Protein AF-0000000087148974 (afdb_homodimer)

Organism: NCBI:txid1816183

pLDDT: mean 86.66, std 15.22, range [25.23, 98.56]

Radius of gyration: 27.0 Å; Cα contacts (8 Å, |Δi|>4): 1177; chains: 2; bounding box: 72×86×79 Å

Structure (mmCIF, N/CA/C/O backbone):
data_AF-0000000087148974-model_v1
#
loop_
_entity.id
_entity.type
_entity.pdbx_description
1 polymer 'Phosphate uptake regulator PhoU'
#
loop_
_atom_site.group_PDB
_atom_site.id
_atom_site.type_symbol
_atom_site.label_atom_id
_atom_site.label_alt_id
_atom_site.label_comp_id
_atom_site.label_asym_id
_atom_site.label_entity_id
_atom_site.label_seq_id
_atom_site.pdbx_PDB_ins_code
_atom_site.Cartn_x
_atom_site.Cartn_y
_atom_site.Cartn_z
_atom_site.occupancy
_atom_site.B_iso_or_equiv
_atom_site.auth_seq_id
_atom_site.auth_comp_id
_atom_site.auth_asym_id
_atom_site.auth_atom_id
_atom_site.pdbx_PDB_model_num
ATOM 1 N N . MET A 1 1 ? -3.301 -41.906 28.484 1 25.23 1 MET A N 1
ATOM 2 C CA . MET A 1 1 ? -2.143 -41.812 27.594 1 25.23 1 MET A CA 1
ATOM 3 C C . MET A 1 1 ? -2.547 -41.25 26.234 1 25.23 1 MET A C 1
ATOM 5 O O . MET A 1 1 ? -2.945 -42.031 25.359 1 25.23 1 MET A O 1
ATOM 9 N N . THR A 1 2 ? -3.328 -40.188 26.141 1 26.97 2 THR A N 1
ATOM 10 C CA . THR A 1 2 ? -4.051 -39.562 25.031 1 26.97 2 THR A CA 1
ATOM 11 C C . THR A 1 2 ? -3.076 -39.062 23.984 1 26.97 2 THR A C 1
ATOM 13 O O . THR A 1 2 ? -2.232 -38.188 24.281 1 26.97 2 THR A O 1
ATOM 16 N N . ARG A 1 3 ? -2.729 -39.969 22.984 1 29.89 3 ARG A N 1
ATOM 17 C CA . ARG A 1 3 ? -1.837 -39.781 21.844 1 29.89 3 ARG A CA 1
ATOM 18 C C . ARG A 1 3 ? -2.207 -38.531 21.062 1 29.89 3 ARG A C 1
ATOM 20 O O . ARG A 1 3 ? -3.326 -38.406 20.562 1 29.89 3 ARG A O 1
ATOM 27 N N . ASN A 1 4 ? -1.747 -37.344 21.484 1 29.22 4 ASN A N 1
ATOM 28 C CA . ASN A 1 4 ? -1.775 -36.062 20.812 1 29.22 4 ASN A CA 1
ATOM 29 C C . ASN A 1 4 ? -1.312 -36.156 19.359 1 29.22 4 ASN A C 1
ATOM 31 O O . ASN A 1 4 ? -0.13 -36.375 19.109 1 29.22 4 ASN A O 1
ATOM 35 N N . SER A 1 5 ? -2.139 -36.844 18.5 1 28.11 5 SER A N 1
ATOM 36 C CA . SER A 1 5 ? -1.863 -36.938 17.078 1 28.11 5 SER A CA 1
ATOM 37 C C . SER A 1 5 ? -1.563 -35.594 16.469 1 28.11 5 SER A C 1
ATOM 39 O O . SER A 1 5 ? -2.467 -34.75 16.297 1 28.11 5 SER A O 1
ATOM 41 N N . SER A 1 6 ? -0.457 -34.969 16.844 1 30.48 6 SER A N 1
ATOM 42 C CA . SER A 1 6 ? 0.109 -33.844 16.125 1 30.48 6 SER A CA 1
ATOM 43 C C . SER A 1 6 ? 0.099 -34.094 14.617 1 30.48 6 SER A C 1
ATOM 45 O O . SER A 1 6 ? 0.867 -34.938 14.11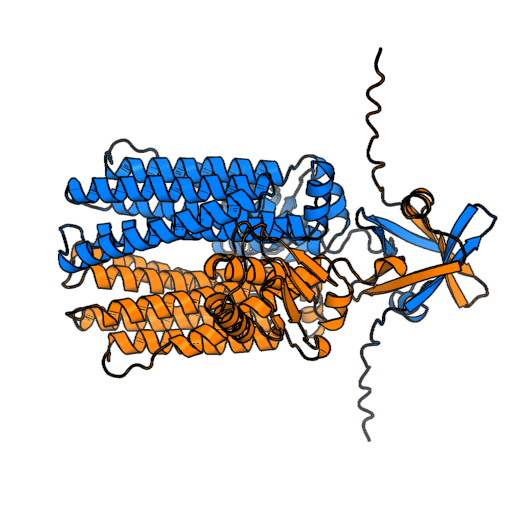7 1 30.48 6 SER A O 1
ATOM 47 N N . GLU A 1 7 ? -1.041 -34.188 14 1 30.53 7 GLU A N 1
ATOM 48 C CA . GLU A 1 7 ? -1.036 -34.219 12.539 1 30.53 7 GLU A CA 1
ATOM 49 C C . GLU A 1 7 ? -0.038 -33.219 11.969 1 30.53 7 GLU A C 1
ATOM 51 O O . GLU A 1 7 ? -0.185 -32 12.172 1 30.53 7 GLU A O 1
ATOM 56 N N . THR A 1 8 ? 1.184 -33.562 11.969 1 32.03 8 THR A N 1
ATOM 57 C CA . THR A 1 8 ? 2.236 -32.844 11.258 1 32.03 8 THR A CA 1
ATOM 58 C C . THR A 1 8 ? 1.729 -32.312 9.914 1 32.03 8 THR A C 1
ATOM 60 O O . THR A 1 8 ? 1.254 -33.094 9.086 1 32.03 8 THR A O 1
ATOM 63 N N . ALA A 1 9 ? 1.19 -31.234 9.812 1 40.91 9 ALA A N 1
ATOM 64 C CA . ALA A 1 9 ? 0.948 -30.625 8.516 1 40.91 9 ALA A CA 1
ATOM 65 C C . ALA A 1 9 ? 1.975 -31.078 7.484 1 40.91 9 ALA A C 1
ATOM 67 O O . ALA A 1 9 ? 3.174 -30.844 7.645 1 40.91 9 ALA A O 1
ATOM 68 N N . ALA A 1 10 ? 1.814 -32.125 6.789 1 38.31 10 ALA A N 1
ATOM 69 C CA . ALA A 1 10 ? 2.643 -32.656 5.707 1 38.31 10 ALA A CA 1
ATOM 70 C C . ALA A 1 10 ? 3.291 -31.516 4.914 1 38.31 10 ALA A C 1
ATOM 72 O O . ALA A 1 10 ? 2.598 -30.641 4.375 1 38.31 10 ALA A O 1
ATOM 73 N N . GLU A 1 11 ? 4.504 -31.016 5.086 1 45.5 11 GLU A N 1
ATOM 74 C CA . GLU A 1 11 ? 5.434 -30.062 4.488 1 45.5 11 GLU A CA 1
ATOM 75 C C . GLU A 1 11 ? 5.465 -30.203 2.969 1 45.5 11 GLU A C 1
ATOM 77 O O . GLU A 1 11 ? 5.832 -31.266 2.447 1 45.5 11 GLU A O 1
ATOM 82 N N . ALA A 1 12 ? 4.57 -29.703 2.289 1 53.59 12 ALA A N 1
ATOM 83 C CA . ALA A 1 12 ? 4.582 -29.672 0.828 1 53.59 12 ALA A CA 1
ATOM 84 C C . ALA A 1 12 ? 5.957 -29.281 0.297 1 53.59 12 ALA A C 1
ATOM 86 O O . ALA A 1 12 ? 6.289 -28.094 0.229 1 53.59 12 ALA A O 1
ATOM 87 N N . THR A 1 13 ? 6.91 -30.109 0.523 1 62.97 13 THR A N 1
ATOM 88 C CA . THR A 1 13 ? 8.305 -29.922 0.134 1 62.97 13 THR A CA 1
ATOM 89 C C . THR A 1 13 ? 8.477 -30.109 -1.371 1 62.97 13 THR A C 1
ATOM 91 O O . THR A 1 13 ? 7.75 -30.891 -1.989 1 62.97 13 THR A O 1
ATOM 94 N N . MET A 1 14 ? 9.203 -29.203 -1.98 1 72.12 14 MET A N 1
ATOM 95 C CA . MET A 1 14 ? 9.578 -29.281 -3.387 1 72.12 14 MET A CA 1
ATOM 96 C C . MET A 1 14 ? 10.125 -30.672 -3.715 1 72.12 14 MET A C 1
ATOM 98 O O . MET A 1 14 ? 10.867 -31.25 -2.922 1 72.12 14 MET A O 1
ATOM 102 N N . GLU A 1 15 ? 9.578 -31.312 -4.766 1 80.88 15 GLU A N 1
ATOM 103 C CA . GLU A 1 15 ? 10.094 -32.594 -5.238 1 80.88 15 GLU A CA 1
ATOM 104 C C . GLU A 1 15 ? 10.719 -32.438 -6.625 1 80.88 15 GLU A C 1
ATOM 106 O O . GLU A 1 15 ? 10.297 -31.609 -7.418 1 80.88 15 GLU A O 1
ATOM 111 N N . THR A 1 16 ? 11.797 -33.062 -6.797 1 80.62 16 THR A N 1
ATOM 112 C CA . THR A 1 16 ? 12.43 -33.094 -8.117 1 80.62 16 THR A CA 1
ATOM 113 C C . THR A 1 16 ? 12.086 -34.375 -8.836 1 80.62 16 THR A C 1
ATOM 115 O O . THR A 1 16 ? 12.094 -35.469 -8.234 1 80.62 16 THR A O 1
ATOM 118 N N . ARG A 1 17 ? 11.617 -34.25 -10.039 1 83.69 17 ARG A N 1
ATOM 119 C CA . ARG A 1 17 ? 11.352 -35.375 -10.898 1 83.69 17 ARG A CA 1
ATOM 120 C C . ARG A 1 17 ? 12.086 -35.25 -12.227 1 83.69 17 ARG A C 1
ATOM 122 O O . ARG A 1 17 ? 12.539 -34.156 -12.586 1 83.69 17 ARG A O 1
ATOM 129 N N . LYS A 1 18 ? 12.297 -36.375 -12.859 1 83.88 18 LYS A N 1
ATOM 130 C CA . LYS A 1 18 ? 12.844 -36.375 -14.211 1 83.88 18 LYS A CA 1
ATOM 131 C C . LYS A 1 18 ? 11.734 -36.344 -15.258 1 83.88 18 LYS A C 1
ATOM 133 O O . LYS A 1 18 ? 10.75 -37.062 -15.156 1 83.88 18 LYS A O 1
ATOM 138 N N . LEU A 1 19 ? 11.945 -35.406 -16.156 1 87.5 19 LEU A N 1
ATOM 139 C CA . LEU A 1 19 ? 11.008 -35.312 -17.266 1 87.5 19 LEU A CA 1
ATOM 140 C C . LEU A 1 19 ? 11.047 -36.594 -18.109 1 87.5 19 LEU A C 1
ATOM 142 O O . LEU A 1 19 ? 12.125 -37.094 -18.438 1 87.5 19 LEU A O 1
ATOM 146 N N . GLN A 1 20 ? 9.891 -37.125 -18.344 1 85.38 20 GLN A N 1
ATOM 147 C CA . GLN A 1 20 ? 9.805 -38.312 -19.156 1 85.38 20 GLN A CA 1
ATOM 148 C C . GLN A 1 20 ? 9.188 -38.031 -20.516 1 85.38 20 GLN A C 1
ATOM 150 O O . GLN A 1 20 ? 8.352 -37.125 -20.656 1 85.38 20 GLN A O 1
ATOM 155 N N . LYS A 1 21 ? 9.703 -38.531 -21.453 1 86.25 21 LYS A N 1
ATOM 156 C CA . LYS A 1 21 ? 9.133 -38.469 -22.797 1 86.25 21 LYS A CA 1
ATOM 157 C C . LYS A 1 21 ? 8.438 -39.781 -23.156 1 86.25 21 LYS A C 1
ATOM 159 O O . LYS A 1 21 ? 9.062 -40.844 -23.156 1 86.25 21 LYS A O 1
ATOM 164 N N . ILE A 1 22 ? 7.141 -39.688 -23.312 1 79.69 22 ILE A N 1
ATOM 165 C CA . ILE A 1 22 ? 6.344 -40.875 -23.656 1 79.69 22 ILE A CA 1
ATOM 166 C C . ILE A 1 22 ? 5.969 -40.812 -25.141 1 79.69 22 ILE A C 1
ATOM 168 O O . ILE A 1 22 ? 5.453 -39.812 -25.625 1 79.69 22 ILE A O 1
ATOM 172 N N . GLY A 1 23 ? 6.004 -42 -25.906 1 75.31 23 GLY A N 1
ATOM 173 C CA . GLY A 1 23 ? 5.617 -42.125 -27.297 1 75.31 23 GLY A CA 1
ATOM 174 C C . GLY A 1 23 ? 6.359 -41.188 -28.219 1 75.31 23 GLY A C 1
ATOM 175 O O . GLY A 1 23 ? 5.852 -40.844 -29.297 1 75.31 23 GLY A O 1
ATOM 176 N N . GLY A 1 24 ? 7.391 -40.688 -27.844 1 73.31 24 GLY A N 1
ATOM 177 C CA . GLY A 1 24 ? 8.32 -39.906 -28.656 1 73.31 24 GLY A CA 1
ATOM 178 C C . GLY A 1 24 ? 7.992 -38.438 -28.719 1 73.31 24 GLY A C 1
ATOM 179 O O . GLY A 1 24 ? 8.82 -37.625 -29.156 1 73.31 24 GLY A O 1
ATOM 180 N N . SER A 1 25 ? 6.77 -38.031 -28.375 1 79.69 25 SER A N 1
ATOM 181 C CA . SER A 1 25 ? 6.496 -36.625 -28.578 1 79.69 25 SER A CA 1
ATOM 182 C C . SER A 1 25 ? 5.855 -36 -27.344 1 79.69 25 SER A C 1
ATOM 184 O O . SER A 1 25 ? 5.742 -34.75 -27.25 1 79.69 25 SER A O 1
ATOM 186 N N . THR A 1 26 ? 5.465 -36.812 -26.438 1 82.25 26 THR A N 1
ATOM 187 C CA . THR A 1 26 ? 4.719 -36.281 -25.297 1 82.25 26 THR A CA 1
ATOM 188 C C . THR A 1 26 ? 5.57 -36.281 -24.031 1 82.25 26 THR A C 1
ATOM 190 O O . THR A 1 26 ? 6.078 -37.344 -23.625 1 82.25 26 THR A O 1
ATOM 193 N N . TYR A 1 27 ? 5.777 -35.062 -23.5 1 88.12 27 TYR A N 1
ATOM 194 C CA . TYR A 1 27 ? 6.469 -34.938 -22.234 1 88.12 27 TYR A CA 1
ATOM 195 C C . TYR A 1 27 ? 5.508 -35.156 -21.062 1 88.12 27 TYR A C 1
ATOM 197 O O . TYR A 1 27 ? 4.367 -34.688 -21.109 1 88.12 27 TYR A O 1
ATOM 205 N N . SER A 1 28 ? 5.898 -35.969 -20.125 1 87.5 28 SER A N 1
ATOM 206 C CA . SER A 1 28 ? 5.066 -36.188 -18.953 1 87.5 28 SER A CA 1
ATOM 207 C C . SER A 1 28 ? 5.891 -36.125 -17.672 1 87.5 28 SER A C 1
ATOM 209 O O . SER A 1 28 ? 7.109 -36.281 -17.703 1 87.5 28 SER A O 1
ATOM 211 N N . VAL A 1 29 ? 5.191 -35.688 -16.656 1 86.62 29 VAL A N 1
ATOM 212 C CA . VAL A 1 29 ? 5.84 -35.656 -15.352 1 86.62 29 VAL A CA 1
ATOM 213 C C . VAL A 1 29 ? 4.973 -36.375 -14.32 1 86.62 29 VAL A C 1
ATOM 215 O O . VAL A 1 29 ? 3.744 -36.281 -14.359 1 86.62 29 VAL A O 1
ATOM 218 N N . SER A 1 30 ? 5.621 -37.156 -13.531 1 87.31 30 SER A N 1
ATOM 219 C CA . SER A 1 30 ? 4.926 -37.844 -12.438 1 87.31 30 SER A CA 1
ATOM 220 C C . SER A 1 30 ? 4.613 -36.875 -11.297 1 87.31 30 SER A C 1
ATOM 222 O O . SER A 1 30 ? 5.453 -36.031 -10.93 1 87.31 30 SER A O 1
ATOM 224 N N . LEU A 1 31 ? 3.428 -36.938 -10.82 1 87.56 31 LEU A N 1
ATOM 225 C CA . LEU A 1 31 ? 2.986 -36.062 -9.766 1 87.56 31 LEU A CA 1
ATOM 226 C C . LEU A 1 31 ? 3.373 -36.594 -8.391 1 87.56 31 LEU A C 1
ATOM 228 O O . LEU A 1 31 ? 3.494 -37.812 -8.203 1 87.56 31 LEU A O 1
ATOM 232 N N . PRO A 1 32 ? 3.641 -35.688 -7.453 1 85.88 32 PRO A N 1
ATOM 233 C CA . PRO A 1 32 ? 3.879 -36.156 -6.09 1 85.88 32 PRO A CA 1
ATOM 234 C C . PRO A 1 32 ? 2.701 -36.938 -5.52 1 85.88 32 PRO A C 1
ATOM 236 O O . PRO A 1 32 ? 1.561 -36.469 -5.57 1 85.88 32 PRO A O 1
ATOM 239 N N . LYS A 1 33 ? 3.02 -38.125 -4.992 1 83.19 33 LYS A N 1
ATOM 240 C CA . LYS A 1 33 ? 1.979 -39 -4.484 1 83.19 33 LYS A CA 1
ATOM 241 C C . LYS A 1 33 ? 1.166 -38.312 -3.385 1 83.19 33 LYS A C 1
ATOM 243 O O . LYS A 1 33 ? -0.065 -38.406 -3.385 1 83.19 33 LYS A O 1
ATOM 248 N N . GLU A 1 34 ? 1.864 -37.719 -2.465 1 82.69 34 GLU A N 1
ATOM 249 C CA . GLU A 1 34 ? 1.197 -37.062 -1.338 1 82.69 34 GLU A CA 1
ATOM 250 C C . GLU A 1 34 ? 0.248 -35.969 -1.812 1 82.69 34 GLU A C 1
ATOM 252 O O . GLU A 1 34 ? -0.871 -35.844 -1.309 1 82.69 34 GLU A O 1
ATOM 257 N N . TRP A 1 35 ? 0.683 -35.219 -2.793 1 83 35 TRP A N 1
ATOM 258 C CA . TRP A 1 35 ? -0.152 -34.156 -3.338 1 83 35 TRP A CA 1
ATOM 259 C C . TRP A 1 35 ? -1.386 -34.719 -4.027 1 83 35 TRP A C 1
ATOM 261 O O . TRP A 1 35 ? -2.496 -34.219 -3.848 1 83 35 TRP A O 1
ATOM 271 N N . ALA A 1 36 ? -1.222 -35.812 -4.773 1 81.94 36 ALA A N 1
ATOM 272 C CA . ALA A 1 36 ? -2.326 -36.438 -5.484 1 81.94 36 ALA A CA 1
ATOM 273 C C . ALA A 1 36 ? -3.35 -37 -4.504 1 81.94 36 ALA A C 1
ATOM 275 O O . ALA A 1 36 ? -4.559 -36.906 -4.723 1 81.94 36 ALA A O 1
ATOM 276 N N . THR A 1 37 ? -2.828 -37.562 -3.469 1 81.75 37 THR A N 1
ATOM 277 C CA . THR A 1 37 ? -3.697 -38.125 -2.457 1 81.75 37 THR A CA 1
ATOM 278 C C . THR A 1 37 ? -4.461 -37.062 -1.7 1 81.75 37 THR A C 1
ATOM 280 O O . THR A 1 37 ? -5.672 -37.156 -1.495 1 81.75 37 THR A O 1
ATOM 283 N N . GLU A 1 38 ? -3.713 -36.062 -1.264 1 78.19 38 GLU A N 1
ATOM 284 C CA . GLU A 1 38 ? -4.301 -34.938 -0.504 1 78.19 38 GLU A CA 1
ATOM 285 C C . GLU A 1 38 ? -5.418 -34.281 -1.29 1 78.19 38 GLU A C 1
ATOM 287 O O . GLU A 1 38 ? -6.406 -33.812 -0.708 1 78.19 38 GLU A O 1
ATOM 292 N N . HIS A 1 39 ? -5.293 -34.344 -2.596 1 75.5 39 HIS A N 1
ATOM 293 C CA . HIS A 1 39 ? -6.266 -33.625 -3.414 1 75.5 39 HIS A CA 1
ATOM 294 C C . HIS A 1 39 ? -7.23 -34.594 -4.09 1 75.5 39 HIS A C 1
ATOM 296 O O . HIS A 1 39 ? -7.945 -34.219 -5.02 1 75.5 39 HIS A O 1
ATOM 302 N N . HIS A 1 40 ? -7.172 -35.844 -3.602 1 78.31 40 HIS A N 1
ATOM 303 C CA . HIS A 1 40 ? -8.102 -36.875 -4.004 1 78.31 40 HIS A CA 1
ATOM 304 C C . HIS A 1 40 ? -8.133 -37.031 -5.52 1 78.31 40 HIS A C 1
ATOM 306 O O . HIS A 1 40 ? -9.211 -37.062 -6.117 1 78.31 40 HIS A O 1
ATOM 312 N N . LEU A 1 41 ? -6.941 -36.969 -6.102 1 80.69 41 LEU A N 1
ATOM 313 C CA . LEU A 1 41 ? -6.84 -37.125 -7.547 1 80.69 41 LEU A CA 1
ATOM 314 C C . LEU A 1 41 ? -6.996 -38.594 -7.949 1 80.69 41 LEU A C 1
ATOM 316 O O . LEU A 1 41 ? -6.512 -39.469 -7.25 1 80.69 41 LEU A O 1
ATOM 320 N N . GLU A 1 42 ? -7.84 -38.781 -8.914 1 83.62 42 GLU A N 1
ATOM 321 C CA . GLU A 1 42 ? -8.039 -40.094 -9.469 1 83.62 42 GLU A CA 1
ATOM 322 C C . GLU A 1 42 ? -7.762 -40.125 -10.969 1 83.62 42 GLU A C 1
ATOM 324 O O . GLU A 1 42 ? -7.91 -39.094 -11.648 1 83.62 42 GLU A O 1
ATOM 329 N N . ALA A 1 43 ? -7.312 -41.344 -11.391 1 85.62 43 ALA A N 1
ATOM 330 C CA . ALA A 1 43 ? -7.059 -41.5 -12.82 1 85.62 43 ALA A CA 1
ATOM 331 C C . ALA A 1 43 ? -8.289 -41.125 -13.641 1 85.62 43 ALA A C 1
ATOM 333 O O . ALA A 1 43 ? -9.414 -41.469 -13.273 1 85.62 43 ALA A O 1
ATOM 334 N N . GLY A 1 44 ? -8.055 -40.344 -14.664 1 85.75 44 GLY A N 1
ATOM 335 C CA . GLY A 1 44 ? -9.141 -39.938 -15.539 1 85.75 44 GLY A CA 1
ATOM 336 C C . GLY A 1 44 ? -9.688 -38.562 -15.219 1 85.75 44 GLY A C 1
ATOM 337 O O . GLY A 1 44 ? -10.398 -37.969 -16.031 1 85.75 44 GLY A O 1
ATOM 338 N N . MET A 1 45 ? -9.367 -38.062 -13.977 1 82.94 45 MET A N 1
ATOM 339 C CA . MET A 1 45 ? -9.836 -36.719 -13.602 1 82.94 45 MET A CA 1
ATOM 340 C C . MET A 1 45 ? -9.203 -35.656 -14.477 1 82.94 45 MET A C 1
ATOM 342 O O . MET A 1 45 ? -8.023 -35.75 -14.82 1 82.94 45 MET A O 1
ATOM 346 N N . PRO A 1 46 ? -10.008 -34.781 -14.906 1 83.94 46 PRO A N 1
ATOM 347 C CA . PRO A 1 46 ? -9.43 -33.656 -15.68 1 83.94 46 PRO A CA 1
ATOM 348 C C . PRO A 1 46 ? -8.531 -32.75 -14.836 1 83.94 46 PRO A C 1
ATOM 350 O O . PRO A 1 46 ? -8.875 -32.438 -13.695 1 83.94 46 PRO A O 1
ATOM 353 N N . ILE A 1 47 ? -7.305 -32.531 -15.375 1 80.75 47 ILE A N 1
ATOM 354 C CA . ILE A 1 47 ? -6.34 -31.641 -14.75 1 80.75 47 ILE A CA 1
ATOM 355 C C . ILE A 1 47 ? -6.074 -30.453 -15.664 1 80.75 47 ILE A C 1
ATOM 357 O O . ILE A 1 47 ? -5.969 -30.609 -16.891 1 80.75 47 ILE A O 1
ATOM 361 N N . HIS A 1 48 ? -6.141 -29.359 -15.047 1 78.19 48 HIS A N 1
ATOM 362 C CA . HIS A 1 48 ? -5.844 -28.125 -15.797 1 78.19 48 HIS A CA 1
ATOM 363 C C . HIS A 1 48 ? -4.371 -27.75 -15.664 1 78.19 48 HIS A C 1
ATOM 365 O O . HIS A 1 48 ? -3.807 -27.812 -14.57 1 78.19 48 HIS A O 1
ATOM 371 N N . LEU A 1 49 ? -3.752 -27.531 -16.828 1 81.12 49 LEU A N 1
ATOM 372 C CA . LEU A 1 49 ? -2.371 -27.062 -16.891 1 81.12 49 LEU A CA 1
ATOM 373 C C . LEU A 1 49 ? -2.311 -25.625 -17.391 1 81.12 49 LEU A C 1
ATOM 375 O O . LEU A 1 49 ? -2.834 -25.312 -18.469 1 81.12 49 LEU A O 1
ATOM 379 N N . TYR A 1 50 ? -1.785 -24.766 -16.547 1 74.81 50 TYR A N 1
ATOM 380 C CA . TYR A 1 50 ? -1.657 -23.344 -16.875 1 74.81 50 TYR A CA 1
ATOM 381 C C . TYR A 1 50 ? -0.201 -22.969 -17.125 1 74.81 50 TYR A C 1
ATOM 383 O O . TYR A 1 50 ? 0.567 -22.781 -16.188 1 74.81 50 TYR A O 1
ATOM 391 N N . PRO A 1 51 ? 0.146 -22.938 -18.453 1 75.12 51 PRO A N 1
ATOM 392 C CA . PRO A 1 51 ? 1.486 -22.406 -18.719 1 75.12 51 PRO A CA 1
ATOM 393 C C . PRO A 1 51 ? 1.578 -20.906 -18.453 1 75.12 51 PRO A C 1
ATOM 395 O O . PRO A 1 51 ? 0.661 -20.156 -18.812 1 75.12 51 PRO A O 1
ATOM 398 N N . HIS A 1 52 ? 2.48 -20.547 -17.734 1 65.62 52 HIS A N 1
ATOM 399 C CA . HIS A 1 52 ? 2.674 -19.125 -17.453 1 65.62 52 HIS A CA 1
ATOM 400 C C . HIS A 1 52 ? 3.916 -18.594 -18.172 1 65.62 52 HIS A C 1
ATOM 402 O O . HIS A 1 52 ? 4.844 -19.344 -18.453 1 65.62 52 HIS A O 1
ATOM 408 N N . THR A 1 53 ? 3.873 -17.375 -18.422 1 60.88 53 THR A N 1
ATOM 409 C CA . THR A 1 53 ? 4.93 -16.719 -19.188 1 60.88 53 THR A CA 1
ATOM 410 C C . THR A 1 53 ? 6.25 -16.734 -18.422 1 60.88 53 THR A C 1
ATOM 412 O O . THR A 1 53 ? 7.32 -16.609 -19.016 1 60.88 53 THR A O 1
ATOM 415 N N . ASP A 1 54 ? 6.188 -16.969 -17.156 1 59.06 54 ASP A N 1
ATOM 416 C CA . ASP A 1 54 ? 7.426 -16.969 -16.375 1 59.06 54 ASP A CA 1
ATOM 417 C C . ASP A 1 54 ? 8.109 -18.344 -16.438 1 59.06 54 ASP A C 1
ATOM 419 O O . ASP A 1 54 ? 9.133 -18.547 -15.789 1 59.06 54 ASP A O 1
ATOM 423 N N . GLY A 1 55 ? 7.496 -19.219 -17.172 1 66.81 55 GLY A N 1
ATOM 424 C CA . GLY A 1 55 ? 8.07 -20.531 -17.359 1 66.81 55 GLY A CA 1
ATOM 425 C C . GLY A 1 55 ? 7.484 -21.578 -16.438 1 66.81 55 GLY A C 1
ATOM 426 O O . GLY A 1 55 ? 7.809 -22.766 -16.547 1 66.81 55 GLY A O 1
ATOM 427 N N . SER A 1 56 ? 6.641 -21.125 -15.57 1 73.5 56 SER A N 1
ATOM 428 C CA . SER A 1 56 ? 6.023 -22.078 -14.664 1 73.5 56 SER A CA 1
ATOM 429 C C . SER A 1 56 ? 4.766 -22.688 -15.273 1 73.5 56 SER A C 1
ATOM 431 O O . SER A 1 56 ? 4.16 -22.109 -16.172 1 73.5 56 SER A O 1
ATOM 433 N N . LEU A 1 57 ? 4.578 -23.984 -14.984 1 78.56 57 LEU A N 1
ATOM 434 C CA . LEU A 1 57 ? 3.332 -24.672 -15.305 1 78.56 57 LEU A CA 1
ATOM 435 C C . LEU A 1 57 ? 2.549 -25 -14.039 1 78.56 57 LEU A C 1
ATOM 437 O O . LEU A 1 57 ? 3.053 -25.688 -13.148 1 78.56 57 LEU A O 1
ATOM 441 N N . VAL A 1 58 ? 1.466 -24.375 -13.938 1 77.56 58 VAL A N 1
ATOM 442 C CA . VAL A 1 58 ? 0.629 -24.656 -12.773 1 77.56 58 VAL A CA 1
ATOM 443 C C . VAL A 1 58 ? -0.373 -25.75 -13.109 1 77.56 58 VAL A C 1
ATOM 445 O O . VAL A 1 58 ? -1.035 -25.703 -14.148 1 77.56 58 VAL A O 1
ATOM 448 N N . VAL A 1 59 ? -0.398 -26.781 -12.344 1 79.75 59 VAL A N 1
ATOM 449 C CA . VAL A 1 59 ? -1.299 -27.922 -12.492 1 79.75 59 VAL A CA 1
ATOM 450 C C . VAL A 1 59 ? -2.367 -27.875 -11.406 1 79.75 59 VAL A C 1
ATOM 452 O O . VAL A 1 59 ? -2.053 -27.703 -10.227 1 79.75 59 VAL A O 1
ATOM 455 N N . ARG A 1 60 ? -3.596 -27.844 -11.758 1 76 60 ARG A N 1
ATOM 456 C CA . ARG A 1 60 ? -4.699 -27.875 -10.805 1 76 60 ARG A CA 1
ATOM 457 C C . ARG A 1 60 ? -5.785 -28.844 -11.25 1 76 60 ARG A C 1
ATOM 459 O O . ARG A 1 60 ? -5.938 -29.109 -12.453 1 76 60 ARG A O 1
ATOM 466 N N . SER A 1 61 ? -6.477 -29.438 -10.203 1 72.81 61 SER A N 1
ATOM 467 C CA . SER A 1 61 ? -7.648 -30.25 -10.547 1 72.81 61 SER A CA 1
ATOM 468 C C . SER A 1 61 ? -8.734 -29.391 -11.18 1 72.81 61 SER A C 1
ATOM 470 O O . SER A 1 61 ? -8.938 -28.234 -10.789 1 72.81 61 SER A O 1
ATOM 472 N N . ALA A 1 62 ? -9.336 -29.828 -12.281 1 63.81 62 ALA A N 1
ATOM 473 C CA . ALA A 1 62 ? -10.398 -29.094 -12.969 1 63.81 62 ALA A CA 1
ATOM 474 C C . ALA A 1 62 ? -11.562 -28.797 -12.031 1 63.81 62 ALA A C 1
ATOM 476 O O . ALA A 1 62 ? -12.281 -27.812 -12.211 1 63.81 62 ALA A O 1
ATOM 477 N N . ALA A 1 63 ? -11.844 -29.719 -11.141 1 58.16 63 ALA A N 1
ATOM 478 C CA . ALA A 1 63 ? -12.961 -29.562 -10.211 1 58.16 63 ALA A CA 1
ATOM 479 C C . ALA A 1 63 ? -12.82 -28.266 -9.414 1 58.16 63 ALA A C 1
ATOM 481 O O . ALA A 1 63 ? -13.812 -27.719 -8.922 1 58.16 63 ALA A O 1
ATOM 482 N N . ARG A 1 64 ? -11.781 -27.828 -9.352 1 55.53 64 ARG A N 1
ATOM 483 C CA . ARG A 1 64 ? -11.547 -26.609 -8.578 1 55.53 64 ARG A CA 1
ATOM 484 C C . ARG A 1 64 ? -11.477 -25.391 -9.492 1 55.53 64 ARG A C 1
ATOM 486 O O . ARG A 1 64 ? -10.875 -24.375 -9.133 1 55.53 64 ARG A O 1
ATOM 493 N N . ASP A 1 65 ? -12.086 -25.594 -10.734 1 51.91 65 ASP A N 1
ATOM 494 C CA . ASP A 1 65 ? -11.984 -24.531 -11.727 1 51.91 65 ASP A CA 1
ATOM 495 C C . ASP A 1 65 ? -12.844 -23.328 -11.328 1 51.91 65 ASP A C 1
ATOM 497 O O . ASP A 1 65 ? -12.516 -22.188 -11.672 1 51.91 65 ASP A O 1
ATOM 501 N N . GLY A 1 66 ? -14.242 -23.562 -10.883 1 53.25 66 GLY A N 1
ATOM 502 C CA . GLY A 1 66 ? -14.898 -22.297 -10.602 1 53.25 66 GLY A CA 1
ATOM 503 C C . GLY A 1 66 ? -14.055 -21.375 -9.758 1 53.25 66 GLY A C 1
ATOM 504 O O . GLY A 1 66 ? -14.375 -20.188 -9.617 1 53.25 66 GLY A O 1
ATOM 505 N N . GLY A 1 67 ? -12.938 -21.5 -9.562 1 63.09 67 GLY A N 1
ATOM 506 C CA . GLY A 1 67 ? -11.836 -20.906 -8.82 1 63.09 67 GLY A CA 1
ATOM 507 C C . GLY A 1 67 ? -12.266 -20.297 -7.5 1 63.09 67 GLY A C 1
ATOM 508 O O . GLY A 1 67 ? -13.461 -20.188 -7.219 1 63.09 67 GLY A O 1
ATOM 509 N N . PRO A 1 68 ? -11.719 -20.125 -6.531 1 73.69 68 PRO A N 1
ATOM 510 C CA . PRO A 1 68 ? -11.977 -19.641 -5.176 1 73.69 68 PRO A CA 1
ATOM 511 C C . PRO A 1 68 ? -12.648 -18.266 -5.164 1 73.69 68 PRO A C 1
ATOM 513 O O . PRO A 1 68 ? -13.211 -17.859 -4.141 1 73.69 68 PRO A O 1
ATOM 516 N N . LEU A 1 69 ? -12.859 -17.656 -6.418 1 88.56 69 LEU A N 1
ATOM 517 C CA . LEU A 1 69 ? -13.359 -16.297 -6.441 1 88.56 69 LEU A CA 1
ATOM 518 C C . LEU A 1 69 ? -14.641 -16.203 -7.262 1 88.56 69 LEU A C 1
ATOM 520 O O . LEU A 1 69 ? -15.07 -15.102 -7.637 1 88.56 69 LEU A O 1
ATOM 524 N N . ALA A 1 70 ? -15.32 -17.344 -7.477 1 87.75 70 ALA A N 1
ATOM 525 C CA . ALA A 1 70 ? -16.531 -17.344 -8.289 1 87.75 70 ALA A CA 1
ATOM 526 C C . ALA A 1 70 ? -17.688 -16.641 -7.578 1 87.75 70 ALA A C 1
ATOM 528 O O . ALA A 1 70 ? -18.391 -15.828 -8.172 1 87.75 70 ALA A O 1
ATOM 529 N N . ALA A 1 71 ? -17.891 -17.047 -6.352 1 92.88 71 ALA A N 1
ATOM 530 C CA . ALA A 1 71 ? -19 -16.453 -5.609 1 92.88 71 ALA A CA 1
ATOM 531 C C . ALA A 1 71 ? -18.75 -16.5 -4.105 1 92.88 71 ALA A C 1
ATOM 533 O O . ALA A 1 71 ? -17.938 -17.297 -3.633 1 92.88 71 ALA A O 1
ATOM 534 N N . VAL A 1 72 ? -19.484 -15.602 -3.367 1 94.75 72 VAL A N 1
ATOM 535 C CA . VAL A 1 72 ? -19.422 -15.609 -1.909 1 94.75 72 VAL A CA 1
ATOM 536 C C . VAL A 1 72 ? -20.781 -15.195 -1.34 1 94.75 72 VAL A C 1
ATOM 538 O O . VAL A 1 72 ? -21.484 -14.383 -1.939 1 94.75 72 VAL A O 1
ATOM 541 N N . GLU A 1 73 ? -21.156 -15.805 -0.283 1 96.12 73 GLU A N 1
ATOM 542 C CA . GLU A 1 73 ? -22.328 -15.414 0.486 1 96.12 73 GLU A CA 1
ATOM 543 C C . GLU A 1 73 ? -21.938 -14.812 1.833 1 96.12 73 GLU A C 1
ATOM 545 O O . GLU A 1 73 ? -21.156 -15.406 2.576 1 96.12 73 GLU A O 1
ATOM 550 N N . LEU A 1 74 ? -22.516 -13.633 2.104 1 96.31 74 LEU A N 1
ATOM 551 C CA . LEU A 1 74 ? -22.156 -12.906 3.314 1 96.31 74 LEU A CA 1
ATOM 552 C C . LEU A 1 74 ? -23.391 -12.492 4.098 1 96.31 74 LEU A C 1
ATOM 554 O O . LEU A 1 74 ? -24.438 -12.188 3.508 1 96.31 74 LEU A O 1
ATOM 558 N N . THR A 1 75 ? -23.297 -12.453 5.387 1 95.69 75 THR A N 1
ATOM 559 C CA . THR A 1 75 ? -24.312 -11.914 6.285 1 95.69 75 THR A CA 1
ATOM 560 C C . THR A 1 75 ? -23.688 -10.898 7.238 1 95.69 75 THR A C 1
ATOM 562 O O . THR A 1 75 ? -23.125 -11.266 8.266 1 95.69 75 THR A O 1
ATOM 565 N N . PRO A 1 76 ? -23.812 -9.609 6.891 1 94.81 76 PRO A N 1
ATOM 566 C CA . PRO A 1 76 ? -23.266 -8.578 7.781 1 94.81 76 PRO A CA 1
ATOM 567 C C . PRO A 1 76 ? -24 -8.508 9.117 1 94.81 76 PRO A C 1
ATOM 569 O O . PRO A 1 76 ? -25.062 -9.125 9.281 1 94.81 76 PRO A O 1
ATOM 572 N N . PRO A 1 77 ? -23.422 -7.84 10.109 1 93.38 77 PRO A N 1
ATOM 573 C CA . PRO A 1 77 ? -24.016 -7.805 11.445 1 93.38 77 PRO A CA 1
ATOM 574 C C . PRO A 1 77 ? -25.312 -6.996 11.5 1 93.38 77 PRO A C 1
ATOM 576 O O . PRO A 1 77 ? -26.109 -7.16 12.422 1 93.38 77 PRO A O 1
ATOM 579 N N . ASP A 1 78 ? -25.453 -6.098 10.531 1 94.31 78 ASP A N 1
ATOM 580 C CA . ASP A 1 78 ? -26.672 -5.316 10.422 1 94.31 78 ASP A CA 1
ATOM 581 C C . ASP A 1 78 ? -26.969 -4.961 8.969 1 94.31 78 ASP A C 1
ATOM 583 O O . ASP A 1 78 ? -26.188 -5.27 8.078 1 94.31 78 ASP A O 1
ATOM 587 N N . ALA A 1 79 ? -28.141 -4.355 8.75 1 94.06 79 ALA A N 1
ATOM 588 C CA . ALA A 1 79 ? -28.562 -4.121 7.375 1 94.06 79 ALA A CA 1
ATOM 589 C C . ALA A 1 79 ? -28.391 -2.656 6.988 1 94.06 79 ALA A C 1
ATOM 591 O O . ALA A 1 79 ? -28.938 -2.203 5.98 1 94.06 79 ALA A O 1
ATOM 592 N N . ASP A 1 80 ? -27.641 -1.926 7.758 1 93.62 80 ASP A N 1
ATOM 593 C CA . ASP A 1 80 ? -27.531 -0.497 7.477 1 93.62 80 ASP A CA 1
ATOM 594 C C . ASP A 1 80 ? -26.719 -0.241 6.215 1 93.62 80 ASP A C 1
ATOM 596 O O . ASP A 1 80 ? -25.938 -1.1 5.793 1 93.62 80 ASP A O 1
ATOM 600 N N . ALA A 1 81 ? -26.922 0.911 5.672 1 93.94 81 ALA A N 1
ATOM 601 C CA . ALA A 1 81 ? -26.297 1.287 4.406 1 93.94 81 ALA A CA 1
ATOM 602 C C . ALA A 1 81 ? -24.766 1.339 4.543 1 93.94 81 ALA A C 1
ATOM 604 O O . ALA A 1 81 ? -24.047 0.946 3.627 1 93.94 81 ALA A O 1
ATOM 605 N N . ALA A 1 82 ? -24.312 1.832 5.645 1 93.56 82 ALA A N 1
ATOM 606 C CA . ALA A 1 82 ? -22.875 1.947 5.855 1 93.56 82 ALA A CA 1
ATOM 607 C C . ALA A 1 82 ? -22.203 0.572 5.895 1 93.56 82 ALA A C 1
ATOM 609 O O . ALA A 1 82 ? -21.156 0.362 5.285 1 93.56 82 ALA A O 1
ATOM 610 N N . THR A 1 83 ? -22.828 -0.321 6.59 1 95.19 83 THR A N 1
ATOM 611 C CA . THR A 1 83 ? -22.312 -1.685 6.68 1 95.19 83 THR A CA 1
ATOM 612 C C . THR A 1 83 ? -22.359 -2.365 5.316 1 95.19 83 THR A C 1
ATOM 614 O O . THR A 1 83 ? -21.406 -3.072 4.945 1 95.19 83 THR A O 1
ATOM 617 N N . LEU A 1 84 ? -23.453 -2.152 4.613 1 95.12 84 LEU A N 1
ATOM 618 C CA . LEU A 1 84 ? -23.578 -2.703 3.27 1 95.12 84 LEU A CA 1
ATOM 619 C C . LEU A 1 84 ? -22.453 -2.209 2.365 1 95.12 84 LEU A C 1
ATOM 621 O O . LEU A 1 84 ? -21.844 -2.998 1.643 1 95.12 84 LEU A O 1
ATOM 625 N N . ARG A 1 85 ? -22.156 -0.979 2.418 1 95.56 85 ARG A N 1
ATOM 626 C CA . ARG A 1 85 ? -21.094 -0.388 1.61 1 95.56 85 ARG A CA 1
ATOM 627 C C . ARG A 1 85 ? -19.734 -1.016 1.938 1 95.56 85 ARG A C 1
ATOM 629 O O . ARG A 1 85 ? -18.969 -1.355 1.036 1 95.56 85 ARG A O 1
ATOM 636 N N . ARG A 1 86 ? -19.469 -1.182 3.225 1 96.56 86 ARG A N 1
ATOM 637 C CA . ARG A 1 86 ? -18.203 -1.756 3.678 1 96.56 86 ARG A CA 1
ATOM 638 C C . ARG A 1 86 ? -18.078 -3.213 3.244 1 96.56 86 ARG A C 1
ATOM 640 O O . ARG A 1 86 ? -17.016 -3.641 2.785 1 96.56 86 ARG A O 1
ATOM 647 N N . THR A 1 87 ? -19.141 -3.908 3.338 1 96.5 87 THR A N 1
ATOM 648 C CA . THR A 1 87 ? -19.172 -5.32 2.977 1 96.5 87 THR A CA 1
ATOM 649 C C . THR A 1 87 ? -18.922 -5.504 1.483 1 96.5 87 THR A C 1
ATOM 651 O O . THR A 1 87 ? -18.094 -6.32 1.084 1 96.5 87 THR A O 1
ATOM 654 N N . LEU A 1 88 ? -19.625 -4.75 0.713 1 96.5 88 LEU A N 1
ATOM 655 C CA . LEU A 1 88 ? -19.516 -4.875 -0.736 1 96.5 88 LEU A CA 1
ATOM 656 C C . LEU A 1 88 ? -18.141 -4.41 -1.215 1 96.5 88 LEU A C 1
ATOM 658 O O . LEU A 1 88 ? -17.547 -5.016 -2.117 1 96.5 88 LEU A O 1
ATOM 662 N N . ALA A 1 89 ? -17.656 -3.359 -0.617 1 96.56 89 ALA A N 1
ATOM 663 C CA . ALA A 1 89 ? -16.312 -2.875 -0.975 1 96.56 89 ALA A CA 1
ATOM 664 C C . ALA A 1 89 ? -15.258 -3.939 -0.707 1 96.56 89 ALA A C 1
ATOM 666 O O . ALA A 1 89 ? -14.352 -4.145 -1.521 1 96.56 89 ALA A O 1
ATOM 667 N N . ALA A 1 90 ? -15.359 -4.613 0.433 1 96.94 90 ALA A N 1
ATOM 668 C CA . ALA A 1 90 ? -14.398 -5.656 0.792 1 96.94 90 ALA A CA 1
ATOM 669 C C . ALA A 1 90 ? -14.461 -6.82 -0.193 1 96.94 90 ALA A C 1
ATOM 671 O O . ALA A 1 90 ? -13.43 -7.277 -0.693 1 96.94 90 ALA A O 1
ATOM 672 N N . ALA A 1 91 ? -15.688 -7.266 -0.479 1 97.12 91 ALA A N 1
ATOM 673 C CA . ALA A 1 91 ? -15.859 -8.398 -1.389 1 97.12 91 ALA A CA 1
ATOM 674 C C . ALA A 1 91 ? -15.383 -8.047 -2.795 1 97.12 91 ALA A C 1
ATOM 676 O O . ALA A 1 91 ? -14.781 -8.875 -3.477 1 97.12 91 ALA A O 1
ATOM 677 N N . TYR A 1 92 ? -15.688 -6.801 -3.186 1 97.25 92 TYR A N 1
ATOM 678 C CA . TYR A 1 92 ? -15.227 -6.324 -4.484 1 97.25 92 TYR A CA 1
ATOM 679 C C . TYR A 1 92 ? -13.711 -6.328 -4.559 1 97.25 92 TYR A C 1
ATOM 681 O O . TYR A 1 92 ? -13.133 -6.789 -5.547 1 97.25 92 TYR A O 1
ATOM 689 N N . ALA A 1 93 ? -13.062 -5.871 -3.58 1 96.75 93 ALA A N 1
ATOM 690 C CA . ALA A 1 93 ? -11.602 -5.766 -3.543 1 96.75 93 ALA A CA 1
ATOM 691 C C . ALA A 1 93 ? -10.953 -7.145 -3.58 1 96.75 93 ALA A C 1
ATOM 693 O O . ALA A 1 93 ? -9.898 -7.324 -4.195 1 96.75 93 ALA A O 1
ATOM 694 N N . VAL A 1 94 ? -11.594 -8.094 -2.928 1 95.25 94 VAL A N 1
ATOM 695 C CA . VAL A 1 94 ? -11.07 -9.461 -2.92 1 95.25 94 VAL A CA 1
ATOM 696 C C . VAL A 1 94 ? -11.086 -10.023 -4.34 1 95.25 94 VAL A C 1
ATOM 698 O O . VAL A 1 94 ? -10.188 -10.781 -4.719 1 95.25 94 VAL A O 1
ATOM 701 N N . GLY A 1 95 ? -12.156 -9.711 -5.109 1 94.62 95 GLY A N 1
ATOM 702 C CA . GLY A 1 95 ? -12.156 -10.094 -6.512 1 94.62 95 GLY A CA 1
ATOM 703 C C . GLY A 1 95 ? -13.266 -11.07 -6.863 1 94.62 95 GLY A C 1
ATOM 704 O O . GLY A 1 95 ? -13.18 -11.773 -7.871 1 94.62 95 GLY A O 1
ATOM 705 N N . TYR A 1 96 ? -14.289 -11.125 -6.039 1 94.81 96 TYR A N 1
ATOM 706 C CA . TYR A 1 96 ? -15.352 -12.086 -6.316 1 94.81 96 TYR A CA 1
ATOM 707 C C . TYR A 1 96 ? -16.141 -11.68 -7.559 1 94.81 96 TYR A C 1
ATOM 709 O O . TYR A 1 96 ? -16.406 -10.5 -7.777 1 94.81 96 TYR A O 1
ATOM 717 N N . ASP A 1 97 ? -16.609 -12.688 -8.281 1 93.38 97 ASP A N 1
ATOM 718 C CA . ASP A 1 97 ? -17.438 -12.453 -9.453 1 93.38 97 ASP A CA 1
ATOM 719 C C . ASP A 1 97 ? -18.891 -12.156 -9.039 1 93.38 97 ASP A C 1
ATOM 721 O O . ASP A 1 97 ? -19.531 -11.305 -9.641 1 93.38 97 ASP A O 1
ATOM 725 N N . ALA A 1 98 ? -19.312 -12.898 -8.078 1 96.06 98 ALA A N 1
ATOM 726 C CA . ALA A 1 98 ? -20.672 -12.719 -7.57 1 96.06 98 ALA A CA 1
ATOM 727 C C . ALA A 1 98 ? -20.672 -12.648 -6.047 1 96.06 98 ALA A C 1
ATOM 729 O O . ALA A 1 98 ? -19.984 -13.414 -5.375 1 96.06 98 ALA A O 1
ATOM 730 N N . VAL A 1 99 ? -21.469 -11.695 -5.508 1 97.5 99 VAL A N 1
ATOM 731 C CA . VAL A 1 99 ? -21.609 -11.523 -4.066 1 97.5 99 VAL A CA 1
ATOM 732 C C . VAL A 1 99 ? -23.078 -11.539 -3.678 1 97.5 99 VAL A C 1
ATOM 734 O O . VAL A 1 99 ? -23.891 -10.781 -4.23 1 97.5 99 VAL A O 1
ATOM 737 N N . THR A 1 100 ? -23.406 -12.391 -2.85 1 98.25 100 THR A N 1
ATOM 738 C CA . THR A 1 100 ? -24.734 -12.422 -2.268 1 98.25 100 THR A CA 1
ATOM 739 C C . THR A 1 100 ? -24.703 -11.984 -0.806 1 98.25 100 THR A C 1
ATOM 741 O O . THR A 1 100 ? -23.984 -12.57 0.005 1 98.25 100 THR A O 1
ATOM 744 N N . ILE A 1 101 ? -25.453 -10.977 -0.492 1 97.94 101 ILE A N 1
ATOM 745 C CA . ILE A 1 101 ? -25.562 -10.492 0.88 1 97.94 101 ILE A CA 1
ATOM 746 C C . ILE A 1 101 ? -26.938 -10.82 1.441 1 97.94 101 ILE A C 1
ATOM 748 O O . ILE A 1 101 ? -27.969 -10.422 0.871 1 97.94 101 ILE A O 1
ATOM 752 N N . HIS A 1 102 ? -26.953 -11.508 2.537 1 97.81 102 HIS A N 1
ATOM 753 C CA . HIS A 1 102 ? -28.203 -11.852 3.211 1 97.81 102 HIS A CA 1
ATOM 754 C C . HIS A 1 102 ? -28.5 -10.875 4.348 1 97.81 102 HIS A C 1
ATOM 756 O O . HIS A 1 102 ? -27.594 -10.477 5.078 1 97.81 102 HIS A O 1
ATOM 762 N N . ALA A 1 103 ? -29.766 -10.562 4.418 1 97.38 103 ALA A N 1
ATOM 763 C CA . ALA A 1 103 ? -30.172 -9.773 5.582 1 97.38 103 ALA A CA 1
ATOM 764 C C . ALA A 1 103 ? -29.984 -10.562 6.871 1 97.38 103 ALA A C 1
ATOM 766 O O . ALA A 1 103 ? -30.281 -11.766 6.918 1 97.38 103 ALA A O 1
ATOM 767 N N . PRO A 1 104 ? -29.422 -9.883 7.895 1 95.44 104 PRO A N 1
ATOM 768 C CA . PRO A 1 104 ? -29.328 -10.602 9.164 1 95.44 104 PRO A CA 1
ATOM 769 C C . PRO A 1 104 ? -30.688 -10.961 9.742 1 95.44 104 PRO A C 1
ATOM 771 O O . PRO A 1 104 ? -31.703 -10.414 9.32 1 95.44 104 PRO A O 1
ATOM 774 N N . ASP A 1 105 ? -30.656 -11.867 10.68 1 93.06 105 ASP A N 1
ATOM 775 C CA . ASP A 1 105 ? -31.891 -12.352 11.281 1 93.06 105 ASP A CA 1
ATOM 776 C C . ASP A 1 105 ? -32.719 -11.195 11.859 1 93.06 105 ASP A C 1
ATOM 778 O O . ASP A 1 105 ? -32.188 -10.383 12.617 1 93.06 105 ASP A O 1
ATOM 782 N N . GLY A 1 106 ? -33.938 -11.133 11.492 1 93.12 106 GLY A N 1
ATOM 783 C CA . GLY A 1 106 ? -34.844 -10.133 12.031 1 93.12 106 GLY A CA 1
ATOM 784 C C . GLY A 1 106 ? -34.781 -8.805 11.312 1 93.12 106 GLY A C 1
ATOM 785 O O . GLY A 1 106 ? -35.438 -7.844 11.695 1 93.12 106 GLY A O 1
ATOM 786 N N . ALA A 1 107 ? -33.906 -8.719 10.383 1 94.56 107 ALA A N 1
ATOM 787 C CA . ALA A 1 107 ? -33.781 -7.473 9.625 1 94.56 107 ALA A CA 1
ATOM 788 C C . ALA A 1 107 ? -34.125 -7.688 8.156 1 94.56 107 ALA A C 1
ATOM 790 O O . ALA A 1 107 ? -34.25 -8.828 7.703 1 94.56 107 ALA A O 1
ATOM 791 N N . SER A 1 108 ? -34.375 -6.57 7.465 1 96.31 108 SER A N 1
ATOM 792 C CA . SER A 1 108 ? -34.656 -6.59 6.031 1 96.31 108 SER A CA 1
ATOM 793 C C . SER A 1 108 ? -34.031 -5.391 5.332 1 96.31 108 SER A C 1
ATOM 795 O O . SER A 1 108 ? -33.812 -4.348 5.949 1 96.31 108 SER A O 1
ATOM 797 N N . PHE A 1 109 ? -33.688 -5.547 4.105 1 97.25 109 PHE A N 1
ATOM 798 C CA . PHE A 1 109 ? -33.188 -4.434 3.307 1 97.25 109 PHE A CA 1
ATOM 799 C C . PHE A 1 109 ? -34.344 -3.586 2.781 1 97.25 109 PHE A C 1
ATOM 801 O O . PHE A 1 109 ? -35.188 -4.062 2.004 1 97.25 109 PHE A O 1
ATOM 808 N N . GLY A 1 110 ? -34.375 -2.363 3.16 1 96.44 110 GLY A N 1
ATOM 809 C CA . GLY A 1 110 ? -35.406 -1.454 2.73 1 96.44 110 GLY A CA 1
ATOM 810 C C . GLY A 1 110 ? -35 -0.551 1.588 1 96.44 110 GLY A C 1
ATOM 811 O O . GLY A 1 110 ? -34.031 -0.854 0.871 1 96.44 110 GLY A O 1
ATOM 812 N N . ALA A 1 111 ? -35.719 0.497 1.39 1 95.69 111 ALA A N 1
ATOM 813 C CA . ALA A 1 111 ? -35.5 1.413 0.271 1 95.69 111 ALA A CA 1
ATOM 814 C C . ALA A 1 111 ? -34.156 2.109 0.37 1 95.69 111 ALA A C 1
ATOM 816 O O . ALA A 1 111 ? -33.469 2.307 -0.641 1 95.69 111 ALA A O 1
ATOM 817 N N . ASP A 1 112 ? -33.844 2.449 1.542 1 95.31 112 ASP A N 1
ATOM 818 C CA . ASP A 1 112 ? -32.562 3.133 1.746 1 95.31 112 ASP A CA 1
ATOM 819 C C . ASP A 1 112 ? -31.391 2.23 1.374 1 95.31 112 ASP A C 1
ATOM 821 O O . ASP A 1 112 ? -30.422 2.682 0.746 1 95.31 112 ASP A O 1
ATOM 825 N N . GLU A 1 113 ? -31.469 1.019 1.777 1 96 113 GLU A N 1
ATOM 826 C CA . GLU A 1 113 ? -30.422 0.055 1.478 1 96 113 GLU A CA 1
ATOM 827 C C . GLU A 1 113 ? -30.359 -0.248 -0.017 1 96 113 GLU A C 1
ATOM 829 O O . GLU A 1 113 ? -29.266 -0.41 -0.578 1 96 113 GLU A O 1
ATOM 834 N N . HIS A 1 114 ? -31.516 -0.291 -0.629 1 96.81 114 HIS A N 1
ATOM 835 C CA . HIS A 1 114 ? -31.547 -0.485 -2.074 1 96.81 114 HIS A CA 1
ATOM 836 C C . HIS A 1 114 ? -30.906 0.689 -2.805 1 96.81 114 HIS A C 1
ATOM 838 O O . HIS A 1 114 ? -30.172 0.494 -3.775 1 96.81 114 HIS A O 1
ATOM 844 N N . ARG A 1 115 ? -31.156 1.844 -2.33 1 96.19 115 ARG A N 1
ATOM 845 C CA . ARG A 1 115 ? -30.547 3.029 -2.918 1 96.19 115 ARG A CA 1
ATOM 846 C C . ARG A 1 115 ? -29.031 3.021 -2.707 1 96.19 115 ARG A C 1
ATOM 848 O O . ARG A 1 115 ? -28.266 3.338 -3.625 1 96.19 115 ARG A O 1
ATOM 855 N N . ALA A 1 116 ? -28.656 2.641 -1.516 1 95.44 116 ALA A N 1
ATOM 856 C CA . ALA A 1 116 ? -27.219 2.547 -1.212 1 95.44 116 ALA A CA 1
ATOM 857 C C . ALA A 1 116 ? -26.531 1.531 -2.117 1 95.44 116 ALA A C 1
ATOM 859 O O . ALA A 1 116 ? -25.422 1.771 -2.602 1 95.44 116 ALA A O 1
ATOM 860 N N . LEU A 1 117 ? -27.188 0.428 -2.32 1 96.69 117 LEU A N 1
ATOM 861 C CA . LEU A 1 117 ? -26.641 -0.619 -3.182 1 96.69 117 LEU A CA 1
ATOM 862 C C . LEU A 1 117 ? -26.375 -0.085 -4.586 1 96.69 117 LEU A C 1
ATOM 864 O O . LEU A 1 117 ? -25.312 -0.322 -5.152 1 96.69 117 LEU A O 1
ATOM 868 N N . ARG A 1 118 ? -27.297 0.633 -5.098 1 96 118 ARG A N 1
ATOM 869 C CA . ARG A 1 118 ? -27.156 1.193 -6.438 1 96 118 ARG A CA 1
ATOM 870 C C . ARG A 1 118 ? -26.031 2.227 -6.477 1 96 118 ARG A C 1
ATOM 872 O O . ARG A 1 118 ? -25.25 2.256 -7.426 1 96 118 ARG A O 1
ATOM 879 N N . GLY A 1 119 ? -26.016 3.014 -5.477 1 95.19 119 GLY A N 1
ATOM 880 C CA . GLY A 1 119 ? -24.953 3.996 -5.379 1 95.19 119 GLY A CA 1
ATOM 881 C C . GLY A 1 119 ? -23.562 3.369 -5.332 1 95.19 119 GLY A C 1
ATOM 882 O O . GLY A 1 119 ? -22.641 3.857 -5.98 1 95.19 119 GLY A O 1
ATOM 883 N N . ILE A 1 120 ? -23.453 2.32 -4.594 1 94.38 120 ILE A N 1
ATOM 884 C CA . ILE A 1 120 ? -22.188 1.608 -4.48 1 94.38 120 ILE A CA 1
ATOM 885 C C . ILE A 1 120 ? -21.828 0.998 -5.828 1 94.38 120 ILE A C 1
ATOM 887 O O . ILE A 1 120 ? -20.672 1.113 -6.277 1 94.38 120 ILE A O 1
ATOM 891 N N . ALA A 1 121 ? -22.766 0.317 -6.418 1 94.44 121 ALA A N 1
ATOM 892 C CA . ALA A 1 121 ? -22.547 -0.336 -7.703 1 94.44 121 ALA A CA 1
ATOM 893 C C . ALA A 1 121 ? -22.062 0.665 -8.75 1 94.44 121 ALA A C 1
ATOM 895 O O . ALA A 1 121 ? -21.172 0.354 -9.555 1 94.44 121 ALA A O 1
ATOM 896 N N . ASP A 1 122 ? -22.531 1.878 -8.703 1 92.81 122 ASP A N 1
ATOM 897 C CA . ASP A 1 122 ? -22.156 2.922 -9.656 1 92.81 122 ASP A CA 1
ATOM 898 C C . ASP A 1 122 ? -20.703 3.361 -9.445 1 92.81 122 ASP A C 1
ATOM 900 O O . ASP A 1 122 ? -20.078 3.889 -10.367 1 92.81 122 ASP A O 1
ATOM 904 N N . ARG A 1 123 ? -20.203 3.084 -8.297 1 93.44 123 ARG A N 1
ATOM 905 C CA . ARG A 1 123 ? -18.875 3.582 -7.945 1 93.44 123 ARG A CA 1
ATOM 906 C C . ARG A 1 123 ? -17.828 2.488 -8.086 1 93.44 123 ARG A C 1
ATOM 908 O O . ARG A 1 123 ? -16.641 2.719 -7.828 1 93.44 123 ARG A O 1
ATOM 915 N N . LEU A 1 124 ? -18.25 1.322 -8.438 1 94.5 124 LEU A N 1
ATOM 916 C CA . LEU A 1 124 ? -17.328 0.209 -8.641 1 94.5 124 LEU A CA 1
ATOM 917 C C . LEU A 1 124 ? -17.391 -0.296 -10.078 1 94.5 124 LEU A C 1
ATOM 919 O O . LEU A 1 124 ? -18.438 -0.729 -10.547 1 94.5 124 LEU A O 1
ATOM 923 N N . VAL A 1 125 ? -16.297 -0.217 -10.734 1 93.44 125 VAL A N 1
ATOM 924 C CA . VAL A 1 125 ? -16.219 -0.538 -12.156 1 93.44 125 VAL A CA 1
ATOM 925 C C . VAL A 1 125 ? -16.688 -1.974 -12.383 1 93.44 125 VAL A C 1
ATOM 927 O O . VAL A 1 125 ? -16.188 -2.904 -11.75 1 93.44 125 VAL A O 1
ATOM 930 N N . GLY A 1 126 ? -17.688 -2.146 -13.266 1 93.81 126 GLY A N 1
ATOM 931 C CA . GLY A 1 126 ? -18.125 -3.461 -13.711 1 93.81 126 GLY A CA 1
ATOM 932 C C . GLY A 1 126 ? -19.156 -4.098 -12.805 1 93.81 126 GLY A C 1
ATOM 933 O O . GLY A 1 126 ? -19.656 -5.18 -13.102 1 93.81 126 GLY A O 1
ATOM 934 N N . LEU A 1 127 ? -19.453 -3.447 -11.672 1 95.38 127 LEU A N 1
ATOM 935 C CA . LEU A 1 127 ? -20.391 -4.051 -10.734 1 95.38 127 LEU A CA 1
ATOM 936 C C . LEU A 1 127 ? -21.828 -3.736 -11.117 1 95.38 127 LEU A C 1
ATOM 938 O O . LEU A 1 127 ? -22.156 -2.588 -11.43 1 95.38 127 LEU A O 1
ATOM 942 N N . SER A 1 128 ? -22.672 -4.758 -11.133 1 96.31 128 SER A N 1
ATOM 943 C CA . SER A 1 128 ? -24.078 -4.598 -11.438 1 96.31 128 SER A CA 1
ATOM 944 C C . SER A 1 128 ? -24.953 -5.289 -10.398 1 96.31 128 SER A C 1
ATOM 946 O O . SER A 1 128 ? -24.562 -6.297 -9.812 1 96.31 128 SER A O 1
ATOM 948 N N . VAL A 1 129 ? -26.109 -4.742 -10.219 1 97.38 129 VAL A N 1
ATOM 949 C CA . VAL A 1 129 ? -27.078 -5.336 -9.289 1 97.38 129 VAL A CA 1
ATOM 950 C C . VAL A 1 129 ? -27.922 -6.371 -10.016 1 97.38 129 VAL A C 1
ATOM 952 O O . VAL A 1 129 ? -28.641 -6.039 -10.969 1 97.38 129 VAL A O 1
ATOM 955 N N . ALA A 1 130 ? -27.828 -7.613 -9.547 1 97.31 130 ALA A N 1
ATOM 956 C CA . ALA A 1 130 ? -28.594 -8.695 -10.172 1 97.31 130 ALA A CA 1
ATOM 957 C C . ALA A 1 130 ? -29.922 -8.906 -9.461 1 97.31 130 ALA A C 1
ATOM 959 O O . ALA A 1 130 ? -30.922 -9.234 -10.102 1 97.31 130 ALA A O 1
ATOM 960 N N . GLU A 1 131 ? -29.938 -8.797 -8.156 1 97.44 131 GLU A N 1
ATOM 961 C CA . GLU A 1 131 ? -31.125 -8.984 -7.34 1 97.44 131 GLU A CA 1
ATOM 962 C C . GLU A 1 131 ? -31.109 -8.055 -6.125 1 97.44 131 GLU A C 1
ATOM 964 O O . GLU A 1 131 ? -30.062 -7.859 -5.504 1 97.44 131 GLU A O 1
ATOM 969 N N . ALA A 1 132 ? -32.25 -7.461 -5.809 1 97.56 132 ALA A N 1
ATOM 970 C CA . ALA A 1 132 ? -32.406 -6.652 -4.605 1 97.56 132 ALA A CA 1
ATOM 971 C C . ALA A 1 132 ? -33.781 -6.891 -3.957 1 97.56 132 ALA A C 1
ATOM 973 O O . ALA A 1 132 ? -34.781 -6.332 -4.391 1 97.56 132 ALA A O 1
ATOM 974 N N . THR A 1 133 ? -33.812 -7.727 -2.979 1 97.19 133 THR A N 1
ATOM 975 C CA . THR A 1 133 ? -35.031 -8.008 -2.213 1 97.19 133 THR A CA 1
ATOM 976 C C . THR A 1 133 ? -34.812 -7.641 -0.745 1 97.19 133 THR A C 1
ATOM 978 O O . THR A 1 133 ? -33.75 -7.176 -0.351 1 97.19 133 THR A O 1
ATOM 981 N N . GLY A 1 134 ? -35.812 -7.793 -0.036 1 96.88 134 GLY A N 1
ATOM 982 C CA . GLY A 1 134 ? -35.719 -7.535 1.392 1 96.88 134 GLY A CA 1
ATOM 983 C C . GLY A 1 134 ? -34.844 -8.531 2.117 1 96.88 134 GLY A C 1
ATOM 984 O O . GLY A 1 134 ? -34.25 -8.219 3.16 1 96.88 134 GLY A O 1
ATOM 985 N N . GLU A 1 135 ? -34.656 -9.727 1.523 1 96.94 135 GLU A N 1
ATOM 986 C CA . GLU A 1 135 ? -33.969 -10.805 2.217 1 96.94 135 GLU A CA 1
ATOM 987 C C . GLU A 1 135 ? -32.531 -10.961 1.696 1 96.94 135 GLU A C 1
ATOM 989 O O . GLU A 1 135 ? -31.656 -11.43 2.422 1 96.94 135 GLU A O 1
ATOM 994 N N . ARG A 1 136 ? -32.406 -10.594 0.454 1 97.69 136 ARG A N 1
ATOM 995 C CA . ARG A 1 136 ? -31.062 -10.805 -0.07 1 97.69 136 ARG A CA 1
ATOM 996 C C . ARG A 1 136 ? -30.75 -9.836 -1.206 1 97.69 136 ARG A C 1
ATOM 998 O O . ARG A 1 136 ? -31.641 -9.469 -1.976 1 97.69 136 ARG A O 1
ATOM 1005 N N . LEU A 1 137 ? -29.562 -9.414 -1.325 1 98.25 137 LEU A N 1
ATOM 1006 C CA . LEU A 1 137 ? -28.984 -8.609 -2.395 1 98.25 137 LEU A CA 1
ATOM 1007 C C . LEU A 1 137 ? -27.938 -9.398 -3.172 1 98.25 137 LEU A C 1
ATOM 1009 O O . LEU A 1 137 ? -27.125 -10.102 -2.578 1 98.25 137 LEU A O 1
ATOM 1013 N N . VAL A 1 138 ? -27.984 -9.375 -4.504 1 98.19 138 VAL A N 1
ATOM 1014 C CA . VAL A 1 138 ? -27 -10.07 -5.332 1 98.19 138 VAL A CA 1
ATOM 1015 C C . VAL A 1 138 ? -26.375 -9.094 -6.324 1 98.19 138 VAL A C 1
ATOM 1017 O O . VAL A 1 138 ? -27.094 -8.391 -7.051 1 98.19 138 VAL A O 1
ATOM 1020 N N . VAL A 1 139 ? -25.094 -9.008 -6.297 1 97.94 139 VAL A N 1
ATOM 1021 C CA . VAL A 1 139 ? -24.359 -8.195 -7.27 1 97.94 139 VAL A CA 1
ATOM 1022 C C . VAL A 1 139 ? -23.391 -9.078 -8.055 1 97.94 139 VAL A C 1
ATOM 1024 O O . VAL A 1 139 ? -22.938 -10.109 -7.555 1 97.94 139 VAL A O 1
ATOM 1027 N N . GLU A 1 140 ? -23.047 -8.688 -9.289 1 97.12 140 GLU A N 1
ATOM 1028 C CA . GLU A 1 140 ? -22.125 -9.398 -10.172 1 97.12 140 GLU A CA 1
ATOM 1029 C C . GLU A 1 140 ? -21.141 -8.43 -10.82 1 97.12 140 GLU A C 1
ATOM 1031 O O . GLU A 1 140 ? -21.5 -7.301 -11.156 1 97.12 140 GLU A O 1
ATOM 1036 N N . THR A 1 141 ? -19.953 -8.859 -10.852 1 93.88 141 THR A N 1
ATOM 1037 C CA . THR A 1 141 ? -18.922 -8.062 -11.516 1 93.88 141 THR A CA 1
ATOM 1038 C C . THR A 1 141 ? -18.625 -8.625 -12.906 1 93.88 141 THR A C 1
ATOM 1040 O O . THR A 1 141 ? -18.188 -9.766 -13.039 1 93.88 141 THR A O 1
ATOM 1043 N N . LEU A 1 142 ? -18.891 -7.879 -13.867 1 85.38 142 LEU A N 1
ATOM 1044 C CA . LEU A 1 142 ? -18.672 -8.258 -15.258 1 85.38 142 LEU A CA 1
ATOM 1045 C C . LEU A 1 142 ? -17.594 -7.391 -15.898 1 85.38 142 LEU A C 1
ATOM 1047 O O . LEU A 1 142 ? -17.859 -6.27 -16.328 1 85.38 142 LEU A O 1
ATOM 1051 N N . LEU A 1 143 ? -16.422 -7.734 -15.68 1 79.75 143 LEU A N 1
ATOM 1052 C CA . LEU A 1 143 ? -15.32 -7.012 -16.312 1 79.75 143 LEU A CA 1
ATOM 1053 C C . LEU A 1 143 ? -14.586 -7.902 -17.297 1 79.75 143 LEU A C 1
ATOM 1055 O O . LEU A 1 143 ? -14.281 -9.062 -17 1 79.75 143 LEU A O 1
ATOM 1059 N N . ASP A 1 144 ? -14.586 -7.477 -18.516 1 73.81 144 ASP A N 1
ATOM 1060 C CA . ASP A 1 144 ? -13.734 -8.18 -19.469 1 73.81 144 ASP A CA 1
ATOM 1061 C C . ASP A 1 144 ? -12.266 -7.875 -19.219 1 73.81 144 ASP A C 1
ATOM 1063 O O . ASP A 1 144 ? -11.758 -6.836 -19.641 1 73.81 144 ASP A O 1
ATOM 1067 N N . THR A 1 145 ? -11.656 -8.672 -18.547 1 68 145 THR A N 1
ATOM 1068 C CA . THR A 1 145 ? -10.273 -8.453 -18.156 1 68 145 THR A CA 1
ATOM 1069 C C . THR A 1 145 ? -9.375 -8.352 -19.391 1 68 145 THR A C 1
ATOM 1071 O O . THR A 1 145 ? -8.305 -7.742 -19.328 1 68 145 THR A O 1
ATOM 1074 N N . GLY A 1 146 ? -9.789 -8.945 -20.375 1 71.06 146 GLY A N 1
ATOM 1075 C CA . GLY A 1 146 ? -9.016 -8.852 -21.609 1 71.06 146 GLY A CA 1
ATOM 1076 C C . GLY A 1 146 ? -8.992 -7.445 -22.188 1 71.06 146 GLY A C 1
ATOM 1077 O O . GLY A 1 146 ? -8.125 -7.117 -23 1 71.06 146 GLY A O 1
ATOM 1078 N N . GLU A 1 147 ? -9.836 -6.66 -21.672 1 76.19 147 GLU A N 1
ATOM 1079 C CA . GLU A 1 147 ? -9.938 -5.312 -22.219 1 76.19 147 GLU A CA 1
ATOM 1080 C C . GLU A 1 147 ? -9.336 -4.277 -21.266 1 76.19 147 GLU A C 1
ATOM 1082 O O . GLU A 1 147 ? -9.242 -3.098 -21.609 1 76.19 147 GLU A O 1
ATOM 1087 N N . VAL A 1 148 ? -8.898 -4.738 -20.234 1 82.75 148 VAL A N 1
ATOM 1088 C CA . VAL A 1 148 ? -8.375 -3.799 -19.25 1 82.75 148 VAL A CA 1
ATOM 1089 C C . VAL A 1 148 ? -6.859 -3.684 -19.391 1 82.75 148 VAL A C 1
ATOM 1091 O O . VAL A 1 148 ? -6.156 -4.695 -19.453 1 82.75 148 VAL A O 1
ATOM 1094 N N . SER A 1 149 ? -6.387 -2.484 -19.594 1 91.44 149 SER A N 1
ATOM 1095 C CA . SER A 1 149 ? -4.953 -2.219 -19.531 1 91.44 149 SER A CA 1
ATOM 1096 C C . SER A 1 149 ? -4.574 -1.605 -18.188 1 91.44 149 SER A C 1
ATOM 1098 O O . SER A 1 149 ? -4.906 -0.452 -17.906 1 91.44 149 SER A O 1
ATOM 1100 N N . ILE A 1 150 ? -3.848 -2.375 -17.438 1 94.44 150 ILE A N 1
ATOM 1101 C CA . ILE A 1 150 ? -3.426 -1.939 -16.109 1 94.44 150 ILE A CA 1
ATOM 1102 C C . ILE A 1 150 ? -2.574 -0.677 -16.219 1 94.44 150 ILE A C 1
ATOM 1104 O O . ILE A 1 150 ? -2.799 0.301 -15.508 1 94.44 150 ILE A O 1
ATOM 1108 N N . GLN A 1 151 ? -1.642 -0.688 -17.172 1 94.38 151 GLN A N 1
ATOM 1109 C CA . GLN A 1 151 ? -0.752 0.454 -17.344 1 94.38 151 GLN A CA 1
ATOM 1110 C C . GLN A 1 151 ? -1.533 1.698 -17.766 1 94.38 151 GLN A C 1
ATOM 1112 O O . GLN A 1 151 ? -1.314 2.785 -17.219 1 94.38 151 GLN A O 1
ATOM 1117 N N . GLN A 1 152 ? -2.455 1.543 -18.688 1 95.25 152 GLN A N 1
ATOM 1118 C CA . GLN A 1 152 ? -3.242 2.684 -19.156 1 95.25 152 GLN A CA 1
ATOM 1119 C C . GLN A 1 152 ? -4.125 3.225 -18.031 1 95.25 152 GLN A C 1
ATOM 1121 O O . GLN A 1 152 ? -4.348 4.434 -17.938 1 95.25 152 GLN A O 1
ATOM 1126 N N . SER A 1 153 ? -4.652 2.322 -17.25 1 96.06 153 SER A N 1
ATOM 1127 C CA . SER A 1 153 ? -5.465 2.75 -16.125 1 96.06 153 SER A CA 1
ATOM 1128 C C . SER A 1 1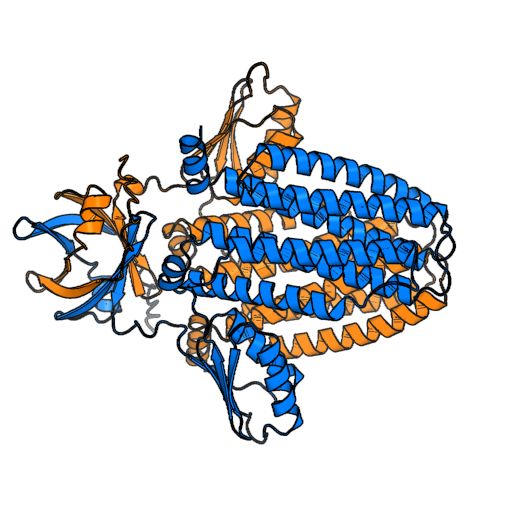53 ? -4.656 3.602 -15.148 1 96.06 153 SER A C 1
ATOM 1130 O O . SER A 1 153 ? -5.156 4.594 -14.617 1 96.06 153 SER A O 1
ATOM 1132 N N . VAL A 1 154 ? -3.387 3.26 -14.914 1 97.25 154 VAL A N 1
ATOM 1133 C CA . VAL A 1 154 ? -2.508 4.023 -14.031 1 97.25 154 VAL A CA 1
ATOM 1134 C C . VAL A 1 154 ? -2.221 5.391 -14.648 1 97.25 154 VAL A C 1
ATOM 1136 O O . VAL A 1 154 ? -2.213 6.406 -13.945 1 97.25 154 VAL A O 1
ATOM 1139 N N . ILE A 1 155 ? -2.037 5.414 -15.961 1 97 155 ILE A N 1
ATOM 1140 C CA . ILE A 1 155 ? -1.79 6.672 -16.656 1 97 155 ILE A CA 1
ATOM 1141 C C . ILE A 1 155 ? -3.016 7.578 -16.531 1 97 155 ILE A C 1
ATOM 1143 O O . ILE A 1 155 ? -2.887 8.773 -16.25 1 97 155 ILE A O 1
ATOM 1147 N N . GLN A 1 156 ? -4.172 6.996 -16.734 1 97.06 156 GLN A N 1
ATOM 1148 C CA . GLN A 1 156 ? -5.41 7.75 -16.578 1 97.06 156 GLN A CA 1
ATOM 1149 C C . GLN A 1 156 ? -5.555 8.281 -15.148 1 97.06 156 GLN A C 1
ATOM 1151 O O . GLN A 1 156 ? -5.984 9.414 -14.945 1 97.06 156 GLN A O 1
ATOM 1156 N N . LEU A 1 157 ? -5.234 7.477 -14.18 1 97.31 157 LEU A N 1
ATOM 1157 C CA . LEU A 1 157 ? -5.262 7.879 -12.781 1 97.31 157 LEU A CA 1
ATOM 1158 C C . LEU A 1 157 ? -4.332 9.062 -12.539 1 97.31 157 LEU A C 1
ATOM 1160 O O . LEU A 1 157 ? -4.699 10.016 -11.844 1 97.31 157 LEU A O 1
ATOM 1164 N N . GLN A 1 158 ? -3.154 9 -13.102 1 97.88 158 GLN A N 1
ATOM 1165 C CA . GLN A 1 158 ? -2.193 10.086 -12.961 1 97.88 158 GLN A CA 1
ATOM 1166 C C . GLN A 1 158 ? -2.752 11.391 -13.523 1 97.88 158 GLN A C 1
ATOM 1168 O O . GLN A 1 158 ? -2.676 12.438 -12.883 1 97.88 158 GLN A O 1
ATOM 1173 N N . PHE A 1 159 ? -3.283 11.281 -14.695 1 97.56 159 PHE A N 1
ATOM 1174 C CA . PHE A 1 159 ? -3.818 12.469 -15.352 1 97.56 159 PHE A CA 1
ATOM 1175 C C . PHE A 1 159 ? -4.906 13.117 -14.508 1 97.56 159 PHE A C 1
ATOM 1177 O O . PHE A 1 159 ? -4.895 14.328 -14.297 1 97.56 159 PHE A O 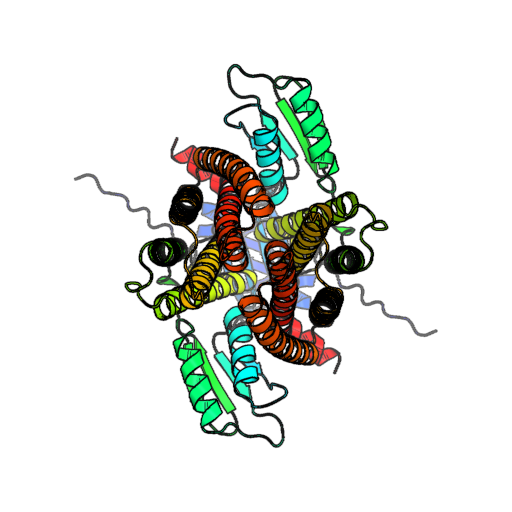1
ATOM 1184 N N . THR A 1 160 ? -5.824 12.289 -14.031 1 98.06 160 THR A N 1
ATOM 1185 C CA . THR A 1 160 ? -6.945 12.805 -13.258 1 98.06 160 THR A CA 1
ATOM 1186 C C . THR A 1 160 ? -6.465 13.383 -11.93 1 98.06 160 THR A C 1
ATOM 1188 O O . THR A 1 160 ? -6.867 14.484 -11.547 1 98.06 160 THR A O 1
ATOM 1191 N N . ALA A 1 161 ? -5.598 12.688 -11.203 1 98.25 161 ALA A N 1
ATOM 1192 C CA . ALA A 1 161 ? -5.094 13.141 -9.906 1 98.25 161 ALA A CA 1
ATOM 1193 C C . ALA A 1 161 ? -4.332 14.453 -10.047 1 98.25 161 ALA A C 1
ATOM 1195 O O . ALA A 1 161 ? -4.523 15.375 -9.25 1 98.25 161 ALA A O 1
ATOM 1196 N N . LEU A 1 162 ? -3.492 14.57 -11.094 1 98.06 162 LEU A N 1
ATOM 1197 C CA . LEU A 1 162 ? -2.695 15.773 -11.273 1 98.06 162 LEU A CA 1
ATOM 1198 C C . LEU A 1 162 ? -3.574 16.938 -11.719 1 98.06 162 LEU A C 1
ATOM 1200 O O . LEU A 1 162 ? -3.312 18.094 -11.352 1 98.06 162 LEU A O 1
ATOM 1204 N N . SER A 1 163 ? -4.559 16.578 -12.5 1 97.31 163 SER A N 1
ATOM 1205 C CA . SER A 1 163 ? -5.516 17.625 -12.859 1 97.31 163 SER A CA 1
ATOM 1206 C C . SER A 1 163 ? -6.238 18.156 -11.633 1 97.31 163 SER A C 1
ATOM 1208 O O . SER A 1 163 ? -6.453 19.375 -11.508 1 97.31 163 SER A O 1
ATOM 1210 N N . MET A 1 164 ? -6.633 17.312 -10.727 1 97.31 164 MET A N 1
ATOM 1211 C CA . MET A 1 164 ? -7.25 17.719 -9.469 1 97.31 164 MET A CA 1
ATOM 1212 C C . MET A 1 164 ? -6.301 18.578 -8.648 1 97.31 164 MET A C 1
ATOM 1214 O O . MET A 1 164 ? -6.707 19.609 -8.102 1 97.31 164 MET A O 1
ATOM 1218 N N . HIS A 1 165 ? -5.074 18.156 -8.562 1 97.75 165 HIS A N 1
ATOM 1219 C CA . HIS A 1 165 ? -4.078 18.906 -7.809 1 97.75 165 HIS A CA 1
ATOM 1220 C C . HIS A 1 165 ? -3.873 20.297 -8.391 1 97.75 165 HIS A C 1
ATOM 1222 O O . HIS A 1 165 ? -3.768 21.281 -7.648 1 97.75 165 HIS A O 1
ATOM 1228 N N . ARG A 1 166 ? -3.871 20.406 -9.719 1 96.31 166 ARG A N 1
ATOM 1229 C CA . ARG A 1 166 ? -3.75 21.703 -10.383 1 96.31 166 ARG A CA 1
ATOM 1230 C C . ARG A 1 166 ? -4.922 22.609 -10.031 1 96.31 166 ARG A C 1
ATOM 1232 O O . ARG A 1 166 ? -4.727 23.781 -9.719 1 96.31 166 ARG A O 1
ATOM 1239 N N . THR A 1 167 ? -6.066 22.062 -10.109 1 95.44 167 THR A N 1
ATOM 1240 C CA . THR A 1 167 ? -7.27 22.812 -9.781 1 95.44 167 THR A CA 1
ATOM 1241 C C . THR A 1 167 ? -7.219 23.312 -8.336 1 95.44 167 THR A C 1
ATOM 1243 O O . THR A 1 167 ? -7.535 24.469 -8.055 1 95.44 167 THR A O 1
ATOM 1246 N N . ALA A 1 168 ? -6.855 22.453 -7.418 1 95.25 168 ALA A N 1
ATOM 1247 C CA . ALA A 1 168 ? -6.746 22.828 -6.008 1 95.25 168 ALA A CA 1
ATOM 1248 C C . ALA A 1 168 ? -5.719 23.938 -5.816 1 95.25 168 ALA A C 1
ATOM 1250 O O . ALA A 1 168 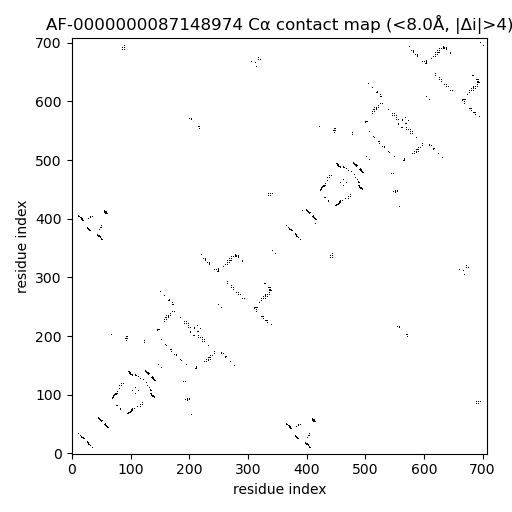? -5.957 24.891 -5.066 1 95.25 168 ALA A O 1
ATOM 1251 N N . ALA A 1 169 ? -4.602 23.859 -6.492 1 94.25 169 ALA A N 1
ATOM 1252 C CA . ALA A 1 169 ? -3.551 24.875 -6.391 1 94.25 169 ALA A CA 1
ATOM 1253 C C . ALA A 1 169 ? -4.031 26.219 -6.93 1 94.25 169 ALA A C 1
ATOM 1255 O O . ALA A 1 169 ? -3.703 27.266 -6.371 1 94.25 169 ALA A O 1
ATOM 1256 N N . GLU A 1 170 ? -4.773 26.172 -7.984 1 92.62 170 GLU A N 1
ATOM 1257 C CA . GLU A 1 170 ? -5.309 27.406 -8.586 1 92.62 170 GLU A CA 1
ATOM 1258 C C . GLU A 1 170 ? -6.27 28.109 -7.629 1 92.62 170 GLU A C 1
ATOM 1260 O O . GLU A 1 170 ? -6.387 29.328 -7.66 1 92.62 170 GLU A O 1
ATOM 1265 N N . SER A 1 171 ? -6.906 27.328 -6.809 1 90.88 171 SER A N 1
ATOM 1266 C CA . SER A 1 171 ? -7.844 27.906 -5.852 1 90.88 171 SER A CA 1
ATOM 1267 C C . SER A 1 171 ? -7.117 28.75 -4.816 1 90.88 171 SER A C 1
ATOM 1269 O O . SER A 1 171 ? -7.727 29.609 -4.172 1 90.88 171 SER A O 1
ATOM 1271 N N . LEU A 1 172 ? -5.844 28.562 -4.602 1 88.38 172 LEU A N 1
ATOM 1272 C CA . LEU A 1 172 ? -5.039 29.344 -3.668 1 88.38 172 LEU A CA 1
ATOM 1273 C C . LEU A 1 172 ? -4.906 30.797 -4.141 1 88.38 172 LEU A C 1
ATOM 1275 O O . LEU A 1 172 ? -4.801 31.703 -3.324 1 88.38 172 LEU A O 1
ATOM 1279 N N . THR A 1 173 ? -4.977 30.969 -5.445 1 86.5 173 THR A N 1
ATOM 1280 C CA . THR A 1 173 ? -4.766 32.312 -6.012 1 86.5 173 THR A CA 1
ATOM 1281 C C . THR A 1 173 ? -6.078 32.875 -6.52 1 86.5 173 THR A C 1
ATOM 1283 O O . THR A 1 173 ? -6.246 34.094 -6.57 1 86.5 173 THR A O 1
ATOM 1286 N N . ALA A 1 174 ? -6.992 31.953 -6.898 1 83.31 174 ALA A N 1
ATOM 1287 C CA . ALA A 1 174 ? -8.297 32.344 -7.41 1 83.31 174 ALA A CA 1
ATOM 1288 C C . ALA A 1 174 ? -9.406 31.484 -6.848 1 83.31 174 ALA A C 1
ATOM 1290 O O . ALA A 1 174 ? -10.016 30.688 -7.574 1 83.31 174 ALA A O 1
ATOM 1291 N N . PRO A 1 175 ? -9.852 31.625 -5.668 1 75.38 175 PRO A N 1
ATOM 1292 C CA . PRO A 1 175 ? -10.781 30.719 -4.988 1 75.38 175 PRO A CA 1
ATOM 1293 C C . PRO A 1 175 ? -12.18 30.75 -5.598 1 75.38 175 PRO A C 1
ATOM 1295 O O . PRO A 1 175 ? -12.898 29.75 -5.531 1 75.38 175 PRO A O 1
ATOM 1298 N N . ASP A 1 176 ? -12.633 31.734 -6.148 1 74.12 176 ASP A N 1
ATOM 1299 C CA . ASP A 1 176 ? -14.016 31.891 -6.594 1 74.12 176 ASP A CA 1
ATOM 1300 C C . ASP A 1 176 ? -14.219 31.234 -7.957 1 74.12 176 ASP A C 1
ATOM 1302 O O . ASP A 1 176 ? -15.352 31.109 -8.422 1 74.12 176 ASP A O 1
ATOM 1306 N N . GLU A 1 177 ? -13.305 30.625 -8.508 1 68.5 177 GLU A N 1
ATOM 1307 C CA . GLU A 1 177 ? -13.406 30.141 -9.883 1 68.5 177 GLU A CA 1
ATOM 1308 C C . GLU A 1 177 ? -13.203 28.641 -9.953 1 68.5 177 GLU A C 1
ATOM 1310 O O . GLU A 1 177 ? -13.297 28.047 -11.031 1 68.5 177 GLU A O 1
ATOM 1315 N N . VAL A 1 178 ? -13.203 28 -8.898 1 68.06 178 VAL A N 1
ATOM 1316 C CA . VAL A 1 178 ? -12.641 26.672 -9.062 1 68.06 178 VAL A CA 1
ATOM 1317 C C . VAL A 1 178 ? -13.75 25.625 -8.984 1 68.06 178 VAL A C 1
ATOM 1319 O O . VAL A 1 178 ? -14.664 25.734 -8.172 1 68.06 178 VAL A O 1
ATOM 1322 N N . GLU A 1 179 ? -13.68 24.766 -9.914 1 77 179 GLU A N 1
ATOM 1323 C CA . GLU A 1 179 ? -14.57 23.625 -10.109 1 77 179 GLU A CA 1
ATOM 1324 C C . GLU A 1 179 ? -14.516 22.656 -8.922 1 77 179 GLU A C 1
ATOM 1326 O O . GLU A 1 179 ? -13.484 22.547 -8.258 1 77 179 GLU A O 1
ATOM 1331 N N . ARG A 1 180 ? -15.648 22.062 -8.797 1 83.31 180 ARG A N 1
ATOM 1332 C CA . ARG A 1 180 ? -15.719 21.047 -7.75 1 83.31 180 ARG A CA 1
ATOM 1333 C C . ARG A 1 180 ? -14.945 19.797 -8.156 1 83.31 180 ARG A C 1
ATOM 1335 O O . ARG A 1 180 ? -14.992 19.375 -9.32 1 83.31 180 ARG A O 1
ATOM 1342 N N . LEU A 1 181 ? -14.148 19.266 -7.219 1 93.06 181 LEU A N 1
ATOM 1343 C CA . LEU A 1 181 ? -13.242 18.156 -7.488 1 93.06 181 LEU A CA 1
ATOM 1344 C C . LEU A 1 181 ? -13.961 16.812 -7.309 1 93.06 181 LEU A C 1
ATOM 1346 O O . LEU A 1 181 ? -13.422 15.766 -7.648 1 93.06 181 LEU A O 1
ATOM 1350 N N . ALA A 1 182 ? -15.195 16.828 -6.91 1 87.69 182 ALA A N 1
ATOM 1351 C CA . ALA A 1 182 ? -15.898 15.633 -6.438 1 87.69 182 ALA A CA 1
ATOM 1352 C C . ALA A 1 182 ? -15.992 14.586 -7.539 1 87.69 182 ALA A C 1
ATOM 1354 O O . ALA A 1 182 ? -15.68 13.414 -7.316 1 87.69 182 ALA A O 1
ATOM 1355 N N . ASP A 1 183 ? -16.438 14.961 -8.711 1 89.62 183 ASP A N 1
ATOM 1356 C CA . ASP A 1 183 ? -16.609 14.008 -9.805 1 89.62 183 ASP A CA 1
ATOM 1357 C C . ASP A 1 183 ? -15.289 13.359 -10.188 1 89.62 183 ASP A C 1
ATOM 1359 O O . ASP A 1 183 ? -15.227 12.148 -10.398 1 89.62 183 ASP A O 1
ATOM 1363 N N . ARG A 1 184 ? -14.289 14.172 -10.312 1 94.31 184 ARG A N 1
ATOM 1364 C CA . ARG A 1 184 ? -12.969 13.633 -10.656 1 94.31 184 ARG A CA 1
ATOM 1365 C C . ARG A 1 184 ? -12.445 12.727 -9.547 1 94.31 184 ARG A C 1
ATOM 1367 O O . ARG A 1 184 ? -11.805 11.711 -9.828 1 94.31 184 ARG A O 1
ATOM 1374 N N . ASP A 1 185 ? -12.75 13.078 -8.383 1 95.44 185 ASP A N 1
ATOM 1375 C CA . ASP A 1 185 ? -12.344 12.25 -7.25 1 95.44 185 ASP A CA 1
ATOM 1376 C C . ASP A 1 185 ? -12.992 10.875 -7.312 1 95.44 185 ASP A C 1
ATOM 1378 O O . ASP A 1 185 ? -12.344 9.867 -7.016 1 95.44 185 ASP A O 1
ATOM 1382 N N . ASP A 1 186 ? -14.227 10.852 -7.707 1 93.81 186 ASP A N 1
ATOM 1383 C CA . ASP A 1 186 ? -14.922 9.578 -7.879 1 93.81 186 ASP A CA 1
ATOM 1384 C C . ASP A 1 186 ? -14.227 8.719 -8.93 1 93.81 186 ASP A C 1
ATOM 1386 O O . ASP A 1 186 ? -14.133 7.5 -8.781 1 93.81 186 ASP A O 1
ATOM 1390 N N . GLY A 1 187 ? -13.812 9.367 -10.008 1 94.69 187 GLY A N 1
ATOM 1391 C CA . GLY A 1 187 ? -13.086 8.656 -11.047 1 94.69 187 GLY A CA 1
ATOM 1392 C C . GLY A 1 187 ? -11.797 8.031 -10.555 1 94.69 187 GLY A C 1
ATOM 1393 O O . GLY A 1 187 ? -11.5 6.875 -10.875 1 94.69 187 GLY A O 1
ATOM 1394 N N . VAL A 1 188 ? -11.086 8.766 -9.742 1 97.12 188 VAL A N 1
ATOM 1395 C CA . VAL A 1 188 ? -9.836 8.273 -9.164 1 97.12 188 VAL A CA 1
ATOM 1396 C C . VAL A 1 188 ? -10.125 7.062 -8.273 1 97.12 188 VAL A C 1
ATOM 1398 O O . VAL A 1 188 ? -9.461 6.027 -8.391 1 97.12 188 VAL A O 1
ATOM 1401 N N . ASP A 1 189 ? -11.133 7.156 -7.496 1 95.81 189 ASP A N 1
ATOM 1402 C CA . ASP A 1 189 ? -11.492 6.078 -6.578 1 95.81 189 ASP A CA 1
ATOM 1403 C C . ASP A 1 189 ? -11.867 4.812 -7.34 1 95.81 189 ASP A C 1
ATOM 1405 O O . ASP A 1 189 ? -11.453 3.711 -6.969 1 95.81 189 ASP A O 1
ATOM 1409 N N . ARG A 1 190 ? -12.609 4.984 -8.391 1 95.25 190 ARG A N 1
ATOM 1410 C CA . ARG A 1 190 ? -13.062 3.848 -9.18 1 95.25 190 ARG A CA 1
ATOM 1411 C C . ARG A 1 190 ? -11.883 3.109 -9.805 1 95.25 190 ARG A C 1
ATOM 1413 O O . ARG A 1 190 ? -11.812 1.879 -9.75 1 95.25 190 ARG A O 1
ATOM 1420 N N . LEU A 1 191 ? -11.023 3.869 -10.367 1 96 191 LEU A N 1
ATOM 1421 C CA . LEU A 1 191 ? -9.867 3.262 -11.016 1 96 191 LEU A CA 1
ATOM 1422 C C . LEU A 1 191 ? -8.984 2.551 -10 1 96 191 LEU A C 1
ATOM 1424 O O . LEU A 1 191 ? -8.516 1.435 -10.242 1 96 191 LEU A O 1
ATOM 1428 N N . PHE A 1 192 ? -8.812 3.172 -8.883 1 97.62 192 PHE A N 1
ATOM 1429 C CA . PHE A 1 192 ? -7.977 2.576 -7.848 1 97.62 192 PHE A CA 1
ATOM 1430 C C . PHE A 1 192 ? -8.586 1.276 -7.336 1 97.62 192 PHE A C 1
ATOM 1432 O O . PHE A 1 192 ? -7.879 0.287 -7.141 1 97.62 192 PHE A O 1
ATOM 1439 N N . ARG A 1 193 ? -9.867 1.245 -7.117 1 96.69 193 ARG A N 1
ATOM 1440 C CA . ARG A 1 193 ? -10.547 0.045 -6.645 1 96.69 193 ARG A CA 1
ATOM 1441 C C . ARG A 1 193 ? -10.469 -1.073 -7.676 1 96.69 193 ARG A C 1
ATOM 1443 O O . ARG A 1 193 ? -10.312 -2.242 -7.324 1 96.69 193 ARG A O 1
ATOM 1450 N N . MET A 1 194 ? -10.594 -0.71 -8.898 1 95.94 194 MET A N 1
ATOM 1451 C CA . MET A 1 194 ? -10.484 -1.701 -9.969 1 95.94 194 MET A CA 1
ATOM 1452 C C . MET A 1 194 ? -9.094 -2.328 -9.984 1 95.94 194 MET A C 1
ATOM 1454 O O . MET A 1 194 ? -8.961 -3.549 -10.078 1 95.94 194 MET A O 1
ATOM 1458 N N . LEU A 1 195 ? -8.062 -1.499 -9.891 1 96.81 195 LEU A N 1
ATOM 1459 C CA . LEU A 1 195 ? -6.691 -1.991 -9.891 1 96.81 195 LEU A CA 1
ATOM 1460 C C . LEU A 1 195 ? -6.434 -2.877 -8.68 1 96.81 195 LEU A C 1
ATOM 1462 O O . LEU A 1 195 ? -5.77 -3.91 -8.789 1 96.81 195 LEU A O 1
ATOM 1466 N N . THR A 1 196 ? -6.984 -2.457 -7.539 1 96.88 196 THR A N 1
ATOM 1467 C CA . THR A 1 196 ? -6.875 -3.25 -6.32 1 96.88 196 THR A CA 1
ATOM 1468 C C . THR A 1 196 ? -7.5 -4.629 -6.516 1 96.88 196 THR A C 1
ATOM 1470 O O . THR A 1 196 ? -6.914 -5.641 -6.125 1 96.88 196 THR A O 1
ATOM 1473 N N . ARG A 1 197 ? -8.617 -4.66 -7.156 1 95.81 197 ARG A N 1
ATOM 1474 C CA . ARG A 1 197 ? -9.336 -5.902 -7.43 1 95.81 197 ARG A CA 1
ATOM 1475 C C . ARG A 1 197 ? -8.5 -6.84 -8.297 1 95.81 197 ARG A C 1
ATOM 1477 O O . ARG A 1 197 ? -8.367 -8.023 -7.992 1 95.81 197 ARG A O 1
ATOM 1484 N N . HIS A 1 198 ? -7.953 -6.309 -9.297 1 93.5 198 HIS A N 1
ATOM 1485 C CA . HIS A 1 198 ? -7.191 -7.141 -10.219 1 93.5 198 HIS A CA 1
ATOM 1486 C C . HIS A 1 198 ? -5.93 -7.68 -9.555 1 93.5 198 HIS A C 1
ATOM 1488 O O . HIS A 1 198 ? -5.531 -8.82 -9.805 1 93.5 198 HIS A O 1
ATOM 1494 N N . LEU A 1 199 ? -5.289 -6.863 -8.758 1 95.69 199 LEU A N 1
ATOM 1495 C CA . LEU A 1 199 ? -4.141 -7.379 -8.016 1 95.69 199 LEU A CA 1
ATOM 1496 C C . LEU A 1 199 ? -4.559 -8.516 -7.09 1 95.69 199 LEU A C 1
ATOM 1498 O O . LEU A 1 199 ? -3.955 -9.594 -7.109 1 95.69 199 LEU A O 1
ATOM 1502 N N . ASN A 1 200 ? -5.633 -8.266 -6.332 1 95.06 200 ASN A N 1
ATOM 1503 C CA . ASN A 1 200 ? -6.09 -9.289 -5.395 1 95.06 200 ASN A CA 1
ATOM 1504 C C . ASN A 1 200 ? -6.438 -10.594 -6.109 1 95.06 200 ASN A C 1
ATOM 1506 O O . ASN A 1 200 ? -6.062 -11.672 -5.66 1 95.06 200 ASN A O 1
ATOM 1510 N N . ARG A 1 201 ? -7.121 -10.516 -7.234 1 89.94 201 ARG A N 1
ATOM 1511 C CA . ARG A 1 201 ? -7.469 -11.695 -8.016 1 89.94 201 ARG A CA 1
ATOM 1512 C C . ARG A 1 201 ? -6.219 -12.438 -8.477 1 89.94 201 ARG A C 1
ATOM 1514 O O . ARG A 1 201 ? -6.168 -13.664 -8.438 1 89.94 201 ARG A O 1
ATOM 1521 N N . SER A 1 202 ? -5.234 -11.695 -8.867 1 87 202 SER A N 1
ATOM 1522 C CA . SER A 1 202 ? -4.012 -12.289 -9.406 1 87 202 SER A CA 1
ATOM 1523 C C . SER A 1 202 ? -3.264 -13.07 -8.336 1 87 202 SER A C 1
ATOM 1525 O O . SER A 1 202 ? -2.498 -13.984 -8.648 1 87 202 SER A O 1
ATOM 1527 N N . LEU A 1 203 ? -3.436 -12.711 -7.113 1 87.5 203 LEU A N 1
ATOM 1528 C CA . LEU A 1 203 ? -2.734 -13.367 -6.016 1 87.5 203 LEU A CA 1
ATOM 1529 C C . LEU A 1 203 ? -3.32 -14.75 -5.738 1 87.5 203 LEU A C 1
ATOM 1531 O O . LEU A 1 203 ? -2.676 -15.586 -5.109 1 87.5 203 LEU A O 1
ATOM 1535 N N . VAL A 1 204 ? -4.543 -14.938 -6.223 1 79.69 204 VAL A N 1
ATOM 1536 C CA . VAL A 1 204 ? -5.266 -16.172 -5.914 1 79.69 204 VAL A CA 1
ATOM 1537 C C . VAL A 1 204 ? -5.445 -17 -7.184 1 79.69 204 VAL A C 1
ATOM 1539 O O . VAL A 1 204 ? -5.402 -18.219 -7.141 1 79.69 204 VAL A O 1
ATOM 1542 N N . ASP A 1 205 ? -5.637 -16.25 -8.227 1 74.19 205 ASP A N 1
ATOM 1543 C CA . ASP A 1 205 ? -6.012 -16.891 -9.477 1 74.19 205 ASP A CA 1
ATOM 1544 C C . ASP A 1 205 ? -4.996 -16.594 -10.578 1 74.19 205 ASP A C 1
ATOM 1546 O O . ASP A 1 205 ? -4.891 -15.461 -11.039 1 74.19 205 ASP A O 1
ATOM 1550 N N . PHE A 1 206 ? -4.414 -17.547 -11.117 1 69.19 206 PHE A N 1
ATOM 1551 C CA . PHE A 1 206 ? -3.393 -17.406 -12.148 1 69.19 206 PHE A CA 1
ATOM 1552 C C . PHE A 1 206 ? -4.012 -16.938 -13.461 1 69.19 206 PHE A C 1
ATOM 1554 O O . PHE A 1 206 ? -3.361 -16.25 -14.258 1 69.19 206 PHE A O 1
ATOM 1561 N N . ALA A 1 207 ? -5.254 -17.375 -13.648 1 71.56 207 ALA A N 1
ATOM 1562 C CA . ALA A 1 207 ? -5.914 -16.984 -14.891 1 71.56 207 ALA A CA 1
ATOM 1563 C C . ALA A 1 207 ? -5.965 -15.469 -15.031 1 71.56 207 ALA A C 1
ATOM 1565 O O . ALA A 1 207 ? -5.906 -14.938 -16.141 1 71.56 207 ALA A O 1
ATOM 1566 N N . GLU A 1 208 ? -6.035 -14.852 -13.883 1 79.75 208 GLU A N 1
ATOM 1567 C CA . GLU A 1 208 ? -6.059 -13.391 -13.883 1 79.75 208 GLU A CA 1
ATOM 1568 C C . GLU A 1 208 ? -4.766 -12.82 -14.461 1 79.75 208 GLU A C 1
ATOM 1570 O O . GLU A 1 208 ? -4.789 -11.844 -15.219 1 79.75 208 GLU A O 1
ATOM 1575 N N . VAL A 1 209 ? -3.65 -13.352 -14.094 1 77.62 209 VAL A N 1
ATOM 1576 C CA . VAL A 1 209 ? -2.344 -12.906 -14.562 1 77.62 209 VAL A CA 1
ATOM 1577 C C . VAL A 1 209 ? -2.25 -13.078 -16.078 1 77.62 209 VAL A C 1
ATOM 1579 O O . VAL A 1 209 ? -1.79 -12.172 -16.781 1 77.62 209 VAL A O 1
ATOM 1582 N N . ASP A 1 210 ? -2.75 -14.141 -16.516 1 72.69 210 ASP A N 1
ATOM 1583 C CA . ASP A 1 210 ? -2.715 -14.43 -17.953 1 72.69 210 ASP A CA 1
ATOM 1584 C C . ASP A 1 210 ? -3.594 -13.453 -18.719 1 72.69 210 ASP A C 1
ATOM 1586 O O . ASP A 1 210 ? -3.188 -12.945 -19.766 1 72.69 210 ASP A O 1
ATOM 1590 N N . HIS A 1 211 ? -4.742 -13.273 -18.234 1 75.75 211 HIS A N 1
ATOM 1591 C CA . HIS A 1 211 ? -5.699 -12.406 -18.906 1 75.75 211 HIS A CA 1
ATOM 1592 C C . HIS A 1 211 ? -5.191 -10.969 -18.969 1 75.75 211 HIS A C 1
ATOM 1594 O O . HIS A 1 211 ? -5.402 -10.273 -19.969 1 75.75 211 HIS A O 1
ATOM 1600 N N . LEU A 1 212 ? -4.492 -10.578 -17.906 1 83.5 212 LEU A N 1
ATOM 1601 C CA . LEU A 1 212 ? -4.008 -9.203 -17.828 1 83.5 212 LEU A CA 1
ATOM 1602 C C . LEU A 1 212 ? -2.721 -9.039 -18.641 1 83.5 212 LEU A C 1
ATOM 1604 O O . LEU A 1 212 ? -2.375 -7.922 -19.031 1 83.5 212 LEU A O 1
ATOM 1608 N N . GLY A 1 213 ? -1.956 -10.094 -18.797 1 76.81 213 GLY A N 1
ATOM 1609 C CA . GLY A 1 213 ? -0.68 -10.031 -19.484 1 76.81 213 GLY A CA 1
ATOM 1610 C C . GLY A 1 213 ? 0.405 -9.336 -18.688 1 76.81 213 GLY A C 1
ATOM 1611 O O . GLY A 1 213 ? 1.369 -8.82 -19.25 1 76.81 213 GLY A O 1
ATOM 1612 N N . VAL A 1 214 ? 0.14 -9.195 -17.422 1 83 214 VAL A N 1
ATOM 1613 C CA . VAL A 1 214 ? 1.083 -8.547 -16.516 1 83 214 VAL A CA 1
ATOM 1614 C C . VAL A 1 214 ? 1.344 -9.461 -15.312 1 83 214 VAL A C 1
ATOM 1616 O O . VAL A 1 214 ? 0.409 -10.016 -14.734 1 83 214 VAL A O 1
ATOM 1619 N N . GLY A 1 215 ? 2.607 -9.688 -14.969 1 82.19 215 GLY A N 1
ATOM 1620 C CA . GLY A 1 215 ? 2.957 -10.531 -13.836 1 82.19 215 GLY A CA 1
ATOM 1621 C C . GLY A 1 215 ? 2.562 -9.938 -12.5 1 82.19 215 GLY A C 1
ATOM 1622 O O . GLY A 1 215 ? 2.273 -8.742 -12.406 1 82.19 215 GLY A O 1
ATOM 1623 N N . ARG A 1 216 ? 2.582 -10.742 -11.492 1 87.5 216 ARG A N 1
ATOM 1624 C CA . ARG A 1 216 ? 2.139 -10.344 -10.164 1 87.5 216 ARG A CA 1
ATOM 1625 C C . ARG A 1 216 ? 3.016 -9.227 -9.602 1 87.5 216 ARG A C 1
ATOM 1627 O O . ARG A 1 216 ? 2.514 -8.289 -8.984 1 87.5 216 ARG A O 1
ATOM 1634 N N . ALA A 1 217 ? 4.363 -9.32 -9.773 1 89.75 217 ALA A N 1
ATOM 1635 C CA . ALA A 1 217 ? 5.27 -8.297 -9.266 1 89.75 217 ALA A CA 1
ATOM 1636 C C . ALA A 1 217 ? 4.98 -6.938 -9.898 1 89.75 217 ALA A C 1
ATOM 1638 O O . ALA A 1 217 ? 4.941 -5.918 -9.211 1 89.75 217 ALA A O 1
ATOM 1639 N N . ALA A 1 218 ? 4.758 -6.957 -11.188 1 91.12 218 ALA A N 1
ATOM 1640 C CA . ALA A 1 218 ? 4.434 -5.719 -11.891 1 91.12 218 ALA A CA 1
ATOM 1641 C C . ALA A 1 218 ? 3.078 -5.176 -11.453 1 91.12 218 ALA A C 1
ATOM 1643 O O . ALA A 1 218 ? 2.908 -3.965 -11.297 1 91.12 218 ALA A O 1
ATOM 1644 N N . LEU A 1 219 ? 2.076 -6.062 -11.344 1 93.44 219 LEU A N 1
ATOM 1645 C CA . LEU A 1 219 ? 0.762 -5.652 -10.859 1 93.44 219 LEU A CA 1
ATOM 1646 C C . LEU A 1 219 ? 0.867 -4.984 -9.5 1 93.44 219 LEU A C 1
ATOM 1648 O O . LEU A 1 219 ? 0.206 -3.973 -9.242 1 93.44 219 LEU A O 1
ATOM 1652 N N . PHE A 1 220 ? 1.702 -5.52 -8.656 1 96.44 220 PHE A N 1
ATOM 1653 C CA . PHE A 1 220 ? 1.919 -4.938 -7.336 1 96.44 220 PHE A CA 1
ATOM 1654 C C . PHE A 1 220 ? 2.527 -3.545 -7.453 1 96.44 220 PHE A C 1
ATOM 1656 O O . PHE A 1 220 ? 2.107 -2.619 -6.758 1 96.44 220 PHE A O 1
ATOM 1663 N N . ASP A 1 221 ? 3.492 -3.383 -8.258 1 96.38 221 ASP A N 1
ATOM 1664 C CA . ASP A 1 221 ? 4.105 -2.074 -8.469 1 96.38 221 ASP A CA 1
ATOM 1665 C C . ASP A 1 221 ? 3.074 -1.057 -8.953 1 96.38 221 ASP A C 1
ATOM 1667 O O . ASP A 1 221 ? 3.027 0.073 -8.461 1 96.38 221 ASP A O 1
ATOM 1671 N N . TYR A 1 222 ? 2.281 -1.477 -9.938 1 96.56 222 TYR A N 1
ATOM 1672 C CA . TYR A 1 222 ? 1.245 -0.579 -10.438 1 96.56 222 TYR A CA 1
ATOM 1673 C C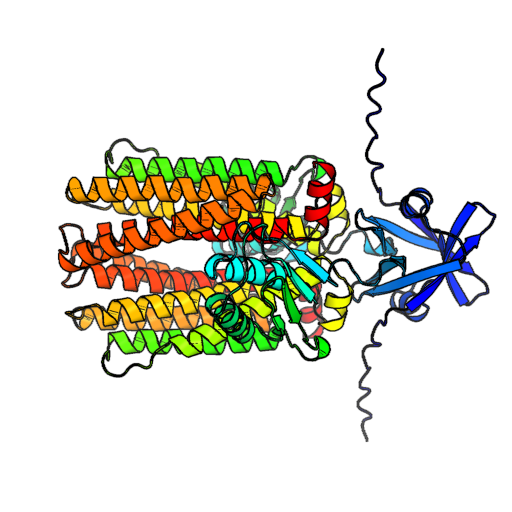 . TYR A 1 222 ? 0.256 -0.22 -9.336 1 96.56 222 TYR A C 1
ATOM 1675 O O . TYR A 1 222 ? -0.217 0.916 -9.266 1 96.56 222 TYR A O 1
ATOM 1683 N N . TYR A 1 223 ? -0.071 -1.154 -8.523 1 97.88 223 TYR A N 1
ATOM 1684 C CA . TYR A 1 223 ? -0.934 -0.884 -7.375 1 97.88 223 TYR A CA 1
ATOM 1685 C C . TYR A 1 223 ? -0.316 0.171 -6.465 1 97.88 223 TYR A C 1
ATOM 1687 O O . TYR A 1 223 ? -1.004 1.09 -6.012 1 97.88 223 TYR A O 1
ATOM 1695 N N . LEU A 1 224 ? 0.961 -0.02 -6.121 1 98.12 224 LEU A N 1
ATOM 1696 C CA . LEU A 1 224 ? 1.647 0.935 -5.262 1 98.12 224 LEU A CA 1
ATOM 1697 C C . LEU A 1 224 ? 1.6 2.338 -5.855 1 98.12 224 LEU A C 1
ATOM 1699 O O . LEU A 1 224 ? 1.364 3.314 -5.141 1 98.12 224 LEU A O 1
ATOM 1703 N N . VAL A 1 225 ? 1.812 2.418 -7.145 1 98.44 225 VAL A N 1
ATOM 1704 C CA . VAL A 1 225 ? 1.759 3.707 -7.828 1 98.44 225 VAL A CA 1
ATOM 1705 C C . VAL A 1 225 ? 0.342 4.27 -7.758 1 98.44 225 VAL A C 1
ATOM 1707 O O . VAL A 1 225 ? 0.148 5.438 -7.41 1 98.44 225 VAL A O 1
ATOM 1710 N N . ALA A 1 226 ? -0.624 3.434 -8.086 1 98.44 226 ALA A N 1
ATOM 1711 C CA . ALA A 1 226 ? -2.021 3.855 -8.047 1 98.44 226 ALA A CA 1
ATOM 1712 C C . ALA A 1 226 ? -2.402 4.383 -6.668 1 98.44 226 ALA A C 1
ATOM 1714 O O . ALA A 1 226 ? -3.111 5.387 -6.555 1 98.44 226 ALA A O 1
ATOM 1715 N N . ARG A 1 227 ? -1.964 3.713 -5.656 1 98 227 ARG A N 1
ATOM 1716 C CA . ARG A 1 227 ? -2.238 4.129 -4.285 1 98 227 ARG A CA 1
ATOM 1717 C C . ARG A 1 227 ? -1.685 5.523 -4.016 1 98 227 ARG A C 1
ATOM 1719 O O . ARG A 1 227 ? -2.346 6.348 -3.381 1 98 227 ARG A O 1
ATOM 1726 N N . GLN A 1 228 ? -0.48 5.766 -4.426 1 98.38 228 GLN A N 1
ATOM 1727 C CA . GLN A 1 228 ? 0.1 7.09 -4.246 1 98.38 228 GLN A CA 1
ATOM 1728 C C . GLN A 1 228 ? -0.687 8.148 -5.02 1 98.38 228 GLN A C 1
ATOM 1730 O O . GLN A 1 228 ? -0.889 9.258 -4.531 1 98.38 228 GLN A O 1
ATOM 1735 N N . LEU A 1 229 ? -1.126 7.824 -6.215 1 98.5 229 LEU A N 1
ATOM 1736 C CA . LEU A 1 229 ? -1.887 8.766 -7.027 1 98.5 229 LEU A CA 1
ATOM 1737 C C . LEU A 1 229 ? -3.248 9.047 -6.402 1 98.5 229 LEU A C 1
ATOM 1739 O O . LEU A 1 229 ? -3.73 10.18 -6.445 1 98.5 229 LEU A O 1
ATOM 1743 N N . GLU A 1 230 ? -3.857 7.996 -5.895 1 98.38 230 GLU A N 1
ATOM 1744 C CA . GLU A 1 230 ? -5.09 8.195 -5.141 1 98.38 230 GLU A CA 1
ATOM 1745 C C . GLU A 1 230 ? -4.871 9.141 -3.963 1 98.38 230 GLU A C 1
ATOM 1747 O O . GLU A 1 230 ? -5.719 9.984 -3.674 1 98.38 230 GLU A O 1
ATOM 1752 N N . ARG A 1 231 ? -3.771 9.055 -3.299 1 96.94 231 ARG A N 1
ATOM 1753 C CA . ARG A 1 231 ? -3.438 9.945 -2.188 1 96.94 231 ARG A CA 1
ATOM 1754 C C . ARG A 1 231 ? -3.221 11.375 -2.674 1 96.94 231 ARG A C 1
ATOM 1756 O O . ARG A 1 231 ? -3.584 12.328 -1.987 1 96.94 231 ARG A O 1
ATOM 1763 N N . VAL A 1 232 ? -2.568 11.531 -3.789 1 98.12 232 VAL A N 1
ATOM 1764 C CA . VAL A 1 232 ? -2.4 12.859 -4.379 1 98.12 232 VAL A CA 1
ATOM 1765 C C . VAL A 1 232 ? -3.768 13.508 -4.582 1 98.12 232 VAL A C 1
ATOM 1767 O O . VAL A 1 232 ? -3.957 14.68 -4.25 1 98.12 232 VAL A O 1
ATOM 1770 N N . ALA A 1 233 ? -4.699 12.766 -5.145 1 98.06 233 ALA A N 1
ATOM 1771 C CA . ALA A 1 233 ? -6.059 13.258 -5.336 1 98.06 233 ALA A CA 1
ATOM 1772 C C . ALA A 1 233 ? -6.699 13.633 -4.004 1 98.06 233 ALA A C 1
ATOM 1774 O O . ALA A 1 233 ? -7.367 14.672 -3.898 1 98.06 233 ALA A O 1
ATOM 1775 N N . ASP A 1 234 ? -6.48 12.828 -3 1 95.56 234 ASP A N 1
ATOM 1776 C CA . ASP A 1 234 ? -7.004 13.109 -1.668 1 95.56 234 ASP A CA 1
ATOM 1777 C C . ASP A 1 234 ? -6.445 14.43 -1.131 1 95.56 234 ASP A C 1
ATOM 1779 O O . ASP A 1 234 ? -7.18 15.227 -0.548 1 95.56 234 ASP A O 1
ATOM 1783 N N . HIS A 1 235 ? -5.168 14.617 -1.253 1 95.69 235 HIS A N 1
ATOM 1784 C CA . HIS A 1 235 ? -4.543 15.852 -0.78 1 95.69 235 HIS A CA 1
ATOM 1785 C C . HIS A 1 235 ? -5.07 17.062 -1.542 1 95.69 235 HIS A C 1
ATOM 1787 O O . HIS A 1 235 ? -5.191 18.156 -0.978 1 95.69 235 HIS A O 1
ATOM 1793 N N . ALA A 1 236 ? -5.371 16.906 -2.83 1 96.88 236 ALA A N 1
ATOM 1794 C CA . ALA A 1 236 ? -5.977 17.969 -3.617 1 96.88 236 ALA A CA 1
ATOM 1795 C C . ALA A 1 236 ? -7.332 18.375 -3.043 1 96.88 236 ALA A C 1
ATOM 1797 O O . ALA A 1 236 ? -7.629 19.562 -2.914 1 96.88 236 ALA A O 1
ATOM 1798 N N . VAL A 1 237 ? -8.102 17.391 -2.697 1 95.19 237 VAL A N 1
ATOM 1799 C CA . VAL A 1 237 ? -9.406 17.641 -2.1 1 95.19 237 VAL A CA 1
ATOM 1800 C C . VAL A 1 237 ? -9.234 18.391 -0.777 1 95.19 237 VAL A C 1
ATOM 1802 O O . VAL A 1 237 ? -9.977 19.328 -0.483 1 95.19 237 VAL A O 1
ATOM 1805 N N . ASP A 1 238 ? -8.266 18 0.013 1 91.94 238 ASP A N 1
ATOM 1806 C CA . ASP A 1 238 ? -7.992 18.656 1.294 1 91.94 238 ASP A CA 1
ATOM 1807 C C . ASP A 1 238 ? -7.645 20.125 1.106 1 91.94 238 ASP A C 1
ATOM 1809 O O . ASP A 1 238 ? -8.148 20.984 1.831 1 91.94 238 ASP A O 1
ATOM 1813 N N . VAL A 1 239 ? -6.789 20.406 0.172 1 93.38 239 VAL A N 1
ATOM 1814 C CA . VAL A 1 239 ? -6.375 21.781 -0.099 1 93.38 239 VAL A CA 1
ATOM 1815 C C . VAL A 1 239 ? -7.586 22.609 -0.511 1 93.38 239 VAL A C 1
ATOM 1817 O O . VAL A 1 239 ? -7.812 23.703 0.025 1 93.38 239 VAL A O 1
ATOM 1820 N N . ALA A 1 240 ? -8.367 22.078 -1.411 1 92.31 240 ALA A N 1
ATOM 1821 C CA . ALA A 1 240 ? -9.555 22.797 -1.881 1 92.31 240 ALA A CA 1
ATOM 1822 C C . ALA A 1 240 ? -10.523 23.062 -0.732 1 92.31 240 ALA A C 1
ATOM 1824 O O . ALA A 1 240 ? -11.102 24.156 -0.645 1 92.31 240 ALA A O 1
ATOM 1825 N N . ALA A 1 241 ? -10.672 22.125 0.125 1 89.56 241 ALA A N 1
ATOM 1826 C CA . ALA A 1 241 ? -11.586 22.266 1.259 1 89.56 241 ALA A CA 1
ATOM 1827 C C . ALA A 1 241 ? -11.102 23.344 2.219 1 89.56 241 ALA A C 1
ATOM 1829 O O . ALA A 1 241 ? -11.906 24.094 2.771 1 89.56 241 ALA A O 1
ATOM 1830 N N . VAL A 1 242 ? -9.844 23.422 2.451 1 88.69 242 VAL A N 1
ATOM 1831 C CA . VAL A 1 242 ? -9.266 24.422 3.342 1 88.69 242 VAL A CA 1
ATOM 1832 C C . VAL A 1 242 ? -9.453 25.812 2.744 1 88.69 242 VAL A C 1
ATOM 1834 O O . VAL A 1 242 ? -9.836 26.75 3.449 1 88.69 242 VAL A O 1
ATOM 1837 N N . VAL A 1 243 ? -9.242 25.969 1.508 1 88.69 243 VAL A N 1
ATOM 1838 C CA . VAL A 1 243 ? -9.383 27.25 0.829 1 88.69 243 VAL A CA 1
ATOM 1839 C C . VAL A 1 243 ? -10.836 27.703 0.878 1 88.69 243 VAL A C 1
ATOM 1841 O O . VAL A 1 243 ? -11.125 28.875 1.13 1 88.69 243 VAL A O 1
ATOM 1844 N N . ASP A 1 244 ? -11.695 26.781 0.715 1 86.69 244 ASP A N 1
ATOM 1845 C CA . ASP A 1 244 ? -13.125 27.078 0.73 1 86.69 244 ASP A CA 1
ATOM 1846 C C . ASP A 1 244 ? -13.57 27.562 2.107 1 86.69 244 ASP A C 1
ATOM 1848 O O . ASP A 1 244 ? -14.477 28.391 2.217 1 86.69 244 ASP A O 1
ATOM 1852 N N . ARG A 1 245 ? -12.969 27.094 3.1 1 84.31 245 ARG A N 1
ATOM 1853 C CA . ARG A 1 245 ? -13.359 27.391 4.473 1 84.31 245 ARG A CA 1
ATOM 1854 C C . ARG A 1 245 ? -12.703 28.688 4.949 1 84.31 245 ARG A C 1
ATOM 1856 O O . ARG A 1 245 ? -13.18 29.328 5.891 1 84.31 245 ARG A O 1
ATOM 1863 N N . ALA A 1 246 ? -11.625 28.969 4.379 1 81.12 246 ALA A N 1
ATOM 1864 C CA . ALA A 1 246 ? -10.852 30.109 4.863 1 81.12 246 ALA A CA 1
ATOM 1865 C C . ALA A 1 246 ? -11.586 31.422 4.582 1 81.12 246 ALA A C 1
ATOM 1867 O O . ALA A 1 246 ? -12.047 31.656 3.463 1 81.12 246 ALA A O 1
ATOM 1868 N N . ASP A 1 247 ? -11.867 32.094 5.688 1 72.69 247 ASP A N 1
ATOM 1869 C CA . ASP A 1 247 ? -12.5 33.406 5.555 1 72.69 247 ASP A CA 1
ATOM 1870 C C . ASP A 1 247 ? -11.555 34.406 4.895 1 72.69 247 ASP A C 1
ATOM 1872 O O . ASP A 1 247 ? -11.992 35.25 4.129 1 72.69 247 ASP A O 1
ATOM 1876 N N . GLU A 1 248 ? -10.336 34.344 5.328 1 74.94 248 GLU A N 1
ATOM 1877 C CA . GLU A 1 248 ? -9.297 35.219 4.758 1 74.94 248 GLU A CA 1
ATOM 1878 C C . GLU A 1 248 ? -8.148 34.375 4.188 1 74.94 248 GLU A C 1
ATOM 1880 O O . GLU A 1 248 ? -7.672 33.438 4.832 1 74.94 248 GLU A O 1
ATOM 1885 N N . LEU A 1 249 ? -7.914 34.75 2.986 1 76.69 249 LEU A N 1
ATOM 1886 C CA . LEU A 1 249 ? -6.77 34.094 2.367 1 76.69 249 LEU A CA 1
ATOM 1887 C C . LEU A 1 249 ? -5.461 34.594 2.977 1 76.69 249 LEU A C 1
ATOM 1889 O O . LEU A 1 249 ? -5.375 35.75 3.42 1 76.69 249 LEU A O 1
ATOM 1893 N N . PRO A 1 250 ? -4.547 33.688 2.98 1 83.62 250 PRO A N 1
ATOM 1894 C CA . PRO A 1 250 ? -3.23 34.156 3.422 1 83.62 250 PRO A CA 1
ATOM 1895 C C . PRO A 1 250 ? -2.691 35.312 2.562 1 83.62 250 PRO A C 1
ATOM 1897 O O . PRO A 1 250 ? -3.219 35.562 1.479 1 83.62 250 PRO A O 1
ATOM 1900 N N . PRO A 1 251 ? -1.748 36.062 3.178 1 88.94 251 PRO A N 1
ATOM 1901 C CA . PRO A 1 251 ? -1.13 37.125 2.381 1 88.94 251 PRO A CA 1
ATOM 1902 C C . PRO A 1 251 ? -0.658 36.625 1.012 1 88.94 251 PRO A C 1
ATOM 1904 O O . PRO A 1 251 ? -0.287 35.469 0.863 1 88.94 251 PRO A O 1
ATOM 1907 N N . ALA A 1 252 ? -0.583 37.5 0.057 1 89.69 252 ALA A N 1
ATOM 1908 C CA . ALA A 1 252 ? -0.287 37.188 -1.338 1 89.69 252 ALA A CA 1
ATOM 1909 C C . ALA A 1 252 ? 1.066 36.469 -1.468 1 89.69 252 ALA A C 1
ATOM 1911 O O . ALA A 1 252 ? 1.209 35.531 -2.23 1 89.69 252 ALA A O 1
ATOM 1912 N N . ALA A 1 253 ? 2.061 36.969 -0.717 1 91.12 253 ALA A N 1
ATOM 1913 C CA . ALA A 1 253 ? 3.4 36.406 -0.788 1 91.12 253 ALA A CA 1
ATOM 1914 C C . ALA A 1 253 ? 3.389 34.938 -0.355 1 91.12 253 ALA A C 1
ATOM 1916 O O . ALA A 1 253 ? 4.07 34.094 -0.953 1 91.12 253 ALA A O 1
ATOM 1917 N N . VAL A 1 254 ? 2.602 34.625 0.598 1 91.94 254 VAL A N 1
ATOM 1918 C CA . VAL A 1 254 ? 2.49 33.281 1.11 1 91.94 254 VAL A CA 1
ATOM 1919 C C . VAL A 1 254 ? 1.75 32.406 0.101 1 91.94 254 VAL A C 1
ATOM 1921 O O . VAL A 1 254 ? 2.15 31.266 -0.156 1 91.94 254 VAL A O 1
ATOM 1924 N N . ARG A 1 255 ? 0.76 32.969 -0.464 1 92.31 255 ARG A N 1
ATOM 1925 C CA . ARG A 1 255 ? 0.01 32.219 -1.473 1 92.31 255 ARG A CA 1
ATOM 1926 C C . ARG A 1 255 ? 0.89 31.891 -2.672 1 92.31 255 ARG A C 1
ATOM 1928 O O . ARG A 1 255 ? 0.807 30.797 -3.219 1 92.31 255 ARG A O 1
ATOM 1935 N N . ASP A 1 256 ? 1.689 32.812 -3.033 1 93 256 ASP A N 1
ATOM 1936 C CA . ASP A 1 256 ? 2.605 32.562 -4.145 1 93 256 ASP A CA 1
ATOM 1937 C C . ASP A 1 256 ? 3.598 31.453 -3.818 1 93 256 ASP A C 1
ATOM 1939 O O . ASP A 1 256 ? 3.898 30.609 -4.668 1 93 256 ASP A O 1
ATOM 1943 N N . ASP A 1 257 ? 4.125 31.453 -2.623 1 93.69 257 ASP A N 1
ATOM 1944 C CA . ASP A 1 257 ? 5.031 30.406 -2.178 1 93.69 257 ASP A CA 1
ATOM 1945 C C . ASP A 1 257 ? 4.352 29.031 -2.229 1 93.69 257 ASP A C 1
ATOM 1947 O O . ASP A 1 257 ? 4.945 28.047 -2.684 1 93.69 257 ASP A O 1
ATOM 1951 N N . LEU A 1 258 ? 3.152 29.031 -1.806 1 94.38 258 LEU A N 1
ATOM 1952 C CA . LEU A 1 258 ? 2.4 27.781 -1.782 1 94.38 258 LEU A CA 1
ATOM 1953 C C . LEU A 1 258 ? 2.102 27.297 -3.197 1 94.38 258 LEU A C 1
ATOM 1955 O O . LEU A 1 258 ? 2.168 26.094 -3.477 1 94.38 258 LEU A O 1
ATOM 1959 N N . ALA A 1 259 ? 1.753 28.219 -4.047 1 94.56 259 ALA A N 1
ATOM 1960 C CA . ALA A 1 259 ? 1.473 27.859 -5.438 1 94.56 259 ALA A CA 1
ATOM 1961 C C . ALA A 1 259 ? 2.713 27.297 -6.121 1 94.56 259 ALA A C 1
ATOM 1963 O O . ALA A 1 259 ? 2.623 26.328 -6.887 1 94.56 259 ALA A O 1
ATOM 1964 N N . ASP A 1 260 ? 3.791 27.875 -5.859 1 95.81 260 ASP A N 1
ATOM 1965 C CA . ASP A 1 260 ? 5.055 27.375 -6.398 1 95.81 260 ASP A CA 1
ATOM 1966 C C . ASP A 1 260 ? 5.355 25.969 -5.887 1 95.81 260 ASP A C 1
ATOM 1968 O O . ASP A 1 260 ? 5.734 25.078 -6.664 1 95.81 260 ASP A O 1
ATOM 1972 N N . LEU A 1 261 ? 5.219 25.812 -4.621 1 96.44 261 LEU A N 1
ATOM 1973 C CA . LEU A 1 261 ? 5.43 24.5 -4.027 1 96.44 261 LEU A CA 1
ATOM 1974 C C . LEU A 1 261 ? 4.484 23.469 -4.637 1 96.44 261 LEU A C 1
ATOM 1976 O O . LEU A 1 261 ? 4.883 22.328 -4.906 1 96.44 261 LEU A O 1
ATOM 1980 N N . ALA A 1 262 ? 3.268 23.875 -4.844 1 97.19 262 ALA A N 1
ATOM 1981 C CA . ALA A 1 262 ? 2.289 22.984 -5.457 1 97.19 262 ALA A CA 1
ATOM 1982 C C . ALA A 1 262 ? 2.744 22.531 -6.844 1 97.19 262 ALA A C 1
ATOM 1984 O O . ALA A 1 262 ? 2.688 21.344 -7.172 1 97.19 262 ALA A O 1
ATOM 1985 N N . ALA A 1 263 ? 3.203 23.453 -7.617 1 97.5 263 ALA A N 1
ATOM 1986 C CA . ALA A 1 263 ? 3.66 23.156 -8.969 1 97.5 263 ALA A CA 1
ATOM 1987 C C . ALA A 1 263 ? 4.852 22.188 -8.945 1 97.5 263 ALA A C 1
ATOM 1989 O O . ALA A 1 263 ? 4.891 21.219 -9.703 1 97.5 263 ALA A O 1
ATOM 1990 N N . ARG A 1 264 ? 5.754 22.438 -8.086 1 97.69 264 ARG A N 1
ATOM 1991 C CA . ARG A 1 264 ? 6.949 21.609 -7.988 1 97.69 264 ARG A CA 1
ATOM 1992 C C . ARG A 1 264 ? 6.605 20.219 -7.48 1 97.69 264 ARG A C 1
ATOM 1994 O O . ARG A 1 264 ? 7.18 19.219 -7.941 1 97.69 264 ARG A O 1
ATOM 2001 N N . SER A 1 265 ? 5.738 20.141 -6.508 1 98.06 265 SER A N 1
ATOM 2002 C CA . SER A 1 265 ? 5.297 18.844 -6.004 1 98.06 265 SER A CA 1
ATOM 2003 C C . SER A 1 265 ? 4.613 18.031 -7.094 1 98.06 265 SER A C 1
ATOM 2005 O O . SER A 1 265 ? 4.844 16.828 -7.219 1 98.06 265 SER A O 1
ATOM 2007 N N . ARG A 1 266 ? 3.783 18.672 -7.836 1 97.88 266 ARG A N 1
ATOM 2008 C CA . ARG A 1 266 ? 3.096 18.031 -8.945 1 97.88 266 ARG A CA 1
ATOM 2009 C C . ARG A 1 266 ? 4.09 17.5 -9.977 1 97.88 266 ARG A C 1
ATOM 2011 O O . ARG A 1 266 ? 3.92 16.391 -10.5 1 97.88 266 ARG A O 1
ATOM 2018 N N . ASP A 1 267 ? 5.082 18.266 -10.266 1 97.88 267 ASP A N 1
ATOM 2019 C CA . ASP A 1 267 ? 6.117 17.859 -11.211 1 97.88 267 ASP A CA 1
ATOM 2020 C C . ASP A 1 267 ? 6.84 16.594 -10.742 1 97.88 267 ASP A C 1
ATOM 2022 O O . ASP A 1 267 ? 7.18 15.734 -11.547 1 97.88 267 ASP A O 1
ATOM 2026 N N . VAL A 1 268 ? 7.105 16.516 -9.469 1 98.12 268 VAL A N 1
ATOM 2027 C CA . VAL A 1 268 ? 7.762 15.352 -8.906 1 98.12 268 VAL A CA 1
ATOM 2028 C C . VAL A 1 268 ? 6.906 14.109 -9.148 1 98.12 268 VAL A C 1
ATOM 2030 O O . VAL A 1 268 ? 7.414 13.07 -9.586 1 98.12 268 VAL A O 1
ATOM 2033 N N . VAL A 1 269 ? 5.617 14.211 -8.938 1 98.56 269 VAL A N 1
ATOM 2034 C CA . VAL A 1 269 ? 4.711 13.086 -9.117 1 98.56 269 VAL A CA 1
ATOM 2035 C C . VAL A 1 269 ? 4.66 12.688 -10.586 1 98.56 269 VAL A C 1
ATOM 2037 O O . VAL A 1 269 ? 4.738 11.508 -10.922 1 98.56 269 VAL A O 1
ATOM 2040 N N . GLU A 1 270 ? 4.539 13.656 -11.461 1 98.19 270 GLU A N 1
ATOM 2041 C CA . GLU A 1 270 ? 4.449 13.398 -12.891 1 98.19 270 GLU A CA 1
ATOM 2042 C C . GLU A 1 270 ? 5.703 12.695 -13.406 1 98.19 270 GLU A C 1
ATOM 2044 O O . GLU A 1 270 ? 5.609 11.688 -14.109 1 98.19 270 GLU A O 1
ATOM 2049 N N . ALA A 1 271 ? 6.805 13.234 -13.047 1 98 271 ALA A N 1
ATOM 2050 C CA . ALA A 1 271 ? 8.078 12.664 -13.477 1 98 271 ALA A CA 1
ATOM 2051 C C . ALA A 1 271 ? 8.266 11.258 -12.922 1 98 271 ALA A C 1
ATOM 2053 O O . ALA A 1 271 ? 8.797 10.375 -13.602 1 98 271 ALA A O 1
ATOM 2054 N N . ALA A 1 272 ? 7.875 11.055 -11.711 1 98.5 272 ALA A N 1
ATOM 2055 C CA . ALA A 1 272 ? 8.008 9.742 -11.078 1 98.5 272 ALA A CA 1
ATOM 2056 C C . ALA A 1 272 ? 7.168 8.695 -11.805 1 98.5 272 ALA A C 1
ATOM 2058 O O . ALA A 1 272 ? 7.625 7.578 -12.039 1 98.5 272 ALA A O 1
ATOM 2059 N N . THR A 1 273 ? 5.945 9.055 -12.156 1 97.69 273 THR A N 1
ATOM 2060 C CA . THR A 1 273 ? 5.07 8.109 -12.844 1 97.69 273 THR A CA 1
ATOM 2061 C C . THR A 1 273 ? 5.629 7.758 -14.219 1 97.69 273 THR A C 1
ATOM 2063 O O . THR A 1 273 ? 5.57 6.605 -14.648 1 97.69 273 THR A O 1
ATOM 2066 N N . THR A 1 274 ? 6.168 8.742 -14.859 1 96.25 274 THR A N 1
ATOM 2067 C CA . THR A 1 274 ? 6.824 8.508 -16.141 1 96.25 274 THR A CA 1
ATOM 2068 C C . THR A 1 274 ? 7.984 7.531 -15.984 1 96.25 274 THR A C 1
ATOM 2070 O O . THR A 1 274 ? 8.18 6.645 -16.828 1 96.25 274 THR A O 1
ATOM 2073 N N . ALA A 1 275 ? 8.711 7.688 -14.906 1 96.81 275 ALA A N 1
ATOM 2074 C CA . ALA A 1 275 ? 9.836 6.797 -14.648 1 96.81 275 ALA A CA 1
ATOM 2075 C C . ALA A 1 275 ? 9.367 5.352 -14.492 1 96.81 275 ALA A C 1
ATOM 2077 O O . ALA A 1 275 ? 10.055 4.422 -14.922 1 96.81 275 ALA A O 1
ATOM 2078 N N . VAL A 1 276 ? 8.258 5.133 -13.883 1 96 276 VAL A N 1
ATOM 2079 C CA . VAL A 1 276 ? 7.715 3.793 -13.695 1 96 276 VAL A CA 1
ATOM 2080 C C . VAL A 1 276 ? 7.309 3.203 -15.047 1 96 276 VAL A C 1
ATOM 2082 O O . VAL A 1 276 ? 7.68 2.072 -15.367 1 96 276 VAL A O 1
ATOM 2085 N N . VAL A 1 277 ? 6.562 3.941 -15.836 1 92.31 277 VAL A N 1
ATOM 2086 C CA . VAL A 1 277 ? 6.012 3.473 -17.109 1 92.31 277 VAL A CA 1
ATOM 2087 C C . VAL A 1 277 ? 7.145 3.143 -18.078 1 92.31 277 VAL A C 1
ATOM 2089 O O . VAL A 1 277 ? 7.074 2.154 -18.812 1 92.31 277 VAL A O 1
ATOM 2092 N N . GLU A 1 278 ? 8.164 3.912 -17.938 1 91 278 GLU A N 1
ATOM 2093 C CA . GLU A 1 278 ? 9.289 3.719 -18.844 1 91 278 GLU A CA 1
ATOM 2094 C C . GLU A 1 278 ? 10.328 2.781 -18.234 1 91 278 GLU A C 1
ATOM 2096 O O . GLU A 1 278 ? 11.328 2.457 -18.875 1 91 278 GLU A O 1
ATOM 2101 N N . SER A 1 279 ? 10.164 2.398 -17.047 1 88.94 279 SER A N 1
ATOM 2102 C CA . SER A 1 279 ? 11.125 1.578 -16.328 1 88.94 279 SER A CA 1
ATOM 2103 C C . SER A 1 279 ? 12.523 2.193 -16.375 1 88.94 279 SER A C 1
ATOM 2105 O O . SER A 1 279 ? 13.5 1.511 -16.688 1 88.94 279 SER A O 1
ATOM 2107 N N . SER A 1 280 ? 12.609 3.438 -16.078 1 92.19 280 SER A N 1
ATOM 2108 C CA . SER A 1 280 ? 13.867 4.172 -16.156 1 92.19 280 SER A CA 1
ATOM 2109 C C . SER A 1 280 ? 14.438 4.438 -14.773 1 92.19 280 SER A C 1
ATOM 2111 O O . SER A 1 280 ? 13.938 5.305 -14.047 1 92.19 280 SER A O 1
ATOM 2113 N N . SER A 1 281 ? 15.492 3.795 -14.477 1 93.88 281 SER A N 1
ATOM 2114 C CA . SER A 1 281 ? 16.141 4.051 -13.188 1 93.88 281 SER A CA 1
ATOM 2115 C C . SER A 1 281 ? 16.766 5.441 -13.156 1 93.88 281 SER A C 1
ATOM 2117 O O . SER A 1 281 ? 16.75 6.105 -12.117 1 93.88 281 SER A O 1
ATOM 2119 N N . GLU A 1 282 ? 17.266 5.902 -14.266 1 93.62 282 GLU A N 1
ATOM 2120 C CA . GLU A 1 282 ? 17.875 7.227 -14.344 1 93.62 282 GLU A CA 1
ATOM 2121 C C . GLU A 1 282 ? 16.875 8.32 -13.977 1 93.62 282 GLU A C 1
ATOM 2123 O O . GLU A 1 282 ? 17.188 9.203 -13.18 1 93.62 282 GLU A O 1
ATOM 2128 N N . ARG A 1 283 ? 15.766 8.219 -14.57 1 95.88 283 ARG A N 1
ATOM 2129 C CA . ARG A 1 283 ? 14.719 9.188 -14.258 1 95.88 283 ARG A CA 1
ATOM 2130 C C . ARG A 1 283 ? 14.297 9.078 -12.797 1 95.88 283 ARG A C 1
ATOM 2132 O O . ARG A 1 283 ? 14.039 10.094 -12.148 1 95.88 283 ARG A O 1
ATOM 2139 N N . ALA A 1 284 ? 14.227 7.879 -12.297 1 97.31 284 ALA A N 1
ATOM 2140 C CA . ALA A 1 284 ? 13.828 7.668 -10.906 1 97.31 284 ALA A CA 1
ATOM 2141 C C . ALA A 1 284 ? 14.805 8.352 -9.953 1 97.31 284 ALA A C 1
ATOM 2143 O O . ALA A 1 284 ? 14.383 9.055 -9.023 1 97.31 284 ALA A O 1
ATOM 2144 N N . TYR A 1 285 ? 16.094 8.227 -10.18 1 96.12 285 TYR A N 1
ATOM 2145 C CA . TYR A 1 285 ? 17.094 8.875 -9.336 1 96.12 285 TYR A CA 1
ATOM 2146 C C . TYR A 1 285 ? 16.953 10.391 -9.406 1 96.12 285 TYR A C 1
ATOM 2148 O O . TYR A 1 285 ? 17.016 11.07 -8.383 1 96.12 285 TYR A O 1
ATOM 2156 N N . ALA A 1 286 ? 16.781 10.836 -10.57 1 96.38 286 ALA A N 1
ATOM 2157 C CA . ALA A 1 286 ? 16.672 12.281 -10.758 1 96.38 286 ALA A CA 1
ATOM 2158 C C . ALA A 1 286 ? 15.453 12.828 -10.016 1 96.38 286 ALA A C 1
ATOM 2160 O O . ALA A 1 286 ? 15.523 13.906 -9.422 1 96.38 286 ALA A O 1
ATOM 2161 N N . VAL A 1 287 ? 14.391 12.141 -10.078 1 98 287 VAL A N 1
ATOM 2162 C CA . VAL A 1 287 ? 13.172 12.562 -9.391 1 98 287 VAL A CA 1
ATOM 2163 C C . VAL A 1 287 ? 13.414 12.578 -7.883 1 98 287 VAL A C 1
ATOM 2165 O O . VAL A 1 287 ? 12.961 13.5 -7.188 1 98 287 VAL A O 1
ATOM 2168 N N . LEU A 1 288 ? 14.078 11.578 -7.359 1 97.44 288 LEU A N 1
ATOM 2169 C CA . LEU A 1 288 ? 14.352 11.516 -5.93 1 97.44 288 LEU A CA 1
ATOM 2170 C C . LEU A 1 288 ? 15.242 12.68 -5.496 1 97.44 288 LEU A C 1
ATOM 2172 O O . LEU A 1 288 ? 15.047 13.242 -4.418 1 97.44 288 LEU A O 1
ATOM 2176 N N . ASP A 1 289 ? 16.156 13.039 -6.332 1 96.19 289 ASP A N 1
ATOM 2177 C CA . ASP A 1 289 ? 16.984 14.211 -6.051 1 96.19 289 ASP A CA 1
ATOM 2178 C C . ASP A 1 289 ? 16.141 15.484 -6.008 1 96.19 289 ASP A C 1
ATOM 2180 O O . ASP A 1 289 ? 16.281 16.297 -5.098 1 96.19 289 ASP A O 1
ATOM 2184 N N . ARG A 1 290 ? 15.305 15.578 -6.965 1 96.31 290 ARG A N 1
ATOM 2185 C CA . ARG A 1 290 ? 14.422 16.734 -7.031 1 96.31 290 ARG A CA 1
ATOM 2186 C C . ARG A 1 290 ? 13.508 16.797 -5.812 1 96.31 290 ARG A C 1
ATOM 2188 O O . ARG A 1 290 ? 13.305 17.875 -5.238 1 96.31 290 ARG A O 1
ATOM 2195 N N . LYS A 1 291 ? 12.977 15.695 -5.488 1 97.56 291 LYS A N 1
ATOM 2196 C CA . LYS A 1 291 ? 12.102 15.617 -4.316 1 97.56 291 LYS A CA 1
ATOM 2197 C C . LYS A 1 291 ? 12.852 16.016 -3.049 1 97.56 291 LYS A C 1
ATOM 2199 O O . LYS A 1 291 ? 12.328 16.766 -2.227 1 97.56 291 LYS A O 1
ATOM 2204 N N . ASP A 1 292 ? 14.039 15.539 -2.887 1 95.44 292 ASP A N 1
ATOM 2205 C CA . ASP A 1 292 ? 14.82 15.875 -1.699 1 95.44 292 ASP A CA 1
ATOM 2206 C C . ASP A 1 292 ? 15.133 17.359 -1.645 1 95.44 292 ASP A C 1
ATOM 2208 O O . ASP A 1 292 ? 15.062 17.984 -0.579 1 95.44 292 ASP A O 1
ATOM 2212 N N . ALA A 1 293 ? 15.492 17.938 -2.75 1 95.06 293 ALA A N 1
ATOM 2213 C CA . ALA A 1 293 ? 15.727 19.375 -2.82 1 95.06 293 ALA A CA 1
ATOM 2214 C C . ALA A 1 293 ? 14.461 20.156 -2.449 1 95.06 293 ALA A C 1
ATOM 2216 O O . ALA A 1 293 ? 14.531 21.156 -1.728 1 95.06 293 ALA A O 1
ATOM 2217 N N . LEU A 1 294 ? 13.352 19.688 -2.92 1 95.94 294 LEU A N 1
ATOM 2218 C CA . LEU A 1 294 ? 12.078 20.328 -2.607 1 95.94 294 LEU A CA 1
ATOM 2219 C C . LEU A 1 294 ? 11.789 20.25 -1.111 1 95.94 294 LEU A C 1
ATOM 2221 O O . LEU A 1 294 ? 11.328 21.234 -0.517 1 95.94 294 LEU A O 1
ATOM 2225 N N . VAL A 1 295 ? 12.039 19.156 -0.533 1 93.06 295 VAL A N 1
ATOM 2226 C CA . VAL A 1 295 ? 11.812 18.969 0.896 1 93.06 295 VAL A CA 1
ATOM 2227 C C . VAL A 1 295 ? 12.664 19.953 1.691 1 93.06 295 VAL A C 1
ATOM 2229 O O . VAL A 1 295 ? 12.195 20.531 2.68 1 93.06 295 VAL A O 1
ATOM 2232 N N . ASP A 1 296 ? 13.789 20.188 1.282 1 92.81 296 ASP A N 1
ATOM 2233 C CA . ASP A 1 296 ? 14.664 21.141 1.952 1 92.81 296 ASP A CA 1
ATOM 2234 C C . ASP A 1 296 ? 14.102 22.562 1.857 1 92.81 296 ASP A C 1
ATOM 2236 O O . ASP A 1 296 ? 14.102 23.297 2.844 1 92.81 296 ASP A O 1
ATOM 2240 N N . ASP A 1 297 ? 13.633 22.875 0.734 1 92.62 297 ASP A N 1
ATOM 2241 C CA . ASP A 1 297 ? 13.023 24.188 0.531 1 92.62 297 ASP A CA 1
ATOM 2242 C C . ASP A 1 297 ? 11.781 24.359 1.396 1 92.62 297 ASP A C 1
ATOM 2244 O O . ASP A 1 297 ? 11.555 25.438 1.967 1 92.62 297 ASP A O 1
ATOM 2248 N N . VAL A 1 298 ? 11.031 23.344 1.464 1 93.12 298 VAL A N 1
ATOM 2249 C CA . VAL A 1 298 ? 9.797 23.375 2.236 1 93.12 298 VAL A CA 1
ATOM 2250 C C . VAL A 1 298 ? 10.117 23.547 3.721 1 93.12 298 VAL A C 1
ATOM 2252 O O . VAL A 1 298 ? 9.406 24.25 4.438 1 93.12 298 VAL A O 1
ATOM 2255 N N . ARG A 1 299 ? 11.117 22.859 4.137 1 90.25 299 ARG A N 1
ATOM 2256 C CA . ARG A 1 299 ? 11.523 23 5.531 1 90.25 299 ARG A CA 1
ATOM 2257 C C . ARG A 1 299 ? 11.836 24.453 5.875 1 90.25 299 ARG A C 1
ATOM 2259 O O . ARG A 1 299 ? 11.438 24.938 6.934 1 90.25 299 ARG A O 1
ATOM 2266 N N . ALA A 1 300 ? 12.508 25.141 5.02 1 90.75 300 ALA A N 1
ATOM 2267 C CA . ALA A 1 300 ? 12.82 26.562 5.227 1 90.75 300 ALA A CA 1
ATOM 2268 C C . ALA A 1 300 ? 11.555 27.406 5.266 1 90.75 300 ALA A C 1
ATOM 2270 O O . ALA A 1 300 ? 11.398 28.266 6.137 1 90.75 300 ALA A O 1
ATOM 2271 N N . LEU A 1 301 ? 10.68 27.125 4.363 1 90.31 301 LEU A N 1
ATOM 2272 C CA . LEU A 1 301 ? 9.414 27.844 4.312 1 90.31 301 LEU A CA 1
ATOM 2273 C C . LEU A 1 301 ? 8.578 27.578 5.559 1 90.31 301 LEU A C 1
ATOM 2275 O O . LEU A 1 301 ? 8.008 28.484 6.148 1 90.31 301 LEU A O 1
ATOM 2279 N N . ASP A 1 302 ? 8.516 26.359 5.91 1 90.69 302 ASP A N 1
ATOM 2280 C CA . ASP A 1 302 ? 7.766 25.922 7.09 1 90.69 302 ASP A CA 1
ATOM 2281 C C . ASP A 1 302 ? 8.289 26.625 8.344 1 90.69 302 ASP A C 1
ATOM 2283 O O . ASP A 1 302 ? 7.504 27.109 9.156 1 90.69 302 ASP A O 1
ATOM 2287 N N . ARG A 1 303 ? 9.555 26.703 8.484 1 88.44 303 ARG A N 1
ATOM 2288 C CA . ARG A 1 303 ? 10.164 27.375 9.625 1 88.44 303 ARG A CA 1
ATOM 2289 C C . ARG A 1 303 ? 9.797 28.859 9.656 1 88.44 303 ARG A C 1
ATOM 2291 O O . ARG A 1 303 ? 9.438 29.391 10.703 1 88.44 303 ARG A O 1
ATOM 2298 N N . ALA A 1 304 ? 9.883 29.438 8.539 1 87.69 304 ALA A N 1
ATOM 2299 C CA . ALA A 1 304 ? 9.57 30.859 8.445 1 87.69 304 ALA A CA 1
ATOM 2300 C C . ALA A 1 304 ? 8.109 31.109 8.797 1 87.69 304 ALA A C 1
ATOM 2302 O O . ALA A 1 304 ? 7.797 32.062 9.523 1 87.69 304 ALA A O 1
ATOM 2303 N N . LEU A 1 305 ? 7.246 30.266 8.352 1 85.88 305 LEU A N 1
ATOM 2304 C CA . LEU A 1 305 ? 5.82 30.438 8.602 1 85.88 305 LEU A CA 1
ATOM 2305 C C . LEU A 1 305 ? 5.48 30.141 10.062 1 85.88 305 LEU A C 1
ATOM 2307 O O . LEU A 1 305 ? 4.629 30.797 10.656 1 85.88 305 LEU A O 1
ATOM 2311 N N . PHE A 1 306 ? 6.145 29.141 10.516 1 83.81 306 PHE A N 1
ATOM 2312 C CA . PHE A 1 306 ? 5.965 28.766 11.914 1 83.81 306 PHE A CA 1
ATOM 2313 C C . PHE A 1 306 ? 6.324 29.922 12.836 1 83.81 306 PHE A C 1
ATOM 2315 O O . PHE A 1 306 ? 5.586 30.234 13.773 1 83.81 306 PHE A O 1
ATOM 2322 N N . GLU A 1 307 ? 7.355 30.609 12.516 1 83.69 307 GLU A N 1
ATOM 2323 C CA . GLU A 1 307 ? 7.84 31.719 13.32 1 83.69 307 GLU A CA 1
ATOM 2324 C C . GLU A 1 307 ? 6.965 32.938 13.141 1 83.69 307 GLU A C 1
ATOM 2326 O O . GLU A 1 307 ? 6.637 33.625 14.117 1 83.69 307 GLU A O 1
ATOM 2331 N N . ARG A 1 308 ? 6.508 33.188 11.953 1 81.44 308 ARG A N 1
ATOM 2332 C CA . ARG A 1 308 ? 5.758 34.375 11.641 1 81.44 308 ARG A CA 1
ATOM 2333 C C . ARG A 1 308 ? 4.301 34.25 12.07 1 81.44 308 ARG A C 1
ATOM 2335 O O . ARG A 1 308 ? 3.656 35.25 12.406 1 81.44 308 ARG A O 1
ATOM 2342 N N . SER A 1 309 ? 3.826 33.062 12.047 1 78.62 309 SER A N 1
ATOM 2343 C CA . SER A 1 309 ? 2.424 32.75 12.336 1 78.62 309 SER A CA 1
ATOM 2344 C C . SER A 1 309 ? 1.5 33.75 11.633 1 78.62 309 SER A C 1
ATOM 2346 O O . SER A 1 309 ? 0.746 34.469 12.289 1 78.62 309 SER A O 1
ATOM 2348 N N . PRO A 1 310 ? 1.49 33.812 10.344 1 78.25 310 PRO A N 1
ATOM 2349 C CA . PRO A 1 310 ? 0.689 34.781 9.602 1 78.25 310 PRO A CA 1
ATOM 2350 C C . PRO A 1 310 ? -0.811 34.594 9.82 1 78.25 310 PRO A C 1
ATOM 2352 O O . PRO A 1 310 ? -1.241 33.594 10.367 1 78.25 310 PRO A O 1
ATOM 2355 N N . PRO A 1 311 ? -1.551 35.688 9.406 1 80.06 311 PRO A N 1
ATOM 2356 C CA . PRO A 1 311 ? -2.998 35.438 9.375 1 80.06 311 PRO A CA 1
ATOM 2357 C C . PRO A 1 311 ? -3.387 34.188 8.602 1 80.06 311 PRO A C 1
ATOM 2359 O O . PRO A 1 311 ? -2.816 33.906 7.539 1 80.06 311 PRO A O 1
ATOM 2362 N N . GLY A 1 312 ? -4.172 33.375 9.156 1 83.81 312 GLY A N 1
ATOM 2363 C CA . GLY A 1 312 ? -4.574 32.156 8.516 1 83.81 312 GLY A CA 1
ATOM 2364 C C . GLY A 1 312 ? -3.559 31.031 8.68 1 83.81 312 GLY A C 1
ATOM 2365 O O . GLY A 1 312 ? -3.463 30.141 7.828 1 83.81 312 GLY A O 1
ATOM 2366 N N . ALA A 1 313 ? -2.75 31.234 9.672 1 83.5 313 ALA A N 1
ATOM 2367 C CA . ALA A 1 313 ? -1.659 30.297 9.906 1 83.5 313 ALA A CA 1
ATOM 2368 C C . ALA A 1 313 ? -2.176 28.859 9.945 1 83.5 313 ALA A C 1
ATOM 2370 O O . ALA A 1 313 ? -1.508 27.938 9.477 1 83.5 313 ALA A O 1
ATOM 2371 N N . TYR A 1 314 ? -3.328 28.703 10.484 1 84.44 314 TYR A N 1
ATOM 2372 C CA . TYR A 1 314 ? -3.932 27.391 10.547 1 84.44 314 TYR A CA 1
ATOM 2373 C C . TYR A 1 314 ? -4.141 26.812 9.156 1 84.44 314 TYR A C 1
ATOM 2375 O O . TYR A 1 314 ? -3.721 25.688 8.867 1 84.44 314 TYR A O 1
ATOM 2383 N N . ALA A 1 315 ? -4.723 27.609 8.297 1 86.31 315 ALA A N 1
ATOM 2384 C CA . ALA A 1 315 ? -4.98 27.203 6.922 1 86.31 315 ALA A CA 1
ATOM 2385 C C . ALA A 1 315 ? -3.676 26.984 6.16 1 86.31 315 ALA A C 1
ATOM 2387 O O . ALA A 1 315 ? -3.533 26 5.426 1 86.31 315 ALA A O 1
ATOM 2388 N N . VAL A 1 316 ? -2.758 27.891 6.379 1 88.81 316 VAL A N 1
ATOM 2389 C CA . VAL A 1 316 ? -1.472 27.828 5.695 1 88.81 316 VAL A CA 1
ATOM 2390 C C . VAL A 1 316 ? -0.744 26.531 6.078 1 88.81 316 VAL A C 1
ATOM 2392 O O . VAL A 1 316 ? -0.212 25.828 5.215 1 88.81 316 VAL A O 1
ATOM 2395 N N . SER A 1 317 ? -0.777 26.203 7.301 1 89.69 317 SER A N 1
ATOM 2396 C CA . SER A 1 317 ? -0.117 25 7.793 1 89.69 317 SER A CA 1
ATOM 2397 C C . SER A 1 317 ? -0.731 23.75 7.18 1 89.69 317 SER A C 1
ATOM 2399 O O . SER A 1 317 ? -0.012 22.828 6.777 1 89.69 317 SER A O 1
ATOM 2401 N N . ARG A 1 318 ? -1.991 23.734 7.074 1 89.75 318 ARG A N 1
ATOM 2402 C CA . ARG A 1 318 ? -2.703 22.594 6.523 1 89.75 318 ARG A CA 1
ATOM 2403 C C . ARG A 1 318 ? -2.387 22.406 5.043 1 89.75 318 ARG A C 1
ATOM 2405 O O . ARG A 1 318 ? -2.15 21.297 4.582 1 89.75 318 ARG A O 1
ATOM 2412 N N . ILE A 1 319 ? -2.398 23.469 4.332 1 91.94 319 ILE A N 1
ATOM 2413 C CA . ILE A 1 319 ? -2.127 23.422 2.9 1 91.94 319 ILE A CA 1
ATOM 2414 C C . ILE A 1 319 ? -0.685 22.969 2.662 1 91.94 319 ILE A C 1
ATOM 2416 O O . ILE A 1 319 ? -0.424 22.125 1.812 1 91.94 319 ILE A O 1
ATOM 2420 N N . LEU A 1 320 ? 0.214 23.578 3.449 1 93.31 320 LEU A N 1
ATOM 2421 C CA . LEU A 1 320 ? 1.621 23.219 3.332 1 93.31 320 LEU A CA 1
ATOM 2422 C C . LEU A 1 320 ? 1.816 21.719 3.582 1 93.31 320 LEU A C 1
ATOM 2424 O O . LEU A 1 320 ? 2.529 21.047 2.832 1 93.31 320 LEU A O 1
ATOM 2428 N N . ALA A 1 321 ? 1.182 21.203 4.574 1 92.19 321 ALA A N 1
ATOM 2429 C CA . ALA A 1 321 ? 1.279 19.781 4.902 1 92.19 321 ALA A CA 1
ATOM 2430 C C . ALA A 1 321 ? 0.79 18.922 3.742 1 92.19 321 ALA A C 1
ATOM 2432 O O . ALA A 1 321 ? 1.419 17.906 3.4 1 92.19 321 ALA A O 1
ATOM 2433 N N . ALA A 1 322 ? -0.295 19.281 3.127 1 93.88 322 ALA A N 1
ATOM 2434 C CA . ALA A 1 322 ? -0.857 18.516 2.008 1 93.88 322 ALA A CA 1
ATOM 2435 C C . ALA A 1 322 ? 0.099 18.516 0.818 1 93.88 322 ALA A C 1
ATOM 2437 O O . ALA A 1 322 ? 0.26 17.484 0.151 1 93.88 322 ALA A O 1
ATOM 2438 N N . LEU A 1 323 ? 0.737 19.625 0.566 1 94.69 323 LEU A N 1
ATOM 2439 C CA . LEU A 1 323 ? 1.641 19.734 -0.575 1 94.69 323 LEU A CA 1
ATOM 2440 C C . LEU A 1 323 ? 2.916 18.938 -0.336 1 94.69 323 LEU A C 1
ATOM 2442 O O . LEU A 1 323 ? 3.447 18.312 -1.261 1 94.69 323 LEU A O 1
ATOM 2446 N N . VAL A 1 324 ? 3.375 18.953 0.884 1 94.19 324 VAL A N 1
ATOM 2447 C CA . VAL A 1 324 ? 4.531 18.141 1.255 1 94.19 324 VAL A CA 1
ATOM 2448 C C . VAL A 1 324 ? 4.219 16.656 1.048 1 94.19 324 VAL A C 1
ATOM 2450 O O . VAL A 1 324 ? 5.047 15.914 0.533 1 94.19 324 VAL A O 1
ATOM 2453 N N . ARG A 1 325 ? 3.064 16.297 1.384 1 94.25 325 ARG A N 1
ATOM 2454 C CA . ARG A 1 325 ? 2.646 14.914 1.218 1 94.25 325 ARG A CA 1
ATOM 2455 C C . ARG A 1 325 ? 2.531 14.547 -0.259 1 94.25 325 ARG A C 1
ATOM 2457 O O . ARG A 1 325 ? 2.811 13.406 -0.646 1 94.25 325 ARG A O 1
ATOM 2464 N N . THR A 1 326 ? 2.107 15.492 -1.043 1 97.25 326 THR A N 1
ATOM 2465 C CA . THR A 1 326 ? 2.064 15.25 -2.482 1 97.25 326 THR A CA 1
ATOM 2466 C C . THR A 1 326 ? 3.457 14.938 -3.021 1 97.25 326 THR A C 1
ATOM 2468 O O . THR A 1 326 ? 3.639 13.969 -3.76 1 97.25 326 THR A O 1
ATOM 2471 N N . ALA A 1 327 ? 4.406 15.742 -2.611 1 97.38 327 ALA A N 1
ATOM 2472 C CA . ALA A 1 327 ? 5.785 15.484 -3.027 1 97.38 327 ALA A CA 1
ATOM 2473 C C . ALA A 1 327 ? 6.266 14.125 -2.525 1 97.38 327 ALA A C 1
ATOM 2475 O O . ALA A 1 327 ? 6.969 13.406 -3.238 1 97.38 327 ALA A O 1
ATOM 2476 N N . ALA A 1 328 ? 5.898 13.789 -1.3 1 96.5 328 ALA A N 1
ATOM 2477 C CA . ALA A 1 328 ? 6.262 12.484 -0.738 1 96.5 328 ALA A CA 1
ATOM 2478 C C . ALA A 1 328 ? 5.684 11.352 -1.571 1 96.5 328 ALA A C 1
ATOM 2480 O O . ALA A 1 328 ? 6.332 10.32 -1.766 1 96.5 328 ALA A O 1
ATOM 2481 N N . CYS A 1 329 ? 4.469 11.523 -2.045 1 97.94 329 CYS A N 1
ATOM 2482 C CA . CYS A 1 329 ? 3.865 10.531 -2.926 1 97.94 329 CYS A CA 1
ATOM 2483 C C . CYS A 1 329 ? 4.711 10.328 -4.176 1 97.94 329 CYS A C 1
ATOM 2485 O O . CYS A 1 329 ? 4.93 9.188 -4.605 1 97.94 329 CYS A O 1
ATOM 2487 N N . GLY A 1 330 ? 5.164 11.477 -4.754 1 98.31 330 GLY A N 1
ATOM 2488 C CA . GLY A 1 330 ? 6.051 11.359 -5.898 1 98.31 330 GLY A CA 1
ATOM 2489 C C . GLY A 1 330 ? 7.332 10.609 -5.586 1 98.31 330 GLY A C 1
ATOM 2490 O O . GLY A 1 330 ? 7.793 9.797 -6.395 1 98.31 330 GLY A O 1
ATOM 2491 N N . GLY A 1 331 ? 7.914 10.867 -4.461 1 98 331 GLY A N 1
ATOM 2492 C CA . GLY A 1 331 ? 9.086 10.125 -4.031 1 98 331 GLY A CA 1
ATOM 2493 C C . GLY A 1 331 ? 8.836 8.633 -3.91 1 98 331 GLY A C 1
ATOM 2494 O O . GLY A 1 331 ? 9.672 7.824 -4.32 1 98 331 GLY A O 1
ATOM 2495 N N . ASN A 1 332 ? 7.727 8.273 -3.336 1 97.56 332 ASN A N 1
ATOM 2496 C CA . ASN A 1 332 ? 7.355 6.863 -3.211 1 97.56 332 ASN A CA 1
ATOM 2497 C C . ASN A 1 332 ? 7.215 6.199 -4.578 1 97.56 332 ASN A C 1
ATOM 2499 O O . ASN A 1 332 ? 7.652 5.062 -4.766 1 97.56 332 ASN A O 1
ATOM 2503 N N . VAL A 1 333 ? 6.609 6.93 -5.512 1 98.56 333 VAL A N 1
ATOM 2504 C CA . VAL A 1 333 ? 6.453 6.402 -6.863 1 98.56 333 VAL A CA 1
ATOM 2505 C C . VAL A 1 333 ? 7.824 6.203 -7.504 1 98.56 333 VAL A C 1
ATOM 2507 O O . VAL A 1 333 ? 8.062 5.191 -8.164 1 98.56 333 VAL A O 1
ATOM 2510 N N . ALA A 1 334 ? 8.695 7.164 -7.293 1 98.44 334 ALA A N 1
ATOM 2511 C CA . ALA A 1 334 ? 10.047 7.051 -7.84 1 98.44 334 ALA A CA 1
ATOM 2512 C C . ALA A 1 334 ? 10.766 5.836 -7.266 1 98.44 334 ALA A C 1
ATOM 2514 O O . ALA A 1 334 ? 11.531 5.168 -7.969 1 98.44 334 ALA A O 1
ATOM 2515 N N . ARG A 1 335 ? 10.57 5.547 -6.043 1 97.5 335 ARG A N 1
ATOM 2516 C CA . ARG A 1 335 ? 11.164 4.367 -5.43 1 97.5 335 ARG A CA 1
ATOM 2517 C C . ARG A 1 335 ? 10.617 3.088 -6.047 1 97.5 335 ARG A C 1
ATOM 2519 O O . ARG A 1 335 ? 11.336 2.1 -6.191 1 97.5 335 ARG A O 1
ATOM 2526 N N . VAL A 1 336 ? 9.359 3.086 -6.375 1 97.56 336 VAL A N 1
ATOM 2527 C CA . VAL A 1 336 ? 8.781 1.952 -7.09 1 97.56 336 VAL A CA 1
ATOM 2528 C C . VAL A 1 336 ? 9.469 1.794 -8.445 1 97.56 336 VAL A C 1
ATOM 2530 O O . VAL A 1 336 ? 9.766 0.675 -8.867 1 97.56 336 VAL A O 1
ATOM 2533 N N . ALA A 1 337 ? 9.703 2.941 -9.109 1 97.25 337 ALA A N 1
ATOM 2534 C CA . ALA A 1 337 ? 10.391 2.896 -10.398 1 97.25 337 ALA A CA 1
ATOM 2535 C C . ALA A 1 337 ? 11.766 2.244 -10.266 1 97.25 337 ALA A C 1
ATOM 2537 O O . ALA A 1 337 ? 12.164 1.443 -11.109 1 97.25 337 ALA A O 1
ATOM 2538 N N . LEU A 1 338 ? 12.469 2.582 -9.211 1 96 338 LEU A N 1
ATOM 2539 C CA . LEU A 1 338 ? 13.773 1.973 -8.977 1 96 338 LEU A CA 1
ATOM 2540 C C . LEU A 1 338 ? 13.641 0.467 -8.773 1 96 338 LEU A C 1
ATOM 2542 O O . LEU A 1 338 ? 14.406 -0.312 -9.344 1 96 338 LEU A O 1
ATOM 2546 N N . ARG A 1 339 ? 12.695 0.094 -7.988 1 94.56 339 ARG A N 1
ATOM 2547 C CA . ARG A 1 339 ? 12.453 -1.321 -7.723 1 94.56 339 ARG A CA 1
ATOM 2548 C C . ARG A 1 339 ? 12.141 -2.074 -9.008 1 94.56 339 ARG A C 1
ATOM 2550 O O . ARG A 1 339 ? 12.695 -3.148 -9.258 1 94.56 339 ARG A O 1
ATOM 2557 N N . THR A 1 340 ? 11.289 -1.484 -9.805 1 92.75 340 THR A N 1
ATOM 2558 C CA . THR A 1 340 ? 10.891 -2.094 -11.07 1 92.75 340 THR A CA 1
ATOM 2559 C C . THR A 1 340 ? 12.094 -2.262 -11.992 1 92.75 340 THR A C 1
ATOM 2561 O O . THR A 1 340 ? 12.227 -3.281 -12.672 1 92.75 340 THR A O 1
ATOM 2564 N N . SER A 1 341 ? 12.938 -1.325 -11.984 1 92.25 341 SER A N 1
ATOM 2565 C CA . SER A 1 341 ? 14.078 -1.316 -12.891 1 92.25 341 SER A CA 1
ATOM 2566 C C . SER A 1 341 ? 15.078 -2.406 -12.531 1 92.25 341 SER A C 1
ATOM 2568 O O . SER A 1 341 ? 15.844 -2.861 -13.383 1 92.25 341 SER A O 1
ATOM 2570 N N . VAL A 1 342 ? 15.078 -2.852 -11.305 1 92.12 342 VAL A N 1
ATOM 2571 C CA . VAL A 1 342 ? 16.094 -3.807 -10.883 1 92.12 342 VAL A CA 1
ATOM 2572 C C . VAL A 1 342 ? 15.5 -5.211 -10.82 1 92.12 342 VAL A C 1
ATOM 2574 O O . VAL A 1 342 ? 16.203 -6.18 -10.531 1 92.12 342 VAL A O 1
ATOM 2577 N N . ARG A 1 343 ? 14.227 -5.363 -11.078 1 89.5 343 ARG A N 1
ATOM 2578 C CA . ARG A 1 343 ? 13.594 -6.68 -11.094 1 89.5 343 ARG A CA 1
ATOM 2579 C C . ARG A 1 343 ? 14.164 -7.543 -12.211 1 89.5 343 ARG A C 1
ATOM 2581 O O . ARG A 1 343 ? 14.617 -7.027 -13.234 1 89.5 343 ARG A O 1
ATOM 2588 N N . PRO A 1 344 ? 14.086 -8.828 -12.039 1 78.62 344 PRO A N 1
ATOM 2589 C CA . PRO A 1 344 ? 14.602 -9.711 -13.086 1 78.62 344 PRO A CA 1
ATOM 2590 C C . PRO A 1 344 ? 13.914 -9.484 -14.438 1 78.62 344 PRO A C 1
ATOM 2592 O O . PRO A 1 344 ? 14.578 -9.508 -15.477 1 78.62 344 PRO A O 1
ATOM 2595 N N . ASP A 1 345 ? 12.594 -9.289 -14.422 1 69.62 345 ASP A N 1
ATOM 2596 C CA . ASP A 1 345 ? 11.859 -9.094 -15.672 1 69.62 345 ASP A CA 1
ATOM 2597 C C . ASP A 1 345 ? 12.109 -7.699 -16.25 1 69.62 345 ASP A C 1
ATOM 2599 O O . ASP A 1 345 ? 11.953 -7.477 -17.438 1 69.62 345 ASP A O 1
ATOM 2603 N N . GLY A 1 346 ? 12.391 -6.734 -15.438 1 59.19 346 GLY A N 1
ATOM 2604 C CA . GLY A 1 346 ? 12.664 -5.375 -15.875 1 59.19 346 GLY A CA 1
ATOM 2605 C C . GLY A 1 346 ? 14.008 -5.219 -16.547 1 59.19 346 GLY A C 1
ATOM 2606 O O . GLY A 1 346 ? 14.156 -4.426 -17.484 1 59.19 346 GLY A O 1
ATOM 2607 N N . ARG A 1 347 ? 14.93 -5.984 -16.156 1 53.38 347 ARG A N 1
ATOM 2608 C CA . ARG A 1 347 ? 16.281 -5.93 -16.703 1 53.38 347 ARG A CA 1
ATOM 2609 C C . ARG A 1 347 ? 16.344 -6.551 -18.094 1 53.38 347 ARG A C 1
ATOM 2611 O O . ARG A 1 347 ? 17.109 -6.109 -18.953 1 53.38 347 ARG A O 1
ATOM 2618 N N . ARG A 1 348 ? 15.445 -7.438 -18.281 1 46.94 348 ARG A N 1
ATOM 2619 C CA . ARG A 1 348 ? 15.438 -8.047 -19.609 1 46.94 348 ARG A CA 1
ATOM 2620 C C . ARG A 1 348 ? 14.938 -7.059 -20.656 1 46.94 348 ARG A C 1
ATOM 2622 O O . ARG A 1 348 ? 15.406 -7.074 -21.797 1 46.94 348 ARG A O 1
ATOM 2629 N N . ARG A 1 349 ? 14.055 -6.266 -20.297 1 47.12 349 ARG A N 1
ATOM 2630 C CA . ARG A 1 349 ? 13.523 -5.293 -21.234 1 47.12 349 ARG A CA 1
ATOM 2631 C C . ARG A 1 349 ? 14.578 -4.266 -21.625 1 47.12 349 ARG A C 1
ATOM 2633 O O . ARG A 1 349 ? 14.594 -3.777 -22.75 1 47.12 349 ARG A O 1
ATOM 2640 N N . ARG A 1 350 ? 15.43 -3.969 -20.719 1 47.94 350 ARG A N 1
ATOM 2641 C CA . ARG A 1 350 ? 16.469 -2.982 -21.016 1 47.94 350 ARG A CA 1
ATOM 2642 C C . ARG A 1 350 ? 17.531 -3.566 -21.938 1 47.94 350 ARG A C 1
ATOM 2644 O O . ARG A 1 350 ? 1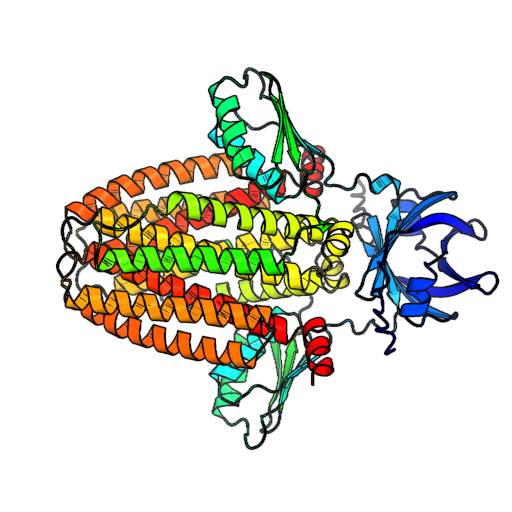8.062 -2.865 -22.797 1 47.94 350 ARG A O 1
ATOM 2651 N N . SER A 1 351 ? 17.875 -4.75 -21.594 1 43.94 351 SER A N 1
ATOM 2652 C CA . SER A 1 351 ? 18.906 -5.352 -22.438 1 43.94 351 SER A CA 1
ATOM 2653 C C . SER A 1 351 ? 18.422 -5.461 -23.891 1 43.94 351 SER A C 1
ATOM 2655 O O . SER A 1 351 ? 19.234 -5.441 -24.812 1 43.94 351 SER A O 1
ATOM 2657 N N . SER A 1 352 ? 17.109 -5.516 -24.062 1 39.56 352 SER A N 1
ATOM 2658 C CA . SER A 1 352 ? 16.641 -5.637 -25.438 1 39.56 352 SER A CA 1
ATOM 2659 C C . SER A 1 352 ? 16.562 -4.273 -26.109 1 39.56 352 SER A C 1
ATOM 2661 O O . SER A 1 352 ? 16.531 -4.184 -27.344 1 39.56 352 SER A O 1
ATOM 2663 N N . HIS A 1 353 ? 16.344 -3.365 -25.375 1 39.22 353 HIS A N 1
ATOM 2664 C CA . HIS A 1 353 ? 16.266 -2.062 -26.031 1 39.22 353 HIS A CA 1
ATOM 2665 C C . HIS A 1 353 ? 17.609 -1.357 -26.047 1 39.22 353 HIS A C 1
ATOM 2667 O O . HIS A 1 353 ? 17.719 -0.222 -26.516 1 39.22 353 HIS A O 1
ATOM 2673 N N . GLY A 1 354 ? 18.578 -1.886 -25.328 1 33.03 354 GLY A N 1
ATOM 2674 C CA . GLY A 1 354 ? 19.906 -1.361 -25.641 1 33.03 354 GLY A CA 1
ATOM 2675 C C . GLY A 1 354 ? 20.609 -2.143 -26.734 1 33.03 354 GLY A C 1
ATOM 2676 O O . GLY A 1 354 ? 20.328 -3.324 -26.938 1 33.03 354 GLY A O 1
ATOM 2677 N N . MET B 1 1 ? 7.859 -5.641 -49.938 1 25.77 1 MET B N 1
ATOM 2678 C CA . MET B 1 1 ? 6.691 -6.328 -49.406 1 25.77 1 MET B CA 1
ATOM 2679 C C . MET B 1 1 ? 7.027 -6.996 -48.062 1 25.77 1 MET B C 1
ATOM 2681 O O . MET B 1 1 ? 7.477 -8.141 -48.031 1 25.77 1 MET B O 1
ATOM 2685 N N . THR B 1 2 ? 7.73 -6.355 -47.125 1 26.98 2 THR B N 1
ATOM 2686 C CA . THR B 1 2 ? 8.406 -6.77 -45.906 1 26.98 2 THR B CA 1
ATOM 2687 C C . THR B 1 2 ? 7.398 -7.258 -44.875 1 26.98 2 THR B C 1
ATOM 2689 O O . THR B 1 2 ? 6.516 -6.504 -44.438 1 26.98 2 THR B O 1
ATOM 2692 N N . ARG B 1 3 ? 7.07 -8.633 -44.938 1 29.97 3 ARG B N 1
ATOM 2693 C CA . ARG B 1 3 ? 6.152 -9.414 -44.125 1 29.97 3 ARG B CA 1
ATOM 2694 C C . ARG B 1 3 ? 6.422 -9.203 -42.656 1 29.97 3 ARG B C 1
ATOM 2696 O O . ARG B 1 3 ? 7.527 -9.461 -42.156 1 29.97 3 ARG B O 1
ATOM 2703 N N . ASN B 1 4 ? 5.855 -8.18 -42.031 1 28.83 4 ASN B N 1
ATOM 2704 C CA . ASN B 1 4 ? 5.785 -7.844 -40.625 1 28.83 4 ASN B CA 1
ATOM 2705 C C . ASN B 1 4 ? 5.363 -9.047 -39.781 1 28.83 4 ASN B C 1
ATOM 2707 O O . ASN B 1 4 ? 4.215 -9.484 -39.844 1 28.83 4 ASN B O 1
ATOM 2711 N N . SER B 1 5 ? 6.25 -10.094 -39.656 1 27.98 5 SER B N 1
ATOM 2712 C CA . SER B 1 5 ? 6.02 -11.281 -38.844 1 27.98 5 SER B CA 1
ATOM 2713 C C . SER B 1 5 ? 5.535 -10.906 -37.438 1 27.98 5 SER B C 1
ATOM 2715 O O . SER B 1 5 ? 6.312 -10.391 -36.625 1 27.98 5 SER B O 1
ATOM 2717 N N . SER B 1 6 ? 4.336 -10.375 -37.312 1 30.38 6 SER B N 1
ATOM 2718 C CA . SER B 1 6 ? 3.629 -10.258 -36.062 1 30.38 6 SER B CA 1
ATOM 2719 C C . SER B 1 6 ? 3.717 -11.547 -35.25 1 30.38 6 SER B C 1
ATOM 2721 O O . SER B 1 6 ? 3.047 -12.531 -35.562 1 30.38 6 SER B O 1
ATOM 2723 N N . GLU B 1 7 ? 4.887 -12.023 -34.844 1 30.45 7 GLU B N 1
ATOM 2724 C CA . GLU B 1 7 ? 4.922 -13.164 -33.938 1 30.45 7 GLU B CA 1
ATOM 2725 C C . GLU B 1 7 ? 3.857 -13.023 -32.844 1 30.45 7 GLU B C 1
ATOM 2727 O O . GLU B 1 7 ? 3.918 -12.109 -32.031 1 30.45 7 GLU B O 1
ATOM 2732 N N . THR B 1 8 ? 2.652 -13.312 -33.094 1 32.41 8 THR B N 1
ATOM 2733 C CA . THR B 1 8 ? 1.562 -13.523 -32.125 1 32.41 8 THR B CA 1
ATOM 2734 C C . THR B 1 8 ? 2.057 -14.266 -30.906 1 32.41 8 THR B C 1
ATOM 2736 O O . THR B 1 8 ? 2.596 -15.367 -31 1 32.41 8 THR B O 1
ATOM 2739 N N . ALA B 1 9 ? 2.607 -13.633 -30 1 38.03 9 ALA B N 1
ATOM 2740 C CA . ALA B 1 9 ? 2.867 -14.297 -28.719 1 38.03 9 ALA B CA 1
ATOM 2741 C C . ALA B 1 9 ? 1.881 -15.438 -28.484 1 38.03 9 ALA B C 1
ATOM 2743 O O . ALA B 1 9 ? 0.668 -15.219 -28.438 1 38.03 9 ALA B O 1
ATOM 2744 N N . ALA B 1 10 ? 2.08 -16.625 -28.828 1 38.75 10 ALA B N 1
ATOM 2745 C CA . ALA B 1 10 ? 1.309 -17.844 -28.547 1 38.75 10 ALA B CA 1
ATOM 2746 C C . ALA B 1 10 ? 0.627 -17.75 -27.172 1 38.75 10 ALA B C 1
ATOM 2748 O O . ALA B 1 10 ? 1.289 -17.547 -26.156 1 38.75 10 ALA B O 1
ATOM 2749 N N . GLU B 1 11 ? -0.6 -17.312 -26.953 1 44.78 11 GLU B N 1
ATOM 2750 C CA . GLU B 1 11 ? -1.554 -17.281 -25.844 1 44.78 11 GLU B CA 1
ATOM 2751 C C . GLU B 1 11 ? -1.44 -18.547 -24.984 1 44.78 11 GLU B C 1
ATOM 2753 O O . GLU B 1 11 ? -1.691 -19.656 -25.469 1 44.78 11 GLU B O 1
ATOM 2758 N N . ALA B 1 12 ? -0.493 -18.703 -24.219 1 52.31 12 ALA B N 1
ATOM 2759 C CA . ALA B 1 12 ? -0.378 -19.844 -23.312 1 52.31 12 ALA B CA 1
ATOM 2760 C C . ALA B 1 12 ? -1.725 -20.188 -22.672 1 52.31 12 ALA B C 1
ATOM 2762 O O . ALA B 1 12 ? -2.189 -19.484 -21.781 1 52.31 12 ALA B O 1
ATOM 2763 N N . THR B 1 13 ? -2.633 -20.719 -23.469 1 61.44 13 THR B N 1
ATOM 2764 C CA . THR B 1 13 ? -4 -21.078 -23.125 1 61.44 13 THR B CA 1
ATOM 2765 C C . THR B 1 13 ? -4.02 -22.312 -22.219 1 61.44 13 THR B C 1
ATOM 2767 O O . THR B 1 13 ? -3.15 -23.188 -22.328 1 61.44 13 THR B O 1
ATOM 2770 N N . MET B 1 14 ? -4.805 -22.219 -21.172 1 69.88 14 MET B N 1
ATOM 2771 C CA . MET B 1 14 ? -5.066 -23.344 -20.281 1 69.88 14 MET B CA 1
ATOM 2772 C C . MET B 1 14 ? -5.363 -24.609 -21.094 1 69.88 14 MET B C 1
ATOM 2774 O O . MET B 1 14 ? -6.051 -24.547 -22.109 1 69.88 14 MET B O 1
ATOM 2778 N N . GLU B 1 15 ? -4.621 -25.672 -20.781 1 78.31 15 GLU B N 1
ATOM 2779 C CA . GLU B 1 15 ? -4.902 -26.953 -21.422 1 78.31 15 GLU B CA 1
ATOM 2780 C C . GLU B 1 15 ? -5.453 -27.953 -20.406 1 78.31 15 GLU B C 1
ATOM 2782 O O . GLU B 1 15 ? -5.113 -27.906 -19.219 1 78.31 15 GLU B O 1
ATOM 2787 N N . THR B 1 16 ? -6.445 -28.609 -20.766 1 79.12 16 THR B N 1
ATOM 2788 C CA . THR B 1 16 ? -6.98 -29.672 -19.938 1 79.12 16 THR B CA 1
ATOM 2789 C C . THR B 1 16 ? -6.41 -31.031 -20.359 1 79.12 16 THR B C 1
ATOM 2791 O O . THR B 1 16 ? -6.297 -31.312 -21.547 1 79.12 16 THR B O 1
ATOM 2794 N N . ARG B 1 17 ? -5.891 -31.719 -19.391 1 82.69 17 ARG B N 1
ATOM 2795 C CA . ARG B 1 17 ? -5.406 -33.094 -19.609 1 82.69 17 ARG B CA 1
ATOM 2796 C C . ARG B 1 17 ? -6.059 -34.062 -18.641 1 82.69 17 ARG B C 1
ATOM 2798 O O . ARG B 1 17 ? -6.652 -33.656 -17.641 1 82.69 17 ARG B O 1
ATOM 2805 N N . LYS B 1 18 ? -6.078 -35.281 -19.016 1 82.75 18 LYS B N 1
ATOM 2806 C CA . LYS B 1 18 ? -6.543 -36.344 -18.109 1 82.75 18 LYS B CA 1
ATOM 2807 C C . LYS B 1 18 ? -5.387 -36.906 -17.297 1 82.75 18 LYS B C 1
ATOM 2809 O O . LYS B 1 18 ? -4.309 -37.156 -17.828 1 82.75 18 LYS B O 1
ATOM 2814 N N . LEU B 1 19 ? -5.68 -36.969 -16.031 1 87.06 19 LEU B N 1
ATOM 2815 C CA . LEU B 1 19 ? -4.703 -37.562 -15.141 1 87.06 19 LEU B CA 1
ATOM 2816 C C . LEU B 1 19 ? -4.512 -39.031 -15.477 1 87.06 19 LEU B C 1
ATOM 2818 O O . LEU B 1 19 ? -5.484 -39.781 -15.688 1 87.06 19 LEU B O 1
ATOM 2822 N N . GLN B 1 20 ? -3.291 -39.406 -15.633 1 84.94 20 GLN B N 1
ATOM 2823 C CA . GLN B 1 20 ? -2.99 -40.781 -15.961 1 84.94 20 GLN B CA 1
ATOM 2824 C C . GLN B 1 20 ? -2.344 -41.5 -14.781 1 84.94 20 GLN B C 1
ATOM 2826 O O . GLN B 1 20 ? -1.639 -40.875 -13.984 1 84.94 20 GLN B O 1
ATOM 2831 N N . LYS B 1 21 ? -2.732 -42.594 -14.539 1 86 21 LYS B N 1
ATOM 2832 C CA . LYS B 1 21 ? -2.094 -43.469 -13.539 1 86 21 LYS B CA 1
ATOM 2833 C C . LYS B 1 21 ? -1.202 -44.5 -14.203 1 86 21 LYS B C 1
ATOM 2835 O O . LYS B 1 21 ? -1.669 -45.281 -15.031 1 86 21 LYS B O 1
ATOM 2840 N N . ILE B 1 22 ? 0.066 -44.344 -13.961 1 79.5 22 ILE B N 1
ATOM 2841 C CA . ILE B 1 22 ? 1.039 -45.281 -14.531 1 79.5 22 ILE B CA 1
ATOM 2842 C C . ILE B 1 22 ? 1.486 -46.281 -13.461 1 79.5 22 ILE B C 1
ATOM 2844 O O . ILE B 1 22 ? 1.882 -45.875 -12.359 1 79.5 22 ILE B O 1
ATOM 2848 N N . GLY B 1 23 ? 1.658 -47.625 -13.789 1 75.25 23 GLY B N 1
ATOM 2849 C CA . GLY B 1 23 ? 2.148 -48.688 -12.93 1 75.25 23 GLY B CA 1
ATOM 2850 C C . GLY B 1 23 ? 1.342 -48.812 -11.648 1 75.25 23 GLY B C 1
ATOM 2851 O O . GLY B 1 23 ? 1.857 -49.312 -10.633 1 75.25 23 GLY B O 1
ATOM 2852 N N . GLY B 1 24 ? 0.221 -48.312 -11.602 1 73.31 24 GLY B N 1
ATOM 2853 C CA . GLY B 1 24 ? -0.749 -48.531 -10.539 1 73.31 24 GLY B CA 1
ATOM 2854 C C . GLY B 1 24 ? -0.625 -47.562 -9.406 1 73.31 24 GLY B C 1
ATOM 2855 O O . GLY B 1 24 ? -1.525 -47.438 -8.57 1 73.31 24 GLY B O 1
ATOM 2856 N N . SER B 1 25 ? 0.516 -46.875 -9.266 1 79.81 25 SER B N 1
ATOM 2857 C CA . SER B 1 25 ? 0.602 -46.031 -8.07 1 79.81 25 SER B CA 1
ATOM 2858 C C . SER B 1 25 ? 1.077 -44.625 -8.414 1 79.81 25 SER B C 1
ATOM 2860 O O . SER B 1 25 ? 1.026 -43.719 -7.574 1 79.81 25 SER B O 1
ATOM 2862 N N . THR B 1 26 ? 1.513 -44.438 -9.617 1 82.56 26 THR B N 1
ATOM 2863 C CA . THR B 1 26 ? 2.107 -43.156 -9.961 1 82.56 26 THR B CA 1
ATOM 2864 C C . THR B 1 26 ? 1.186 -42.375 -10.875 1 82.56 26 THR B C 1
ATOM 2866 O O . THR B 1 26 ? 0.801 -42.844 -11.945 1 82.56 26 THR B O 1
ATOM 2869 N N . TYR B 1 27 ? 0.792 -41.188 -10.383 1 88 27 TYR B N 1
ATOM 2870 C CA . TYR B 1 27 ? 0.012 -40.281 -11.219 1 88 27 TYR B CA 1
ATOM 2871 C C . TYR B 1 27 ? 0.922 -39.438 -12.094 1 88 27 TYR B C 1
ATOM 2873 O O . TYR B 1 27 ? 1.981 -38.969 -11.648 1 88 27 TYR B O 1
ATOM 2881 N N . SER B 1 28 ? 0.592 -39.344 -13.344 1 87.69 28 SER B N 1
ATOM 2882 C CA . SER B 1 28 ? 1.376 -38.531 -14.266 1 87.69 28 SER B CA 1
ATOM 2883 C C . SER B 1 28 ? 0.476 -37.656 -15.133 1 87.69 28 SER B C 1
ATOM 2885 O O . SER B 1 28 ? -0.701 -37.969 -15.32 1 87.69 28 SER B O 1
ATOM 2887 N N . VAL B 1 29 ? 1.044 -36.562 -15.492 1 86.12 29 VAL B N 1
ATOM 2888 C CA . VAL B 1 29 ? 0.322 -35.656 -16.391 1 86.12 29 VAL B CA 1
ATOM 2889 C C . VAL B 1 29 ? 1.219 -35.281 -17.562 1 86.12 29 VAL B C 1
ATOM 2891 O O . VAL B 1 29 ? 2.422 -35.062 -17.391 1 86.12 29 VAL B O 1
ATOM 2894 N N . SER B 1 30 ? 0.639 -35.312 -18.719 1 87.12 30 SER B N 1
ATOM 2895 C CA . SER B 1 30 ? 1.356 -34.906 -19.906 1 87.12 30 SER B CA 1
ATOM 2896 C C . SER B 1 30 ? 1.464 -33.375 -19.969 1 87.12 30 SER B C 1
ATOM 2898 O O . SER B 1 30 ? 0.497 -32.656 -19.672 1 87.12 30 SER B O 1
ATOM 2900 N N . LEU B 1 31 ? 2.621 -32.906 -20.297 1 87.75 31 LEU B N 1
ATOM 2901 C CA . LEU B 1 31 ? 2.867 -31.484 -20.344 1 87.75 31 LEU B CA 1
ATOM 2902 C C . LEU B 1 31 ? 2.479 -30.906 -21.703 1 87.75 31 LEU B C 1
ATOM 2904 O O . LEU B 1 31 ? 2.525 -31.609 -22.719 1 87.75 31 LEU B O 1
ATOM 2908 N N . PRO B 1 32 ? 2.004 -29.656 -21.703 1 85.88 32 PRO B N 1
ATOM 2909 C CA . PRO B 1 32 ? 1.749 -29.031 -23 1 85.88 32 PRO B CA 1
ATOM 2910 C C . PRO B 1 32 ? 2.988 -28.984 -23.891 1 85.88 32 PRO B C 1
ATOM 2912 O O . PRO B 1 32 ? 4.055 -28.547 -23.438 1 85.88 32 PRO B O 1
ATOM 2915 N N . LYS B 1 33 ? 2.799 -29.422 -25.109 1 83.12 33 LYS B N 1
ATOM 2916 C CA . LYS B 1 33 ? 3.918 -29.5 -26.047 1 83.12 33 LYS B CA 1
ATOM 2917 C C . LYS B 1 33 ? 4.559 -28.141 -26.266 1 83.12 33 LYS B C 1
ATOM 2919 O O . LYS B 1 33 ? 5.785 -28 -26.234 1 83.12 33 LYS B O 1
ATOM 2924 N N . GLU B 1 34 ? 3.721 -27.156 -26.5 1 82.5 34 GLU B N 1
ATOM 2925 C CA . GLU B 1 34 ? 4.223 -25.797 -26.766 1 82.5 34 GLU B CA 1
ATOM 2926 C C . GLU B 1 34 ? 5.035 -25.281 -25.594 1 82.5 34 GLU B C 1
ATOM 2928 O O . GLU B 1 34 ? 6.094 -24.672 -25.781 1 82.5 34 GLU B O 1
ATOM 2933 N N . TRP B 1 35 ? 4.578 -25.562 -24.391 1 83.19 35 TRP B N 1
ATOM 2934 C CA . TRP B 1 35 ? 5.285 -25.125 -23.188 1 83.19 35 TRP B CA 1
ATOM 2935 C C . TRP B 1 35 ? 6.625 -25.828 -23.062 1 83.19 35 TRP B C 1
ATOM 2937 O O . TRP B 1 35 ? 7.641 -25.203 -22.75 1 83.19 35 TRP B O 1
ATOM 2947 N N . ALA B 1 36 ? 6.652 -27.125 -23.344 1 82.31 36 ALA B N 1
ATOM 2948 C CA . ALA B 1 36 ? 7.879 -27.922 -23.25 1 82.31 36 ALA B CA 1
ATOM 2949 C C . ALA B 1 36 ? 8.906 -27.438 -24.266 1 82.31 36 ALA B C 1
ATOM 2951 O O . ALA B 1 36 ? 10.102 -27.359 -23.969 1 82.31 36 ALA B O 1
ATOM 2952 N N . THR B 1 37 ? 8.406 -27.109 -25.406 1 81.94 37 THR B N 1
ATOM 2953 C CA . THR B 1 37 ? 9.281 -26.656 -26.469 1 81.94 37 THR B CA 1
ATOM 2954 C C . THR B 1 37 ? 9.844 -25.266 -26.156 1 81.94 37 THR B C 1
ATOM 2956 O O . THR B 1 37 ? 11.039 -25.031 -26.312 1 81.94 37 THR B O 1
ATOM 2959 N N . GLU B 1 38 ? 8.945 -24.375 -25.75 1 78.5 38 GLU B N 1
ATOM 2960 C CA . GLU B 1 38 ? 9.328 -23 -25.422 1 78.5 38 GLU B CA 1
ATOM 2961 C C . GLU B 1 38 ? 10.398 -22.969 -24.328 1 78.5 38 GLU B C 1
ATOM 2963 O O . GLU B 1 38 ? 11.273 -22.109 -24.344 1 78.5 38 GLU B O 1
ATOM 2968 N N . HIS B 1 39 ? 10.375 -23.984 -23.516 1 76.25 39 HIS B N 1
ATOM 2969 C CA . HIS B 1 39 ? 11.289 -23.969 -22.375 1 76.25 39 HIS B CA 1
ATOM 2970 C C . HIS B 1 39 ? 12.422 -24.984 -22.578 1 76.25 39 HIS B C 1
ATOM 2972 O O . HIS B 1 39 ? 13.141 -25.312 -21.625 1 76.25 39 HIS B O 1
ATOM 2978 N N . HIS B 1 40 ? 12.492 -25.453 -23.781 1 79.06 40 HIS B N 1
ATOM 2979 C CA . HIS B 1 40 ? 13.586 -26.312 -24.219 1 79.06 40 HIS B CA 1
ATOM 2980 C C . HIS B 1 40 ? 13.742 -27.516 -23.297 1 79.06 40 HIS B C 1
ATOM 2982 O O . HIS B 1 40 ? 14.852 -27.812 -22.844 1 79.06 40 HIS B O 1
ATOM 2988 N N . LEU B 1 41 ? 12.57 -28.062 -22.922 1 81.25 41 LEU B N 1
ATOM 2989 C CA . LEU B 1 41 ? 12.586 -29.234 -22.047 1 81.25 41 LEU B CA 1
ATOM 2990 C C . LEU B 1 41 ? 12.969 -30.484 -22.828 1 81.25 41 LEU B C 1
ATOM 2992 O O . LEU B 1 41 ? 12.578 -30.656 -23.984 1 81.25 41 LEU B O 1
ATOM 2996 N N . GLU B 1 42 ? 13.891 -31.188 -22.219 1 84.56 42 GLU B N 1
ATOM 2997 C CA . GLU B 1 42 ? 14.312 -32.469 -22.781 1 84.56 42 GLU B CA 1
ATOM 2998 C C . GLU B 1 42 ? 14.141 -33.594 -21.781 1 84.56 42 GLU B C 1
ATOM 3000 O O . GLU B 1 42 ? 14.188 -33.375 -20.578 1 84.56 42 GLU B O 1
ATOM 3005 N N . ALA B 1 43 ? 13.898 -34.781 -22.406 1 85.88 43 ALA B N 1
ATOM 3006 C CA . ALA B 1 43 ? 13.758 -35.938 -21.547 1 85.88 43 ALA B CA 1
ATOM 3007 C C . ALA B 1 43 ? 14.961 -36.094 -20.625 1 85.88 43 ALA B C 1
ATOM 3009 O O . ALA B 1 43 ? 16.109 -35.906 -21.047 1 85.88 43 ALA B O 1
ATOM 3010 N N . GLY B 1 44 ? 14.68 -36.344 -19.375 1 86.69 44 GLY B N 1
ATOM 3011 C CA . GLY B 1 44 ? 15.758 -36.562 -18.406 1 86.69 44 GLY B CA 1
ATOM 3012 C C . GLY B 1 44 ? 16.078 -35.312 -17.594 1 86.69 44 GLY B C 1
ATOM 3013 O O . GLY B 1 44 ? 16.75 -35.406 -16.562 1 86.69 44 GLY B O 1
ATOM 3014 N N . MET B 1 45 ? 15.641 -34.125 -18.109 1 85.06 45 MET B N 1
ATOM 3015 C CA . MET B 1 45 ? 15.898 -32.875 -17.391 1 85.06 45 MET B CA 1
ATOM 3016 C C . MET B 1 45 ? 15.164 -32.875 -16.047 1 85.06 45 MET B C 1
ATOM 3018 O O . MET B 1 45 ? 14.031 -33.375 -15.953 1 85.06 45 MET B O 1
ATOM 3022 N N . PRO B 1 46 ? 15.859 -32.438 -15.055 1 85.56 46 PRO B N 1
ATOM 3023 C CA . PRO B 1 46 ? 15.164 -32.344 -13.766 1 85.56 46 PRO B CA 1
ATOM 3024 C C . PRO B 1 46 ? 14.086 -31.25 -13.758 1 85.56 46 PRO B C 1
ATOM 3026 O O . PRO B 1 46 ? 14.297 -30.156 -14.305 1 85.56 46 PRO B O 1
ATOM 3029 N N . ILE B 1 47 ? 12.898 -31.672 -13.297 1 82.06 47 ILE B N 1
ATOM 3030 C CA . ILE B 1 47 ? 11.766 -30.766 -13.141 1 82.06 47 ILE B CA 1
ATOM 3031 C C . ILE B 1 47 ? 11.383 -30.656 -11.672 1 82.06 47 ILE B C 1
ATOM 3033 O O . ILE B 1 47 ? 11.383 -31.656 -10.945 1 82.06 47 ILE B O 1
ATOM 3037 N N . HIS B 1 48 ? 11.234 -29.438 -11.312 1 80.69 48 HIS B N 1
ATOM 3038 C CA . HIS B 1 48 ? 10.812 -29.188 -9.938 1 80.69 48 HIS B CA 1
ATOM 3039 C C . HIS B 1 48 ? 9.297 -29.062 -9.844 1 80.69 48 HIS B C 1
ATOM 3041 O O . HIS B 1 48 ? 8.672 -28.422 -10.695 1 80.69 48 HIS B O 1
ATOM 3047 N N . LEU B 1 49 ? 8.742 -29.828 -8.891 1 82.06 49 LEU B N 1
ATOM 3048 C CA . LEU B 1 49 ? 7.312 -29.75 -8.586 1 82.06 49 LEU B CA 1
ATOM 3049 C C . LEU B 1 49 ? 7.078 -29.156 -7.207 1 82.06 49 LEU B C 1
ATOM 3051 O O . LEU B 1 49 ? 7.621 -29.641 -6.211 1 82.06 49 LEU B O 1
ATOM 3055 N N . TYR B 1 50 ? 6.367 -28.047 -7.207 1 75.81 50 TYR B N 1
ATOM 3056 C CA . TYR B 1 50 ? 6.047 -27.359 -5.965 1 75.81 50 TYR B CA 1
ATOM 3057 C C . TYR B 1 50 ? 4.57 -27.5 -5.617 1 75.81 50 TYR B C 1
ATOM 3059 O O . TYR B 1 50 ? 3.725 -26.797 -6.168 1 75.81 50 TYR B O 1
ATOM 3067 N N . PRO B 1 51 ? 4.305 -28.516 -4.734 1 75.38 51 PRO B N 1
ATOM 3068 C CA . PRO B 1 51 ? 2.92 -28.531 -4.258 1 75.38 51 PRO B CA 1
ATOM 3069 C C . PRO B 1 51 ? 2.598 -27.344 -3.357 1 75.38 51 PRO B C 1
ATOM 3071 O O . PRO B 1 51 ? 3.422 -26.938 -2.529 1 75.38 51 PRO B O 1
ATOM 3074 N N . HIS B 1 52 ? 1.576 -26.703 -3.645 1 65.88 52 HIS B N 1
ATOM 3075 C CA . HIS B 1 52 ? 1.155 -25.578 -2.822 1 65.88 52 HIS B CA 1
ATOM 3076 C C . HIS B 1 52 ? -0.082 -25.922 -2.002 1 65.88 52 HIS B C 1
ATOM 3078 O O . HIS B 1 52 ? -0.868 -26.781 -2.393 1 65.88 52 HIS B O 1
ATOM 3084 N N . THR B 1 53 ? -0.183 -25.25 -0.969 1 60.25 53 THR B N 1
ATOM 3085 C CA . THR B 1 53 ? -1.271 -25.5 -0.032 1 60.25 53 THR B CA 1
ATOM 3086 C C . THR B 1 53 ? -2.619 -25.156 -0.665 1 60.25 53 THR B C 1
ATOM 3088 O O . THR B 1 53 ? -3.658 -25.656 -0.228 1 60.25 53 THR B O 1
ATOM 3091 N N . ASP B 1 54 ? -2.613 -24.406 -1.725 1 58.78 54 ASP B N 1
ATOM 3092 C CA . ASP B 1 54 ? -3.885 -24.031 -2.332 1 58.78 54 ASP B CA 1
ATOM 3093 C C . ASP B 1 54 ? -4.367 -25.109 -3.307 1 58.78 54 ASP B C 1
ATOM 3095 O O . ASP B 1 54 ? -5.379 -24.922 -3.986 1 58.78 54 ASP B O 1
ATOM 3099 N N . GLY B 1 55 ? -3.615 -26.156 -3.389 1 66.25 55 GLY B N 1
ATOM 3100 C CA . GLY B 1 55 ? -3.979 -27.281 -4.234 1 66.25 55 GLY B CA 1
ATOM 3101 C C . GLY B 1 55 ? -3.314 -27.25 -5.598 1 66.25 55 GLY B C 1
ATOM 3102 O O . GLY B 1 55 ? -3.475 -28.172 -6.402 1 66.25 55 GLY B O 1
ATOM 3103 N N . SER B 1 56 ? -2.576 -26.188 -5.809 1 73.31 56 SER B N 1
ATOM 3104 C CA . SER B 1 56 ? -1.892 -26.094 -7.094 1 73.31 56 SER B CA 1
ATOM 3105 C C . SER B 1 56 ? -0.519 -26.75 -7.039 1 73.31 56 SER B C 1
ATOM 3107 O O . SER B 1 56 ? 0.044 -26.938 -5.957 1 73.31 56 SER B O 1
ATOM 3109 N N . LEU B 1 57 ? -0.146 -27.359 -8.164 1 78.5 57 LEU B N 1
ATOM 3110 C CA . LEU B 1 57 ? 1.202 -27.875 -8.359 1 78.5 57 LEU B CA 1
ATOM 3111 C C . LEU B 1 57 ? 1.948 -27.078 -9.422 1 78.5 57 LEU B C 1
ATOM 3113 O O . LEU B 1 57 ? 1.478 -26.938 -10.555 1 78.5 57 LEU B O 1
ATOM 3117 N N . VAL B 1 58 ? 2.961 -26.453 -8.969 1 77.81 58 VAL B N 1
ATOM 3118 C CA . VAL B 1 58 ? 3.76 -25.688 -9.922 1 77.81 58 VAL B CA 1
ATOM 3119 C C . VAL B 1 58 ? 4.922 -26.547 -10.43 1 77.81 58 VAL B C 1
ATOM 3121 O O . VAL B 1 58 ? 5.629 -27.172 -9.641 1 77.81 58 VAL B O 1
ATOM 3124 N N . VAL B 1 59 ? 5.016 -26.641 -11.672 1 80.12 59 VAL B N 1
ATOM 3125 C CA . VAL B 1 59 ? 6.07 -27.391 -12.344 1 80.12 59 VAL B CA 1
ATOM 3126 C C . VAL B 1 59 ? 7.051 -26.422 -13.008 1 80.12 59 VAL B C 1
ATOM 3128 O O . VAL B 1 59 ? 6.641 -25.5 -13.711 1 80.12 59 VAL B O 1
ATOM 3131 N N . ARG B 1 60 ? 8.297 -26.5 -12.664 1 77.06 60 ARG B N 1
ATOM 3132 C CA . ARG B 1 60 ? 9.312 -25.656 -13.281 1 77.06 60 ARG B CA 1
ATOM 3133 C C . ARG B 1 60 ? 10.578 -26.453 -13.578 1 77.06 60 ARG B C 1
ATOM 3135 O O . ARG B 1 60 ? 10.859 -27.453 -12.914 1 77.06 60 ARG B O 1
ATOM 3142 N N . SER B 1 61 ? 11.25 -25.984 -14.695 1 74 61 SER B N 1
ATOM 3143 C CA . SER B 1 61 ? 12.555 -26.578 -14.945 1 74 61 SER B CA 1
ATOM 3144 C C . SER B 1 61 ? 13.523 -26.297 -13.812 1 74 61 SER B C 1
ATOM 3146 O O . SER B 1 61 ? 13.523 -25.188 -13.25 1 74 61 SER B O 1
ATOM 3148 N N . ALA B 1 62 ? 14.273 -27.297 -13.32 1 65.62 62 ALA B N 1
ATOM 3149 C CA . ALA B 1 62 ? 15.242 -27.125 -12.242 1 65.62 62 ALA B CA 1
ATOM 3150 C C . ALA B 1 62 ? 16.266 -26.062 -12.586 1 65.62 62 ALA B C 1
ATOM 3152 O O . ALA B 1 62 ? 16.812 -25.391 -11.695 1 65.62 62 ALA B O 1
ATOM 3153 N N . ALA B 1 63 ? 16.625 -26.031 -13.844 1 59.62 63 ALA B N 1
ATOM 3154 C CA . ALA B 1 63 ? 17.625 -25.078 -14.289 1 59.62 63 ALA B CA 1
ATOM 3155 C C . ALA B 1 63 ? 17.203 -23.641 -13.961 1 59.62 63 ALA B C 1
ATOM 3157 O O . ALA B 1 63 ? 18.047 -22.75 -13.812 1 59.62 63 ALA B O 1
ATOM 3158 N N . ARG B 1 64 ? 16.047 -23.484 -13.82 1 56.41 64 ARG B N 1
ATOM 3159 C CA . ARG B 1 64 ? 15.555 -22.141 -13.555 1 56.41 64 ARG B CA 1
ATOM 3160 C C . ARG B 1 64 ? 15.43 -21.875 -12.055 1 56.41 64 ARG B C 1
ATOM 3162 O O . ARG B 1 64 ? 14.984 -20.812 -11.641 1 56.41 64 ARG B O 1
ATOM 3169 N N . ASP B 1 65 ? 15.773 -22.906 -11.234 1 54.31 65 ASP B N 1
ATOM 3170 C CA . ASP B 1 65 ? 15.594 -22.734 -9.797 1 54.31 65 ASP B CA 1
ATOM 3171 C C . ASP B 1 65 ? 16.578 -21.719 -9.234 1 54.31 65 ASP B C 1
ATOM 3173 O O . ASP B 1 65 ? 16.391 -21.219 -8.117 1 54.31 65 ASP B O 1
ATOM 3177 N N . GLY B 1 66 ? 18.078 -21.703 -9.617 1 54.12 66 GLY B N 1
ATOM 3178 C CA . GLY B 1 66 ? 18.781 -20.625 -8.938 1 54.12 66 GLY B CA 1
ATOM 3179 C C . GLY B 1 66 ? 17.984 -19.359 -8.836 1 54.12 66 GLY B C 1
ATOM 3180 O O . GLY B 1 66 ? 18.391 -18.406 -8.148 1 54.12 66 GLY B O 1
ATOM 3181 N N . GLY B 1 67 ? 16.734 -19.328 -8.906 1 62.38 67 GLY B N 1
ATOM 3182 C CA . GLY B 1 67 ? 15.5 -18.547 -9.016 1 62.38 67 GLY B CA 1
ATOM 3183 C C . GLY B 1 67 ? 15.75 -17.094 -9.367 1 62.38 67 GLY B C 1
ATOM 3184 O O . GLY B 1 67 ? 16.875 -16.609 -9.297 1 62.38 67 GLY B O 1
ATOM 3185 N N . PRO B 1 68 ? 15.117 -16.328 -10.055 1 73.12 68 PRO B N 1
ATOM 3186 C CA . PRO B 1 68 ? 15.203 -14.953 -10.57 1 73.12 68 PRO B CA 1
ATOM 3187 C C . PRO B 1 68 ? 15.664 -13.953 -9.508 1 73.12 68 PRO B C 1
ATOM 3189 O O . PRO B 1 68 ? 16.109 -12.852 -9.844 1 73.12 68 PRO B O 1
ATOM 3192 N N . LEU B 1 69 ? 15.836 -14.453 -8.227 1 88.38 69 LEU B N 1
ATOM 3193 C CA . LEU B 1 69 ? 16.141 -13.508 -7.152 1 88.38 69 LEU B CA 1
ATOM 3194 C C . LEU B 1 69 ? 17.438 -13.891 -6.453 1 88.38 69 LEU B C 1
ATOM 3196 O O . LEU B 1 69 ? 17.734 -13.391 -5.363 1 88.38 69 LEU B O 1
ATOM 3200 N N . ALA B 1 70 ? 18.297 -14.727 -7.113 1 87.31 70 ALA B N 1
ATOM 3201 C CA . ALA B 1 70 ? 19.531 -15.18 -6.496 1 87.31 70 ALA B CA 1
ATOM 3202 C C . ALA B 1 70 ? 20.531 -14.039 -6.379 1 87.31 70 ALA B C 1
ATOM 3204 O O . ALA B 1 70 ? 21.172 -13.859 -5.332 1 87.31 70 ALA B O 1
ATOM 3205 N N . ALA B 1 71 ? 20.719 -13.359 -7.473 1 92.62 71 ALA B N 1
ATOM 3206 C CA . ALA B 1 71 ? 21.703 -12.273 -7.469 1 92.62 71 ALA B CA 1
ATOM 3207 C C . ALA B 1 71 ? 21.359 -11.227 -8.523 1 92.62 71 ALA B C 1
ATOM 3209 O O . ALA B 1 71 ? 20.625 -11.5 -9.477 1 92.62 71 ALA B O 1
ATOM 3210 N N . VAL B 1 72 ? 21.906 -9.992 -8.312 1 94.62 72 VAL B N 1
ATOM 3211 C CA . VAL B 1 72 ? 21.766 -8.922 -9.289 1 94.62 72 VAL B CA 1
ATOM 3212 C C . VAL B 1 72 ? 23.016 -8.047 -9.281 1 94.62 72 VAL B C 1
ATOM 3214 O O . VAL B 1 72 ? 23.656 -7.859 -8.234 1 94.62 72 VAL B O 1
ATOM 3217 N N . GLU B 1 73 ? 23.422 -7.621 -10.422 1 96 73 GLU B N 1
ATOM 3218 C CA . GLU B 1 73 ? 24.484 -6.633 -10.57 1 96 73 GLU B CA 1
ATOM 3219 C C . GLU B 1 73 ? 23.938 -5.293 -11.047 1 96 73 GLU B C 1
ATOM 3221 O O . GLU B 1 73 ? 23.188 -5.234 -12.031 1 96 73 GLU B O 1
ATOM 3226 N N . LEU B 1 74 ? 24.328 -4.23 -10.312 1 96.44 74 LEU B N 1
ATOM 3227 C CA . LEU B 1 74 ? 23.797 -2.906 -10.609 1 96.44 74 LEU B CA 1
ATOM 3228 C C . LEU B 1 74 ? 24.922 -1.886 -10.742 1 96.44 74 LEU B C 1
ATOM 3230 O O . LEU B 1 74 ? 25.938 -1.986 -10.062 1 96.44 74 LEU B O 1
ATOM 3234 N N . THR B 1 75 ? 24.734 -0.922 -11.594 1 95.69 75 THR B N 1
ATOM 3235 C CA . THR B 1 75 ? 25.609 0.236 -11.727 1 95.69 75 THR B CA 1
ATOM 3236 C C . THR B 1 75 ? 24.812 1.532 -11.641 1 95.69 75 THR B C 1
ATOM 3238 O O . THR B 1 75 ? 24.234 1.979 -12.633 1 95.69 75 THR B O 1
ATOM 3241 N N . PRO B 1 76 ? 24.766 2.135 -10.453 1 94.88 76 PRO B N 1
ATOM 3242 C CA . PRO B 1 76 ? 24.047 3.404 -10.312 1 94.88 76 PRO B CA 1
ATOM 3243 C C . PRO B 1 76 ? 24.688 4.535 -11.109 1 94.88 76 PRO B C 1
ATOM 3245 O O . PRO B 1 76 ? 25.797 4.391 -11.609 1 94.88 76 PRO B O 1
ATOM 3248 N N . PRO B 1 77 ? 23.969 5.633 -11.312 1 93.5 77 PRO B N 1
ATOM 3249 C CA . PRO B 1 77 ? 24.469 6.727 -12.141 1 93.5 77 PRO B CA 1
ATOM 3250 C C . PRO B 1 77 ? 25.641 7.473 -11.492 1 93.5 77 PRO B C 1
ATOM 3252 O O . PRO B 1 77 ? 26.391 8.156 -12.18 1 93.5 77 PRO B O 1
ATOM 3255 N N . ASP B 1 78 ? 25.719 7.367 -10.164 1 94.44 78 ASP B N 1
ATOM 3256 C CA . ASP B 1 78 ? 26.828 7.965 -9.438 1 94.44 78 ASP B CA 1
ATOM 3257 C C . ASP B 1 78 ? 27.156 7.152 -8.188 1 94.44 78 ASP B C 1
ATOM 3259 O O . ASP B 1 78 ? 26.484 6.176 -7.871 1 94.44 78 ASP B O 1
ATOM 3263 N N . ALA B 1 79 ? 28.234 7.539 -7.523 1 94.19 79 ALA B N 1
ATOM 3264 C CA . ALA B 1 79 ? 28.703 6.73 -6.406 1 94.19 79 ALA B CA 1
ATOM 3265 C C . ALA B 1 79 ? 28.359 7.383 -5.07 1 94.19 79 ALA B C 1
ATOM 3267 O O . ALA B 1 79 ? 28.906 7.016 -4.027 1 94.19 79 ALA B O 1
ATOM 3268 N N . ASP B 1 80 ? 27.453 8.312 -5.082 1 93.69 80 ASP B N 1
ATOM 3269 C CA . ASP B 1 80 ? 27.172 9.031 -3.844 1 93.69 80 ASP B CA 1
ATOM 3270 C C . ASP B 1 80 ? 26.406 8.148 -2.861 1 93.69 80 ASP B C 1
ATOM 3272 O O . ASP B 1 80 ? 25.781 7.16 -3.262 1 93.69 80 ASP B O 1
ATOM 3276 N N . ALA B 1 81 ? 26.5 8.531 -1.634 1 94.06 81 ALA B N 1
ATOM 3277 C CA . ALA B 1 81 ? 25.891 7.758 -0.55 1 94.06 81 ALA B CA 1
ATOM 3278 C C . ALA B 1 81 ? 24.375 7.691 -0.693 1 94.06 81 ALA B C 1
ATOM 3280 O O . ALA B 1 81 ? 23.766 6.656 -0.417 1 94.06 81 ALA B O 1
ATOM 3281 N N . ALA B 1 82 ? 23.797 8.766 -1.09 1 93.62 82 ALA B N 1
ATOM 3282 C CA . ALA B 1 82 ? 22.344 8.805 -1.232 1 93.62 82 ALA B CA 1
ATOM 3283 C C . ALA B 1 82 ? 21.875 7.844 -2.322 1 93.62 82 ALA B C 1
ATOM 3285 O O . ALA B 1 82 ? 20.891 7.113 -2.135 1 93.62 82 ALA B O 1
ATOM 3286 N N . THR B 1 83 ? 22.562 7.863 -3.412 1 95.25 83 THR B N 1
ATOM 3287 C CA . THR B 1 83 ? 22.234 6.965 -4.516 1 95.25 83 THR B CA 1
ATOM 3288 C C . THR B 1 83 ? 22.438 5.508 -4.109 1 95.25 83 THR B C 1
ATOM 3290 O O . THR B 1 83 ? 21.625 4.645 -4.445 1 95.25 83 THR B O 1
ATOM 3293 N N . LEU B 1 84 ? 23.531 5.27 -3.418 1 95.31 84 LEU B N 1
ATOM 3294 C CA . LEU B 1 84 ? 23.812 3.928 -2.922 1 95.31 84 LEU B CA 1
ATOM 3295 C C . LEU B 1 84 ? 22.688 3.428 -2.021 1 95.31 84 LEU B C 1
ATOM 3297 O O . LEU B 1 84 ? 22.234 2.293 -2.164 1 95.31 84 LEU B O 1
ATOM 3301 N N . ARG B 1 85 ? 22.234 4.238 -1.162 1 95.69 85 ARG B N 1
ATOM 3302 C CA . ARG B 1 85 ? 21.141 3.883 -0.25 1 95.69 85 ARG B CA 1
ATOM 3303 C C . ARG B 1 85 ? 19.875 3.535 -1.017 1 95.69 85 ARG B C 1
ATOM 3305 O O . ARG B 1 85 ? 19.219 2.539 -0.715 1 95.69 85 ARG B O 1
ATOM 3312 N N . ARG B 1 86 ? 19.562 4.336 -2.008 1 96.56 86 ARG B N 1
ATOM 3313 C CA . ARG B 1 86 ? 18.359 4.129 -2.812 1 96.56 86 ARG B CA 1
ATOM 3314 C C . ARG B 1 86 ? 18.453 2.834 -3.615 1 96.56 86 ARG B C 1
ATOM 3316 O O . ARG B 1 86 ? 17.484 2.072 -3.693 1 96.56 86 ARG B O 1
ATOM 3323 N N . THR B 1 87 ? 19.594 2.596 -4.125 1 96.62 87 THR B N 1
ATOM 3324 C CA . THR B 1 87 ? 19.828 1.406 -4.938 1 96.62 87 THR B CA 1
ATOM 3325 C C . THR B 1 87 ? 19.703 0.141 -4.094 1 96.62 87 THR B C 1
ATOM 3327 O O . THR B 1 87 ? 19.016 -0.801 -4.484 1 96.62 87 THR B O 1
ATOM 3330 N N . LEU B 1 88 ? 20.328 0.158 -2.979 1 96.62 88 LEU B N 1
ATOM 3331 C CA . LEU B 1 88 ? 20.328 -1.018 -2.115 1 96.62 88 LEU B CA 1
ATOM 3332 C C . LEU B 1 88 ? 18.938 -1.252 -1.535 1 96.62 88 LEU B C 1
ATOM 3334 O O . LEU B 1 88 ? 18.484 -2.396 -1.418 1 96.62 88 LEU B O 1
ATOM 3338 N N . ALA B 1 89 ? 18.281 -0.191 -1.177 1 96.62 89 ALA B N 1
ATOM 3339 C CA . ALA B 1 89 ? 16.922 -0.318 -0.66 1 96.62 89 ALA B CA 1
ATOM 3340 C C . ALA B 1 89 ? 15.992 -0.957 -1.695 1 96.62 89 ALA B C 1
ATOM 3342 O O . ALA B 1 89 ? 15.172 -1.815 -1.359 1 96.62 89 ALA B O 1
ATOM 3343 N N . ALA B 1 90 ? 16.109 -0.542 -2.945 1 97 90 ALA B N 1
ATOM 3344 C CA . ALA B 1 90 ? 15.281 -1.087 -4.02 1 97 90 ALA B CA 1
ATOM 3345 C C . ALA B 1 90 ? 15.562 -2.574 -4.223 1 97 90 ALA B C 1
ATOM 3347 O O . ALA B 1 90 ? 14.633 -3.381 -4.289 1 97 90 ALA B O 1
ATOM 3348 N N . ALA B 1 91 ? 16.844 -2.91 -4.289 1 97.12 91 ALA B N 1
ATOM 3349 C CA . ALA B 1 91 ? 17.219 -4.305 -4.516 1 97.12 91 ALA B CA 1
ATOM 3350 C C . ALA B 1 91 ? 16.781 -5.184 -3.346 1 97.12 91 ALA B C 1
ATOM 3352 O O . ALA B 1 91 ? 16.344 -6.316 -3.545 1 97.12 91 ALA B O 1
ATOM 3353 N N . TYR B 1 92 ? 16.953 -4.621 -2.145 1 97.31 92 TYR B N 1
ATOM 3354 C CA . TYR B 1 92 ? 16.516 -5.336 -0.955 1 97.31 92 TYR B CA 1
ATOM 3355 C C . TYR B 1 92 ? 15.008 -5.598 -1.004 1 97.31 92 TYR B C 1
ATOM 3357 O O . TYR B 1 92 ? 14.555 -6.711 -0.728 1 97.31 92 TYR B O 1
ATOM 3365 N N . ALA B 1 93 ? 14.25 -4.656 -1.353 1 96.81 93 ALA B N 1
ATOM 3366 C CA . ALA B 1 93 ? 12.797 -4.754 -1.387 1 96.81 93 ALA B CA 1
ATOM 3367 C C . ALA B 1 93 ? 12.336 -5.773 -2.426 1 96.81 93 ALA B C 1
ATOM 3369 O O . ALA B 1 93 ? 11.352 -6.488 -2.213 1 96.81 93 ALA B O 1
ATOM 3370 N N . VAL B 1 94 ? 13.062 -5.82 -3.521 1 95.12 94 VAL B N 1
ATOM 3371 C CA . VAL B 1 94 ? 12.719 -6.781 -4.566 1 95.12 94 VAL B CA 1
ATOM 3372 C C . VAL B 1 94 ? 12.898 -8.203 -4.039 1 95.12 94 VAL B C 1
ATOM 3374 O O . VAL B 1 94 ? 12.141 -9.102 -4.402 1 95.12 94 VAL B O 1
ATOM 3377 N N . GLY B 1 95 ? 13.953 -8.43 -3.223 1 94.69 95 GLY B N 1
ATOM 3378 C CA . GLY B 1 95 ? 14.094 -9.719 -2.572 1 94.69 95 GLY B CA 1
ATOM 3379 C C . GLY B 1 95 ? 15.336 -10.469 -2.996 1 94.69 95 GLY B C 1
ATOM 3380 O O . GLY B 1 95 ? 15.414 -11.695 -2.859 1 94.69 95 GLY B O 1
ATOM 3381 N N . TYR B 1 96 ? 16.312 -9.742 -3.521 1 94.56 96 TYR B N 1
ATOM 3382 C CA . TYR B 1 96 ? 17.516 -10.43 -3.982 1 94.56 96 TYR B CA 1
ATOM 3383 C C . TYR B 1 96 ? 18.312 -10.984 -2.809 1 94.56 96 TYR B C 1
ATOM 3385 O O . TYR B 1 96 ? 18.438 -10.336 -1.765 1 94.56 96 TYR B O 1
ATOM 3393 N N . ASP B 1 97 ? 18.953 -12.117 -3.047 1 93.12 97 ASP B N 1
ATOM 3394 C CA . ASP B 1 97 ? 19.828 -12.727 -2.041 1 93.12 97 ASP B CA 1
ATOM 3395 C C . ASP B 1 97 ? 21.188 -12.039 -2.004 1 93.12 97 ASP B C 1
ATOM 3397 O O . ASP B 1 97 ? 21.75 -11.836 -0.929 1 93.12 97 ASP B O 1
ATOM 3401 N N . ALA B 1 98 ? 21.656 -11.75 -3.18 1 95.81 98 ALA B N 1
ATOM 3402 C CA . ALA B 1 98 ? 22.953 -11.07 -3.301 1 95.81 98 ALA B CA 1
ATOM 3403 C C . ALA B 1 98 ? 22.859 -9.891 -4.262 1 95.81 98 ALA B C 1
ATOM 3405 O O . ALA B 1 98 ? 22.234 -9.984 -5.32 1 95.81 98 ALA B O 1
ATOM 3406 N N . VAL B 1 99 ? 23.484 -8.766 -3.865 1 97.56 99 VAL B N 1
ATOM 3407 C CA . VAL B 1 99 ? 23.5 -7.566 -4.691 1 97.56 99 VAL B CA 1
ATOM 3408 C C . VAL B 1 99 ? 24.938 -7.09 -4.871 1 97.56 99 VAL B C 1
ATOM 3410 O O . VAL B 1 99 ? 25.672 -6.898 -3.891 1 97.56 99 VAL B O 1
ATOM 3413 N N . THR B 1 100 ? 25.328 -6.988 -6.043 1 98.25 100 THR B N 1
ATOM 3414 C CA . THR B 1 100 ? 26.625 -6.398 -6.371 1 98.25 100 THR B CA 1
ATOM 3415 C C . THR B 1 100 ? 26.438 -5.031 -7.023 1 98.25 100 THR B C 1
ATOM 3417 O O . THR B 1 100 ? 25.766 -4.91 -8.047 1 98.25 100 THR B O 1
ATOM 3420 N N . ILE B 1 101 ? 27.031 -4.031 -6.441 1 97.94 101 ILE B N 1
ATOM 3421 C CA . ILE B 1 101 ? 26.984 -2.68 -6.992 1 97.94 101 ILE B CA 1
ATOM 3422 C C . ILE B 1 101 ? 28.359 -2.295 -7.523 1 97.94 101 ILE B C 1
ATOM 3424 O O . ILE B 1 101 ? 29.344 -2.326 -6.789 1 97.94 101 ILE B O 1
ATOM 3428 N N . HIS B 1 102 ? 28.406 -1.923 -8.758 1 97.81 102 HIS B N 1
ATOM 3429 C CA . HIS B 1 102 ? 29.641 -1.479 -9.383 1 97.81 102 HIS B CA 1
ATOM 3430 C C . HIS B 1 102 ? 29.734 0.044 -9.406 1 97.81 102 HIS B C 1
ATOM 3432 O O . HIS B 1 102 ? 28.734 0.729 -9.648 1 97.81 102 HIS B O 1
ATOM 3438 N N . ALA B 1 103 ? 30.938 0.47 -9.141 1 97.38 103 ALA B N 1
ATOM 3439 C CA . ALA B 1 103 ? 31.156 1.904 -9.305 1 97.38 103 ALA B CA 1
ATOM 3440 C C . ALA B 1 103 ? 31.016 2.32 -10.766 1 97.38 103 ALA B C 1
ATOM 3442 O O . ALA B 1 103 ? 31.469 1.607 -11.664 1 97.38 103 ALA B O 1
ATOM 3443 N N . PRO B 1 104 ? 30.297 3.447 -10.969 1 95.5 104 PRO B N 1
ATOM 3444 C CA . PRO B 1 104 ? 30.234 3.906 -12.359 1 95.5 104 PRO B CA 1
ATOM 3445 C C . PRO B 1 104 ? 31.594 4.289 -12.93 1 95.5 104 PRO B C 1
ATOM 3447 O O . PRO B 1 104 ? 32.562 4.473 -12.172 1 95.5 104 PRO B O 1
ATOM 3450 N N . ASP B 1 105 ? 31.625 4.391 -14.219 1 93.06 105 ASP B N 1
ATOM 3451 C CA . ASP B 1 105 ? 32.875 4.695 -14.906 1 93.06 105 ASP B CA 1
ATOM 3452 C C . ASP B 1 105 ? 33.5 5.988 -14.375 1 93.06 105 ASP B C 1
ATOM 3454 O O . ASP B 1 105 ? 32.812 7.02 -14.312 1 93.06 105 ASP B O 1
ATOM 3458 N N . GLY B 1 106 ? 34.719 5.93 -14 1 93.19 106 GLY B N 1
ATOM 3459 C CA . GLY B 1 106 ? 35.469 7.109 -13.57 1 93.19 106 GLY B CA 1
ATOM 3460 C C . GLY B 1 106 ? 35.25 7.438 -12.102 1 93.19 106 GLY B C 1
ATOM 3461 O O . GLY B 1 106 ? 35.75 8.445 -11.602 1 93.19 106 GLY B O 1
ATOM 3462 N N . ALA B 1 107 ? 34.406 6.676 -11.484 1 94.62 107 ALA B N 1
ATOM 3463 C CA . ALA B 1 107 ? 34.156 6.906 -10.062 1 94.62 107 ALA B CA 1
ATOM 3464 C C . ALA B 1 107 ? 34.625 5.719 -9.219 1 94.62 107 ALA B C 1
ATOM 3466 O O . ALA B 1 107 ? 34.969 4.668 -9.758 1 94.62 107 ALA B O 1
ATOM 3467 N N . SER B 1 108 ? 34.781 5.977 -7.914 1 96.31 108 SER B N 1
ATOM 3468 C CA . SER B 1 108 ? 35.156 4.938 -6.953 1 96.31 108 SER B CA 1
ATOM 3469 C C . SER B 1 108 ? 34.406 5.117 -5.637 1 96.31 108 SER B C 1
ATOM 3471 O O . SER B 1 108 ? 34 6.234 -5.285 1 96.31 108 SER B O 1
ATOM 3473 N N . PHE B 1 109 ? 34.156 4.062 -4.961 1 97.25 109 PHE B N 1
ATOM 3474 C CA . PHE B 1 109 ? 33.562 4.129 -3.629 1 97.25 109 PHE B CA 1
ATOM 3475 C C . PHE B 1 109 ? 34.625 4.449 -2.58 1 97.25 109 PHE B C 1
ATOM 3477 O O . PHE B 1 109 ? 35.562 3.674 -2.371 1 97.25 109 PHE B O 1
ATOM 3484 N N . GLY B 1 110 ? 34.438 5.535 -1.919 1 96.44 110 GLY B N 1
ATOM 3485 C CA . GLY B 1 110 ? 35.406 5.953 -0.893 1 96.44 110 GLY B CA 1
ATOM 3486 C C . GLY B 1 110 ? 34.906 5.641 0.515 1 96.44 110 GLY B C 1
ATOM 3487 O O . GLY B 1 110 ? 34.062 4.781 0.709 1 96.44 110 GLY B O 1
ATOM 3488 N N . ALA B 1 111 ? 35.5 6.266 1.467 1 95.62 111 ALA B N 1
ATOM 3489 C CA . ALA B 1 111 ? 35.25 6.008 2.881 1 95.62 111 ALA B CA 1
ATOM 3490 C C . ALA B 1 111 ? 33.812 6.352 3.25 1 95.62 111 ALA B C 1
ATOM 3492 O O . ALA B 1 111 ? 33.156 5.641 4.027 1 95.62 111 ALA B O 1
ATOM 3493 N N . ASP B 1 112 ? 33.375 7.406 2.701 1 95.38 112 ASP B N 1
ATOM 3494 C CA . ASP B 1 112 ? 32 7.836 2.996 1 95.38 112 ASP B CA 1
ATOM 3495 C C . ASP B 1 112 ? 30.984 6.809 2.504 1 95.38 112 ASP B C 1
ATOM 3497 O O . ASP B 1 112 ? 30.016 6.508 3.195 1 95.38 112 ASP B O 1
ATOM 3501 N N . GLU B 1 113 ? 31.203 6.332 1.335 1 96.06 113 GLU B N 1
ATOM 3502 C CA . GLU B 1 113 ? 30.312 5.336 0.751 1 96.06 113 GLU B CA 1
ATOM 3503 C C . GLU B 1 113 ? 30.375 4.016 1.516 1 96.06 113 GLU B C 1
ATOM 3505 O O . GLU B 1 113 ? 29.359 3.346 1.702 1 96.06 113 GLU B O 1
ATOM 3510 N N . HIS B 1 114 ? 31.562 3.688 1.961 1 96.88 114 HIS B N 1
ATOM 3511 C CA . HIS B 1 114 ? 31.719 2.49 2.779 1 96.88 114 HIS B CA 1
ATOM 3512 C C . HIS B 1 114 ? 30.969 2.629 4.102 1 96.88 114 HIS B C 1
ATOM 3514 O O . HIS B 1 114 ? 30.328 1.68 4.559 1 96.88 114 HIS B O 1
ATOM 3520 N N . ARG B 1 115 ? 31.031 3.77 4.664 1 96.19 115 ARG B N 1
ATOM 3521 C CA . ARG B 1 115 ? 30.297 4.023 5.898 1 96.19 115 ARG B CA 1
ATOM 3522 C C . ARG B 1 115 ? 28.797 3.973 5.664 1 96.19 115 ARG B C 1
ATOM 3524 O O . ARG B 1 115 ? 28.047 3.393 6.461 1 96.19 115 ARG B O 1
ATOM 3531 N N . ALA B 1 116 ? 28.406 4.555 4.559 1 95.44 116 ALA B N 1
ATOM 3532 C CA . ALA B 1 116 ? 26.984 4.527 4.203 1 95.44 116 ALA B CA 1
ATOM 3533 C C . ALA B 1 116 ? 26.5 3.096 4.004 1 95.44 116 ALA B C 1
ATOM 3535 O O . ALA B 1 116 ? 25.391 2.746 4.434 1 95.44 116 ALA B O 1
ATOM 3536 N N . LEU B 1 117 ? 27.312 2.316 3.365 1 96.75 117 LEU B N 1
ATOM 3537 C CA . LEU B 1 117 ? 26.969 0.918 3.125 1 96.75 117 LEU B CA 1
ATOM 3538 C C . LEU B 1 117 ? 26.719 0.187 4.441 1 96.75 117 LEU B C 1
ATOM 3540 O O . LEU B 1 117 ? 25.719 -0.535 4.574 1 96.75 117 LEU B O 1
ATOM 3544 N N . ARG B 1 118 ? 27.562 0.399 5.367 1 96 118 ARG B N 1
ATOM 3545 C CA . ARG B 1 118 ? 27.422 -0.251 6.664 1 96 118 ARG B CA 1
ATOM 3546 C C . ARG B 1 118 ? 26.172 0.242 7.391 1 96 118 ARG B C 1
ATOM 3548 O O . ARG B 1 118 ? 25.453 -0.55 7.992 1 96 118 ARG B O 1
ATOM 3555 N N . GLY B 1 119 ? 25.984 1.502 7.316 1 95.31 119 GLY B N 1
ATOM 3556 C CA . GLY B 1 119 ? 24.797 2.07 7.918 1 95.31 119 GLY B CA 1
ATOM 3557 C C . GLY B 1 119 ? 23.5 1.512 7.332 1 95.31 119 GLY B C 1
ATOM 3558 O O . GLY B 1 119 ? 22.562 1.226 8.062 1 95.31 119 GLY B O 1
ATOM 3559 N N . ILE B 1 120 ? 23.5 1.363 6.043 1 94.44 120 ILE B N 1
ATOM 3560 C CA . ILE B 1 120 ? 22.328 0.811 5.355 1 94.44 120 ILE B CA 1
ATOM 3561 C C . ILE B 1 120 ? 22.125 -0.642 5.777 1 94.44 120 ILE B C 1
ATOM 3563 O O . ILE B 1 120 ? 21 -1.05 6.094 1 94.44 120 ILE B O 1
ATOM 3567 N N . ALA B 1 121 ? 23.188 -1.396 5.73 1 94.56 121 ALA B N 1
ATOM 3568 C CA . ALA B 1 121 ? 23.125 -2.811 6.086 1 94.56 121 ALA B CA 1
ATOM 3569 C C . ALA B 1 121 ? 22.562 -2.996 7.496 1 94.56 121 ALA B C 1
ATOM 3571 O O . ALA B 1 121 ? 21.781 -3.912 7.742 1 94.56 121 ALA B O 1
ATOM 3572 N N . ASP B 1 122 ? 22.875 -2.109 8.391 1 93 122 ASP B N 1
ATOM 3573 C CA . ASP B 1 122 ? 22.422 -2.184 9.773 1 93 122 ASP B CA 1
ATOM 3574 C C . ASP B 1 122 ? 20.922 -1.939 9.875 1 93 122 ASP B C 1
ATOM 3576 O O . ASP B 1 122 ? 20.281 -2.363 10.836 1 93 122 ASP B O 1
ATOM 3580 N N . ARG B 1 123 ? 20.391 -1.332 8.867 1 93.56 123 ARG B N 1
ATOM 3581 C CA . ARG B 1 123 ? 18.984 -0.923 8.93 1 93.56 123 ARG B CA 1
ATOM 3582 C C . ARG B 1 123 ? 18.109 -1.888 8.141 1 93.56 123 ARG B C 1
ATOM 3584 O O . ARG B 1 123 ? 16.891 -1.702 8.07 1 93.56 123 ARG B O 1
ATOM 3591 N N . LEU B 1 124 ? 18.703 -2.85 7.539 1 94.56 124 LEU B N 1
ATOM 3592 C CA . LEU B 1 124 ? 17.953 -3.852 6.785 1 94.56 124 LEU B CA 1
ATOM 3593 C C . LEU B 1 124 ? 18.156 -5.242 7.375 1 94.56 124 LEU B C 1
ATOM 3595 O O . LEU B 1 124 ? 19.297 -5.73 7.43 1 94.56 124 LEU B O 1
ATOM 3599 N N . VAL B 1 125 ? 17.125 -5.82 7.801 1 93.62 125 VAL B N 1
ATOM 3600 C CA . VAL B 1 125 ? 17.172 -7.098 8.508 1 93.62 125 VAL B CA 1
ATOM 3601 C C . VAL B 1 125 ? 17.844 -8.148 7.625 1 93.62 125 VAL B C 1
ATOM 3603 O O . VAL B 1 125 ? 17.438 -8.359 6.48 1 93.62 125 VAL B O 1
ATOM 3606 N N . GLY B 1 126 ? 18.922 -8.781 8.148 1 93.94 126 GLY B N 1
ATOM 3607 C CA . GLY B 1 126 ? 19.547 -9.922 7.5 1 93.94 126 GLY B CA 1
ATOM 3608 C C . GLY B 1 126 ? 20.609 -9.523 6.492 1 93.94 126 GLY B C 1
ATOM 3609 O O . GLY B 1 126 ? 21.281 -10.383 5.918 1 93.94 126 GLY B O 1
ATOM 3610 N N . LEU B 1 127 ? 20.719 -8.211 6.234 1 95.44 127 LEU B N 1
ATOM 3611 C CA . LEU B 1 127 ? 21.672 -7.785 5.215 1 95.44 127 LEU B CA 1
ATOM 3612 C C . LEU B 1 127 ? 23.078 -7.668 5.797 1 95.44 127 LEU B C 1
ATOM 3614 O O . LEU B 1 127 ? 23.266 -7.102 6.879 1 95.44 127 LEU B O 1
ATOM 3618 N N . SER B 1 128 ? 24.062 -8.234 5.094 1 96.38 128 SER B N 1
ATOM 3619 C CA . SER B 1 128 ? 25.469 -8.164 5.508 1 96.38 128 SER B CA 1
ATOM 3620 C C . SER B 1 128 ? 26.359 -7.723 4.355 1 96.38 128 SER B C 1
ATOM 3622 O O . SER B 1 128 ? 26.062 -8.008 3.191 1 96.38 128 SER B O 1
ATOM 3624 N N . VAL B 1 129 ? 27.406 -7.078 4.715 1 97.44 129 VAL B N 1
ATOM 3625 C CA . VAL B 1 129 ? 28.375 -6.648 3.717 1 97.44 129 VAL B CA 1
ATOM 3626 C C . VAL B 1 129 ? 29.406 -7.754 3.486 1 97.44 129 VAL B C 1
ATOM 3628 O O . VAL B 1 129 ? 30.125 -8.141 4.406 1 97.44 129 VAL B O 1
ATOM 3631 N N . ALA B 1 130 ? 29.453 -8.234 2.246 1 97.31 130 ALA B N 1
ATOM 3632 C CA . ALA B 1 130 ? 30.391 -9.305 1.904 1 97.31 130 ALA B CA 1
ATOM 3633 C C . ALA B 1 130 ? 31.703 -8.734 1.361 1 97.31 130 ALA B C 1
ATOM 3635 O O . ALA B 1 130 ? 32.781 -9.289 1.604 1 97.31 130 ALA B O 1
ATOM 3636 N N . GLU B 1 131 ? 31.609 -7.691 0.564 1 97.44 131 GLU B N 1
ATOM 3637 C CA . GLU B 1 131 ? 32.781 -7.043 -0.049 1 97.44 131 GLU B CA 1
ATOM 3638 C C . GLU B 1 131 ? 32.562 -5.539 -0.176 1 97.44 131 GLU B C 1
ATOM 3640 O O . GLU B 1 131 ? 31.453 -5.086 -0.504 1 97.44 131 GLU B O 1
ATOM 3645 N N . ALA B 1 132 ? 33.594 -4.762 0.12 1 97.5 132 ALA B N 1
ATOM 3646 C CA . ALA B 1 132 ? 33.562 -3.314 -0.075 1 97.5 132 ALA B CA 1
ATOM 3647 C C . ALA B 1 132 ? 34.906 -2.809 -0.602 1 97.5 132 ALA B C 1
ATOM 3649 O O . ALA B 1 132 ? 35.875 -2.641 0.164 1 97.5 132 ALA B O 1
ATOM 3650 N N . THR B 1 133 ? 35 -2.623 -1.855 1 97.19 133 THR B N 1
ATOM 3651 C CA . THR B 1 133 ? 36.188 -2.072 -2.5 1 97.19 133 THR B CA 1
ATOM 3652 C C . THR B 1 133 ? 35.844 -0.764 -3.213 1 97.19 133 THR B C 1
ATOM 3654 O O . THR B 1 133 ? 34.719 -0.31 -3.191 1 97.19 133 THR B O 1
ATOM 3657 N N . GLY B 1 134 ? 36.812 -0.203 -3.75 1 96.94 134 GLY B N 1
ATOM 3658 C CA . GLY B 1 134 ? 36.594 1.015 -4.512 1 96.94 134 GLY B CA 1
ATOM 3659 C C . GLY B 1 134 ? 35.812 0.783 -5.793 1 96.94 134 GLY B C 1
ATOM 3660 O O . GLY B 1 134 ? 35.125 1.688 -6.285 1 96.94 134 GLY B O 1
ATOM 3661 N N . GLU B 1 135 ? 35.844 -0.459 -6.293 1 96.94 135 GLU B N 1
ATOM 3662 C CA . GLU B 1 135 ? 35.25 -0.743 -7.598 1 96.94 135 GLU B CA 1
ATOM 3663 C C . GLU B 1 135 ? 33.906 -1.433 -7.457 1 96.94 135 GLU B C 1
ATOM 3665 O O . GLU B 1 135 ? 33.031 -1.325 -8.336 1 96.94 135 GLU B O 1
ATOM 3670 N N . ARG B 1 136 ? 33.781 -2.137 -6.352 1 97.62 136 ARG B N 1
ATOM 3671 C CA . ARG B 1 136 ? 32.5 -2.848 -6.242 1 97.62 136 ARG B CA 1
ATOM 3672 C C . ARG B 1 136 ? 32.156 -3.096 -4.781 1 97.62 136 ARG B C 1
ATOM 3674 O O . ARG B 1 136 ? 33.031 -3.311 -3.943 1 97.62 136 ARG B O 1
ATOM 3681 N N . LEU B 1 137 ? 30.922 -3.074 -4.465 1 98.25 137 LEU B N 1
ATOM 3682 C CA . LEU B 1 137 ? 30.312 -3.416 -3.189 1 98.25 137 LEU B CA 1
ATOM 3683 C C . LEU B 1 137 ? 29.438 -4.652 -3.324 1 98.25 137 LEU B C 1
ATOM 3685 O O . LEU B 1 137 ? 28.688 -4.785 -4.293 1 98.25 137 LEU B O 1
ATOM 3689 N N . VAL B 1 138 ? 29.547 -5.625 -2.41 1 98.19 138 VAL B N 1
ATOM 3690 C CA . VAL B 1 138 ? 28.719 -6.828 -2.434 1 98.19 138 VAL B CA 1
ATOM 3691 C C . VAL B 1 138 ? 28.031 -7.008 -1.084 1 98.19 138 VAL B C 1
ATOM 3693 O O . VAL B 1 138 ? 28.688 -6.992 -0.038 1 98.19 138 VAL B O 1
ATOM 3696 N N . VAL B 1 139 ? 26.75 -7.098 -1.123 1 98 139 VAL B N 1
ATOM 3697 C CA . VAL B 1 139 ? 25.984 -7.391 0.082 1 98 139 VAL B CA 1
ATOM 3698 C C . VAL B 1 139 ? 25.188 -8.68 -0.11 1 98 139 VAL B C 1
ATOM 3700 O O . VAL B 1 139 ? 24.844 -9.047 -1.238 1 98 139 VAL B O 1
ATOM 3703 N N . GLU B 1 140 ? 24.859 -9.391 0.986 1 97.12 140 GLU B N 1
ATOM 3704 C CA . GLU B 1 140 ? 24.094 -10.633 0.991 1 97.12 140 GLU B CA 1
ATOM 3705 C C . GLU B 1 140 ? 23.031 -10.617 2.078 1 97.12 140 GLU B C 1
ATOM 3707 O O . GLU B 1 140 ? 23.25 -10.086 3.17 1 97.12 140 GLU B O 1
ATOM 3712 N N . THR B 1 141 ? 21.906 -11.07 1.699 1 93.94 141 THR B N 1
ATOM 3713 C CA . THR B 1 141 ? 20.828 -11.195 2.67 1 93.94 141 THR B CA 1
ATOM 3714 C C . THR B 1 141 ? 20.703 -12.633 3.162 1 93.94 141 THR B C 1
ATOM 3716 O O . THR B 1 141 ? 20.422 -13.539 2.375 1 93.94 141 THR B O 1
ATOM 3719 N N . LEU B 1 142 ? 20.906 -12.82 4.383 1 85.31 142 LEU B N 1
ATOM 3720 C CA . LEU B 1 142 ? 20.828 -14.133 5.016 1 85.31 142 LEU B CA 1
ATOM 3721 C C . LEU B 1 142 ? 19.688 -14.195 6.016 1 85.31 142 LEU B C 1
ATOM 3723 O O . LEU B 1 142 ? 19.828 -13.766 7.16 1 85.31 142 LEU B O 1
ATOM 3727 N N . LEU B 1 143 ? 18.547 -14.406 5.523 1 80.06 143 LEU B N 1
ATOM 3728 C CA . LEU B 1 143 ? 17.406 -14.547 6.406 1 80.06 143 LEU B CA 1
ATOM 3729 C C . LEU B 1 143 ? 16.859 -15.977 6.355 1 80.06 143 LEU B C 1
ATOM 3731 O O . LEU B 1 143 ? 16.703 -16.547 5.277 1 80.06 143 LEU B O 1
ATOM 3735 N N . ASP B 1 144 ? 16.859 -16.578 7.496 1 74.12 144 ASP B N 1
ATOM 3736 C CA . ASP B 1 144 ? 16.172 -17.859 7.551 1 74.12 144 ASP B CA 1
ATOM 3737 C C . ASP B 1 144 ? 14.656 -17.672 7.52 1 74.12 144 ASP B C 1
ATOM 3739 O O . ASP B 1 144 ? 14.039 -17.375 8.547 1 74.12 144 ASP B O 1
ATOM 3743 N N . THR B 1 145 ? 14.125 -17.781 6.441 1 67.69 145 THR B N 1
ATOM 3744 C CA . THR B 1 145 ? 12.703 -17.531 6.262 1 67.69 145 THR B CA 1
ATOM 3745 C C . THR B 1 145 ? 11.875 -18.5 7.102 1 67.69 145 THR B C 1
ATOM 3747 O O . THR B 1 145 ? 10.734 -18.203 7.465 1 67.69 145 THR B O 1
ATOM 3750 N N . GLY B 1 146 ? 12.422 -19.578 7.355 1 71.31 146 GLY B N 1
ATOM 3751 C CA . GLY B 1 146 ? 11.719 -20.531 8.203 1 71.31 146 GLY B CA 1
ATOM 3752 C C . GLY B 1 146 ? 11.539 -20.047 9.625 1 71.31 146 GLY B C 1
ATOM 3753 O O . GLY B 1 146 ? 10.688 -20.547 10.359 1 71.31 146 GLY B O 1
ATOM 3754 N N . GLU B 1 147 ? 12.25 -19.031 9.914 1 75.81 147 GLU B N 1
ATOM 3755 C CA . GLU B 1 147 ? 12.203 -18.547 11.289 1 75.81 147 GLU B CA 1
ATOM 3756 C C . GLU B 1 147 ? 11.414 -17.25 11.391 1 75.81 147 GLU B C 1
ATOM 3758 O O . GLU B 1 147 ? 11.172 -16.75 12.492 1 75.81 147 GLU B O 1
ATOM 3763 N N . VAL B 1 148 ? 10.984 -16.828 10.328 1 82.56 148 VAL B N 1
ATOM 3764 C CA . VAL B 1 148 ? 10.273 -15.555 10.336 1 82.56 148 VAL B CA 1
ATOM 3765 C C . VAL B 1 148 ? 8.773 -15.797 10.43 1 82.56 148 VAL B C 1
ATOM 3767 O O . VAL B 1 148 ? 8.219 -16.594 9.672 1 82.56 148 VAL B O 1
ATOM 3770 N N . SER B 1 149 ? 8.156 -15.227 11.438 1 91.5 149 SER B N 1
ATOM 3771 C CA . SER B 1 149 ? 6.695 -15.195 11.492 1 91.5 149 SER B CA 1
ATOM 3772 C C . SER B 1 149 ? 6.156 -13.844 11.031 1 91.5 149 SER B C 1
ATOM 3774 O O . SER B 1 149 ? 6.32 -12.836 11.727 1 91.5 149 SER B O 1
ATOM 3776 N N . ILE B 1 150 ? 5.496 -13.898 9.922 1 94.38 150 ILE B N 1
ATOM 3777 C CA . ILE B 1 150 ? 4.945 -12.68 9.344 1 94.38 150 ILE B CA 1
ATOM 3778 C C . ILE B 1 150 ? 3.939 -12.055 10.305 1 94.38 150 ILE B C 1
ATOM 3780 O O . ILE B 1 150 ? 3.988 -10.852 10.57 1 94.38 150 ILE B O 1
ATOM 3784 N N . GLN B 1 151 ? 3.076 -12.891 10.867 1 94.38 151 GLN B N 1
ATOM 3785 C CA . GLN B 1 151 ? 2.055 -12.398 11.781 1 94.38 151 GLN B CA 1
ATOM 3786 C C . GLN B 1 151 ? 2.686 -11.789 13.031 1 94.38 151 GLN B C 1
ATOM 3788 O O . GLN B 1 151 ? 2.291 -10.703 13.469 1 94.38 151 GLN B O 1
ATOM 3793 N N . GLN B 1 152 ? 3.678 -12.461 13.594 1 95.25 152 GLN B N 1
ATOM 3794 C CA . GLN B 1 152 ? 4.332 -11.945 14.789 1 95.25 152 GLN B CA 1
ATOM 3795 C C . GLN B 1 152 ? 5.066 -10.641 14.5 1 95.25 152 GLN B C 1
ATOM 3797 O O . GLN B 1 152 ? 5.125 -9.75 15.352 1 95.25 152 GLN B O 1
ATOM 3802 N N . SER B 1 153 ? 5.664 -10.594 13.344 1 96.06 153 SER B N 1
ATOM 3803 C CA . SER B 1 153 ? 6.344 -9.359 12.961 1 96.06 153 SER B CA 1
ATOM 3804 C C . SER B 1 153 ? 5.371 -8.188 12.898 1 96.06 153 SER B C 1
ATOM 3806 O O . SER B 1 153 ? 5.703 -7.074 13.305 1 96.06 153 SER B O 1
ATOM 3808 N N . VAL B 1 154 ? 4.148 -8.406 12.391 1 97.25 154 VAL B N 1
ATOM 3809 C CA . VAL B 1 154 ? 3.125 -7.367 12.32 1 97.25 154 VAL B CA 1
ATOM 3810 C C . VAL B 1 154 ? 2.695 -6.969 13.734 1 97.25 154 VAL B C 1
ATOM 3812 O O . VAL B 1 154 ? 2.512 -5.781 14.023 1 97.25 154 VAL B O 1
ATOM 3815 N N . ILE B 1 155 ? 2.588 -7.949 14.617 1 97 155 ILE B N 1
ATOM 3816 C CA . ILE B 1 155 ? 2.219 -7.672 16 1 97 155 ILE B CA 1
ATOM 3817 C C . ILE B 1 155 ? 3.303 -6.824 16.672 1 97 155 ILE B C 1
ATOM 3819 O O . ILE B 1 155 ? 3 -5.852 17.359 1 97 155 ILE B O 1
ATOM 3823 N N . GLN B 1 156 ? 4.547 -7.199 16.438 1 97.06 156 GLN B N 1
ATOM 3824 C CA . GLN B 1 156 ? 5.66 -6.422 16.969 1 97.06 156 GLN B CA 1
ATOM 3825 C C . GLN B 1 156 ? 5.645 -5 16.422 1 97.06 156 GLN B C 1
ATOM 3827 O O . GLN B 1 156 ? 5.906 -4.043 17.156 1 97.06 156 GLN B O 1
ATOM 3832 N N . LEU B 1 157 ? 5.367 -4.852 15.156 1 97.31 157 LEU B N 1
ATOM 3833 C CA . LEU B 1 157 ? 5.258 -3.539 14.523 1 97.31 157 LEU B CA 1
ATOM 3834 C C . LEU B 1 157 ? 4.164 -2.707 15.18 1 97.31 157 LEU B C 1
ATOM 3836 O O . LEU B 1 157 ? 4.355 -1.52 15.445 1 97.31 157 LEU B O 1
ATOM 3840 N N . GLN B 1 158 ? 3.051 -3.324 15.43 1 97.88 158 GLN B N 1
ATOM 3841 C CA . GLN B 1 158 ? 1.946 -2.637 16.094 1 97.88 158 GLN B CA 1
ATOM 3842 C C . GLN B 1 158 ? 2.357 -2.131 17.469 1 97.88 158 GLN B C 1
ATOM 3844 O O . GLN B 1 158 ? 2.104 -0.975 17.812 1 97.88 158 GLN B O 1
ATOM 3849 N N . PHE B 1 159 ? 2.957 -2.994 18.203 1 97.56 159 PHE B N 1
ATOM 3850 C CA . PHE B 1 159 ? 3.367 -2.641 19.562 1 97.56 159 PHE B CA 1
ATOM 3851 C C . PHE B 1 159 ? 4.305 -1.44 19.547 1 97.56 159 PHE B C 1
ATOM 3853 O O . PHE B 1 159 ? 4.121 -0.49 20.312 1 97.56 159 PHE B O 1
ATOM 3860 N N . THR B 1 160 ? 5.297 -1.498 18.672 1 98.06 160 THR B N 1
ATOM 3861 C CA . THR B 1 160 ? 6.293 -0.433 18.609 1 98.06 160 THR B CA 1
ATOM 3862 C C . THR B 1 160 ? 5.66 0.869 18.125 1 98.06 160 THR B C 1
ATOM 3864 O O . THR B 1 160 ? 5.887 1.93 18.719 1 98.06 160 THR B O 1
ATOM 3867 N N . ALA B 1 161 ? 4.848 0.832 17.078 1 98.25 161 ALA B N 1
ATOM 3868 C CA . ALA B 1 161 ? 4.211 2.021 16.516 1 98.25 161 ALA B CA 1
ATOM 3869 C C . ALA B 1 161 ? 3.289 2.68 17.547 1 98.25 161 ALA B C 1
ATOM 3871 O O . ALA B 1 161 ? 3.305 3.9 17.703 1 98.25 161 ALA B O 1
ATOM 3872 N N . LEU B 1 162 ? 2.516 1.857 18.266 1 98.06 162 LEU B N 1
ATOM 3873 C CA . LEU B 1 162 ? 1.578 2.406 19.234 1 98.06 162 LEU B CA 1
ATOM 3874 C C . LEU B 1 162 ? 2.316 2.961 20.453 1 98.06 162 LEU B C 1
ATOM 3876 O O . LEU B 1 162 ? 1.884 3.951 21.047 1 98.06 162 LEU B O 1
ATOM 3880 N N . SER B 1 163 ? 3.381 2.27 20.766 1 97.31 163 SER B N 1
ATOM 3881 C CA . SER B 1 163 ? 4.215 2.809 21.828 1 97.31 163 SER B CA 1
ATOM 3882 C C . SER B 1 163 ? 4.785 4.172 21.453 1 97.31 163 SER B C 1
ATOM 3884 O O . SER B 1 163 ? 4.828 5.082 22.281 1 97.31 163 SER B O 1
ATOM 3886 N N . MET B 1 164 ? 5.23 4.344 20.25 1 97.38 164 MET B N 1
ATOM 3887 C CA . MET B 1 164 ? 5.715 5.629 19.75 1 97.38 164 MET B CA 1
ATOM 3888 C C . MET B 1 164 ? 4.613 6.68 19.797 1 97.38 164 MET B C 1
ATOM 3890 O O . MET B 1 164 ? 4.848 7.812 20.219 1 97.38 164 MET B O 1
ATOM 3894 N N . HIS B 1 165 ? 3.461 6.305 19.344 1 97.75 165 HIS B N 1
ATOM 3895 C CA . HIS B 1 165 ? 2.328 7.227 19.344 1 97.75 165 HIS B CA 1
ATOM 3896 C C . HIS B 1 165 ? 1.977 7.676 20.75 1 97.75 165 HIS B C 1
ATOM 3898 O O . HIS B 1 165 ? 1.697 8.859 20.984 1 97.75 165 HIS B O 1
ATOM 3904 N N . ARG B 1 166 ? 2.035 6.754 21.719 1 96.31 166 ARG B N 1
ATOM 3905 C CA . ARG B 1 166 ? 1.784 7.086 23.109 1 96.31 166 ARG B CA 1
ATOM 3906 C C . ARG B 1 166 ? 2.801 8.102 23.625 1 96.31 166 ARG B C 1
ATOM 3908 O O . ARG B 1 166 ? 2.432 9.078 24.281 1 96.31 166 ARG B O 1
ATOM 3915 N N . THR B 1 167 ? 4.016 7.844 23.344 1 95.44 167 THR B N 1
ATOM 3916 C CA . THR B 1 167 ? 5.082 8.742 23.75 1 95.44 167 THR B CA 1
ATOM 3917 C C . THR B 1 167 ? 4.883 10.133 23.156 1 95.44 167 THR B C 1
ATOM 3919 O O . THR B 1 167 ? 5.02 11.141 23.859 1 95.44 167 THR B O 1
ATOM 3922 N N . ALA B 1 168 ? 4.578 10.211 21.891 1 95.31 168 ALA B N 1
ATOM 3923 C CA . ALA B 1 168 ? 4.34 11.484 21.219 1 95.31 168 ALA B CA 1
ATOM 3924 C C . ALA B 1 168 ? 3.162 12.227 21.859 1 95.31 168 ALA B C 1
ATOM 3926 O O . ALA B 1 168 ? 3.227 13.438 22.078 1 95.31 168 ALA B O 1
ATOM 3927 N N . ALA B 1 169 ? 2.107 11.523 22.188 1 94.31 169 ALA B N 1
ATOM 3928 C CA . ALA B 1 169 ? 0.927 12.125 22.797 1 94.31 169 ALA B CA 1
ATOM 3929 C C . ALA B 1 169 ? 1.253 12.664 24.188 1 94.31 169 ALA B C 1
ATOM 3931 O O . ALA B 1 169 ? 0.754 13.727 24.578 1 94.31 169 ALA B O 1
ATOM 3932 N N . GLU B 1 170 ? 2.061 11.953 24.906 1 92.62 170 GLU B N 1
ATOM 3933 C CA . GLU B 1 170 ? 2.461 12.375 26.25 1 92.62 170 GLU B CA 1
ATOM 3934 C C . GLU B 1 170 ? 3.26 13.672 26.203 1 92.62 170 GLU B C 1
ATOM 3936 O O . GLU B 1 170 ? 3.213 14.477 27.141 1 92.62 170 GLU B O 1
ATOM 3941 N N . SER B 1 171 ? 3.941 13.859 25.109 1 90.94 171 SER B N 1
ATOM 3942 C CA . SER B 1 171 ? 4.734 15.078 24.969 1 90.94 171 SER B CA 1
ATOM 3943 C C . SER B 1 171 ? 3.842 16.312 24.859 1 90.94 171 SER B C 1
ATOM 3945 O O . SER B 1 171 ? 4.293 17.438 25.109 1 90.94 171 SER B O 1
ATOM 3947 N N . LEU B 1 172 ? 2.596 16.172 24.5 1 88.31 172 LEU B N 1
ATOM 3948 C CA . LEU B 1 172 ? 1.639 17.266 24.422 1 88.31 172 LEU B CA 1
ATOM 3949 C C . LEU B 1 172 ? 1.339 17.844 25.797 1 88.31 172 LEU B C 1
ATOM 3951 O O . LEU B 1 172 ? 1.063 19.031 25.938 1 88.31 172 LEU B O 1
ATOM 3955 N N . THR B 1 173 ? 1.457 17 26.797 1 86.5 173 THR B N 1
ATOM 3956 C CA . THR B 1 173 ? 1.104 17.406 28.156 1 86.5 173 THR B CA 1
ATOM 3957 C C . THR B 1 173 ? 2.355 17.594 29 1 86.5 173 THR B C 1
ATOM 3959 O O . THR B 1 173 ? 2.357 18.375 29.953 1 86.5 173 THR B O 1
ATOM 3962 N N . ALA B 1 174 ? 3.418 16.812 28.609 1 83.25 174 ALA B N 1
ATOM 3963 C CA . ALA B 1 174 ? 4.684 16.875 29.344 1 83.25 174 ALA B CA 1
ATOM 3964 C C . ALA B 1 174 ? 5.867 16.875 28.375 1 83.25 174 ALA B C 1
ATOM 3966 O O . ALA B 1 174 ? 6.613 15.891 28.312 1 83.25 174 ALA B O 1
ATOM 3967 N N . PRO B 1 175 ? 6.215 17.906 27.75 1 75.25 175 PRO B N 1
ATOM 3968 C CA . PRO B 1 175 ? 7.215 17.938 26.672 1 75.25 175 PRO B CA 1
ATOM 3969 C C . PRO B 1 175 ? 8.633 17.688 27.172 1 75.25 175 PRO B C 1
ATOM 3971 O O . PRO B 1 175 ? 9.477 17.188 26.438 1 75.25 175 PRO B O 1
ATOM 3974 N N . ASP B 1 176 ? 8.977 18 28.297 1 73.88 176 ASP B N 1
ATOM 3975 C CA . ASP B 1 176 ? 10.352 17.953 28.781 1 73.88 176 ASP B CA 1
ATOM 3976 C C . ASP B 1 176 ? 10.734 16.531 29.219 1 73.88 176 ASP B C 1
ATOM 3978 O O . ASP B 1 176 ? 11.898 16.266 29.516 1 73.88 176 ASP B O 1
ATOM 3982 N N . GLU B 1 177 ? 9.93 15.594 29.078 1 68.31 177 GLU B N 1
ATOM 3983 C CA . GLU B 1 177 ? 10.18 14.273 29.641 1 68.31 177 GLU B CA 1
ATOM 3984 C C . GLU B 1 177 ? 10.188 13.203 28.547 1 68.31 177 GLU B C 1
ATOM 3986 O O . GLU B 1 177 ? 10.422 12.023 28.828 1 68.31 177 GLU B O 1
ATOM 3991 N N . VAL B 1 178 ? 10.219 13.57 27.375 1 67.88 178 VAL B N 1
ATOM 3992 C CA . VAL B 1 178 ? 9.836 12.5 26.469 1 67.88 178 VAL B CA 1
ATOM 3993 C C . VAL B 1 178 ? 11.07 12.008 25.703 1 67.88 178 VAL B C 1
ATOM 3995 O O . VAL B 1 178 ? 11.922 12.805 25.312 1 67.88 178 VAL B O 1
ATOM 3998 N N . GLU B 1 179 ? 11.18 10.758 25.688 1 76.88 179 GLU B N 1
ATOM 3999 C CA . GLU B 1 179 ? 12.219 9.977 25.031 1 76.88 179 GLU B CA 1
ATOM 4000 C C . GLU B 1 179 ? 12.227 10.211 23.531 1 76.88 179 GLU B C 1
ATOM 4002 O O . GLU B 1 179 ? 11.18 10.5 22.938 1 76.88 179 GLU B O 1
ATOM 4007 N N . ARG B 1 180 ? 13.414 10.078 23.062 1 83.5 180 ARG B N 1
ATOM 4008 C CA . ARG B 1 180 ? 13.562 10.195 21.609 1 83.5 180 ARG B CA 1
ATOM 4009 C C . ARG B 1 180 ? 12.992 8.977 20.906 1 83.5 180 ARG B C 1
ATOM 4011 O O . ARG B 1 180 ? 13.148 7.848 21.375 1 83.5 180 ARG B O 1
ATOM 4018 N N . LEU B 1 181 ? 12.203 9.234 19.844 1 93 181 LEU B N 1
ATOM 4019 C CA . LEU B 1 181 ? 11.477 8.188 19.141 1 93 181 LEU B CA 1
ATOM 4020 C C . LEU B 1 181 ? 12.352 7.547 18.062 1 93 181 LEU B C 1
ATOM 4022 O O . LEU B 1 181 ? 11.969 6.535 17.469 1 93 181 LEU B O 1
ATOM 4026 N N . ALA B 1 182 ? 13.547 8.016 17.875 1 87.62 182 ALA B N 1
ATOM 4027 C CA . ALA B 1 182 ? 14.367 7.676 16.719 1 87.62 182 ALA B CA 1
ATOM 4028 C C . ALA B 1 182 ? 14.672 6.18 16.672 1 87.62 182 ALA B C 1
ATOM 4030 O O . ALA B 1 182 ? 14.5 5.539 15.633 1 87.62 182 ALA B O 1
ATOM 4031 N N . ASP B 1 183 ? 15.125 5.617 17.766 1 89.5 183 ASP B N 1
ATOM 4032 C CA . ASP B 1 183 ? 15.5 4.203 17.781 1 89.5 183 ASP B CA 1
ATOM 4033 C C . ASP B 1 183 ? 14.297 3.314 17.484 1 89.5 183 ASP B C 1
ATOM 4035 O O . ASP B 1 183 ? 14.406 2.355 16.719 1 89.5 183 ASP B O 1
ATOM 4039 N N . ARG B 1 184 ? 13.203 3.625 18.109 1 94.38 184 ARG B N 1
ATOM 4040 C CA . ARG B 1 184 ? 12 2.844 17.859 1 94.38 184 ARG B CA 1
ATOM 4041 C C . ARG B 1 184 ? 11.531 3 16.422 1 94.38 184 ARG B C 1
ATOM 4043 O O . ARG B 1 184 ? 11.055 2.041 15.805 1 94.38 184 ARG B O 1
ATOM 4050 N N . ASP B 1 185 ? 11.703 4.137 15.922 1 95.44 185 ASP B N 1
ATOM 4051 C CA . ASP B 1 185 ? 11.344 4.387 14.531 1 95.44 185 ASP B CA 1
ATOM 4052 C C . ASP B 1 185 ? 12.172 3.523 13.578 1 95.44 185 ASP B C 1
ATOM 4054 O O . ASP B 1 185 ? 11.648 2.996 12.594 1 95.44 185 ASP B O 1
ATOM 4058 N N . ASP B 1 186 ? 13.43 3.381 13.898 1 93.81 186 ASP B N 1
ATOM 4059 C CA . ASP B 1 186 ? 14.289 2.514 13.109 1 93.81 186 ASP B CA 1
ATOM 4060 C C . ASP B 1 186 ? 13.789 1.071 13.125 1 93.81 186 ASP B C 1
ATOM 4062 O O . ASP B 1 186 ? 13.844 0.376 12.109 1 93.81 186 ASP B O 1
ATOM 4066 N N . GLY B 1 187 ? 13.359 0.647 14.305 1 94.62 187 GLY B N 1
ATOM 4067 C CA . GLY B 1 187 ? 12.797 -0.69 14.422 1 94.62 187 GLY B CA 1
ATOM 4068 C C . GLY B 1 187 ? 11.57 -0.907 13.555 1 94.62 187 GLY B C 1
ATOM 4069 O O . GLY B 1 187 ? 11.445 -1.94 12.898 1 94.62 187 GLY B O 1
ATOM 4070 N N . VAL B 1 188 ? 10.719 0.083 13.508 1 97.12 188 VAL B N 1
ATOM 4071 C CA . VAL B 1 188 ? 9.523 0.027 12.68 1 97.12 188 VAL B CA 1
ATOM 4072 C C . VAL B 1 188 ? 9.914 -0.072 11.211 1 97.12 188 VAL B C 1
ATOM 4074 O O . VAL B 1 188 ? 9.398 -0.926 10.477 1 97.12 188 VAL B O 1
ATOM 4077 N N . ASP B 1 189 ? 10.844 0.701 10.82 1 95.81 189 ASP B N 1
ATOM 4078 C CA . ASP B 1 189 ? 11.297 0.728 9.438 1 95.81 189 ASP B CA 1
ATOM 4079 C C . ASP B 1 189 ? 11.875 -0.621 9.023 1 95.81 189 ASP B C 1
ATOM 4081 O O . ASP B 1 189 ? 11.586 -1.121 7.93 1 95.81 189 ASP B O 1
ATOM 4085 N N . ARG B 1 190 ? 12.648 -1.184 9.891 1 95.31 190 ARG B N 1
ATOM 4086 C CA . ARG B 1 190 ? 13.297 -2.459 9.602 1 95.31 190 ARG B CA 1
ATOM 4087 C C . ARG B 1 190 ? 12.266 -3.562 9.398 1 95.31 190 ARG B C 1
ATOM 4089 O O . ARG B 1 190 ? 12.359 -4.336 8.445 1 95.31 190 ARG B O 1
ATOM 4096 N N . LEU B 1 191 ? 11.344 -3.598 10.281 1 96 191 LEU B N 1
ATOM 4097 C CA . LEU B 1 191 ? 10.32 -4.629 10.195 1 96 191 LEU B CA 1
ATOM 4098 C C . LEU B 1 191 ? 9.477 -4.457 8.93 1 96 191 LEU B C 1
ATOM 4100 O O . LEU B 1 191 ? 9.188 -5.434 8.242 1 96 191 LEU B O 1
ATOM 4104 N N . PHE B 1 192 ? 9.156 -3.236 8.641 1 97.69 192 PHE B N 1
ATOM 4105 C CA . PHE B 1 192 ? 8.344 -2.973 7.457 1 97.69 192 PHE B CA 1
ATOM 4106 C C . PHE B 1 192 ? 9.094 -3.365 6.188 1 97.69 192 PHE B C 1
ATOM 4108 O O . PHE B 1 192 ? 8.508 -3.961 5.281 1 97.69 192 PHE B O 1
ATOM 4115 N N . ARG B 1 193 ? 10.344 -3.049 6.102 1 96.69 193 ARG B N 1
ATOM 4116 C CA . ARG B 1 193 ? 11.148 -3.393 4.938 1 96.69 193 ARG B CA 1
ATOM 4117 C C . ARG B 1 193 ? 11.281 -4.906 4.789 1 96.69 193 ARG B C 1
ATOM 4119 O O . ARG B 1 193 ? 11.25 -5.43 3.676 1 96.69 193 ARG B O 1
ATOM 4126 N N . MET B 1 194 ? 11.438 -5.562 5.875 1 95.94 194 MET B N 1
ATOM 4127 C CA . MET B 1 194 ? 11.523 -7.02 5.844 1 95.94 194 MET B CA 1
ATOM 4128 C C . MET B 1 194 ? 10.234 -7.629 5.309 1 95.94 194 MET B C 1
ATOM 4130 O O . MET B 1 194 ? 10.273 -8.516 4.453 1 95.94 194 MET B O 1
ATOM 4134 N N . LEU B 1 195 ? 9.102 -7.152 5.805 1 96.75 195 LEU B N 1
ATOM 4135 C CA . LEU B 1 195 ? 7.809 -7.656 5.355 1 96.75 195 LEU B CA 1
ATOM 4136 C C . LEU B 1 195 ? 7.598 -7.367 3.873 1 96.75 195 LEU B C 1
ATOM 4138 O O . LEU B 1 195 ? 7.082 -8.211 3.139 1 96.75 195 LEU B O 1
ATOM 4142 N N . THR B 1 196 ? 8.016 -6.168 3.461 1 96.88 196 THR B N 1
ATOM 4143 C CA . THR B 1 196 ? 7.938 -5.793 2.053 1 96.88 196 THR B CA 1
ATOM 4144 C C . THR B 1 196 ? 8.75 -6.758 1.193 1 96.88 196 THR B C 1
ATOM 4146 O O . THR B 1 196 ? 8.281 -7.211 0.147 1 96.88 196 THR B O 1
ATOM 4149 N N . ARG B 1 197 ? 9.906 -7.109 1.663 1 95.81 197 ARG B N 1
ATOM 4150 C CA . ARG B 1 197 ? 10.797 -8.023 0.962 1 95.81 197 ARG B CA 1
ATOM 4151 C C . ARG B 1 197 ? 10.148 -9.398 0.796 1 95.81 197 ARG B C 1
ATOM 4153 O O . ARG B 1 197 ? 10.156 -9.969 -0.298 1 95.81 197 ARG B O 1
ATOM 4160 N N . HIS B 1 198 ? 9.594 -9.867 1.828 1 93.75 198 HIS B N 1
ATOM 4161 C CA . HIS B 1 198 ? 9.008 -11.203 1.778 1 93.75 198 HIS B CA 1
ATOM 4162 C C . HIS B 1 198 ? 7.785 -11.234 0.862 1 93.75 198 HIS B C 1
ATOM 4164 O O . HIS B 1 198 ? 7.562 -12.219 0.158 1 93.75 198 HIS B O 1
ATOM 4170 N N . LEU B 1 199 ? 7.004 -10.188 0.895 1 95.69 199 LEU B N 1
ATOM 4171 C CA . LEU B 1 199 ? 5.895 -10.133 -0.048 1 95.69 199 LEU B CA 1
ATOM 4172 C C . LEU B 1 199 ? 6.398 -10.125 -1.486 1 95.69 199 LEU B C 1
ATOM 4174 O O . LEU B 1 199 ? 5.945 -10.93 -2.309 1 95.69 199 LEU B O 1
ATOM 4178 N N . ASN B 1 200 ? 7.379 -9.258 -1.736 1 95 200 ASN B N 1
ATOM 4179 C CA . ASN B 1 200 ? 7.91 -9.164 -3.092 1 95 200 ASN B CA 1
ATOM 4180 C C . ASN B 1 200 ? 8.477 -10.5 -3.562 1 95 200 ASN B C 1
ATOM 4182 O O . ASN B 1 200 ? 8.219 -10.93 -4.691 1 95 200 ASN B O 1
ATOM 4186 N N . ARG B 1 201 ? 9.211 -11.211 -2.713 1 89.88 201 ARG B N 1
ATOM 4187 C CA . ARG B 1 201 ? 9.766 -12.516 -3.055 1 89.88 201 ARG B CA 1
ATOM 4188 C C . ARG B 1 201 ? 8.648 -13.516 -3.369 1 89.88 201 ARG B C 1
ATOM 4190 O O . ARG B 1 201 ? 8.766 -14.297 -4.312 1 89.88 201 ARG B O 1
ATOM 4197 N N . SER B 1 202 ? 7.598 -13.445 -2.623 1 87.19 202 SER B N 1
ATOM 4198 C CA . SER B 1 202 ? 6.5 -14.391 -2.781 1 87.19 202 SER B CA 1
ATOM 4199 C C . SER B 1 202 ? 5.805 -14.219 -4.125 1 87.19 202 SER B C 1
ATOM 4201 O O . SER B 1 202 ? 5.188 -15.148 -4.641 1 87.19 202 SER B O 1
ATOM 4203 N N . LEU B 1 203 ? 5.859 -13.047 -4.668 1 87.31 203 LEU B N 1
ATOM 4204 C CA . LEU B 1 203 ? 5.188 -12.758 -5.93 1 87.31 203 LEU B CA 1
ATOM 4205 C C . LEU B 1 203 ? 5.934 -13.383 -7.102 1 87.31 203 LEU B C 1
ATOM 4207 O O . LEU B 1 203 ? 5.367 -13.555 -8.188 1 87.31 203 LEU B O 1
ATOM 4211 N N . VAL B 1 204 ? 7.203 -13.695 -6.824 1 79.12 204 VAL B N 1
ATOM 4212 C CA . VAL B 1 204 ? 8.062 -14.18 -7.902 1 79.12 204 VAL B CA 1
ATOM 4213 C C . VAL B 1 204 ? 8.422 -15.648 -7.652 1 79.12 204 VAL B C 1
ATOM 4215 O O . VAL B 1 204 ? 8.539 -16.438 -8.602 1 79.12 204 VAL B O 1
ATOM 4218 N N . ASP B 1 205 ? 8.57 -15.891 -6.387 1 74.25 205 ASP B N 1
ATOM 4219 C CA . ASP B 1 205 ? 9.109 -17.188 -6.004 1 74.25 205 ASP B CA 1
ATOM 4220 C C . ASP B 1 205 ? 8.117 -17.953 -5.121 1 74.25 205 ASP B C 1
ATOM 4222 O O . ASP B 1 205 ? 7.863 -17.562 -3.982 1 74.25 205 ASP B O 1
ATOM 4226 N N . PHE B 1 206 ? 7.734 -19.062 -5.523 1 68.69 206 PHE B N 1
ATOM 4227 C CA . PHE B 1 206 ? 6.77 -19.891 -4.793 1 68.69 206 PHE B CA 1
ATOM 4228 C C . PHE B 1 206 ? 7.402 -20.484 -3.539 1 68.69 206 PHE B C 1
ATOM 4230 O O . PHE B 1 206 ? 6.715 -20.703 -2.541 1 68.69 206 PHE B O 1
ATOM 4237 N N . ALA B 1 207 ? 8.68 -20.734 -3.664 1 71.75 207 ALA B N 1
ATOM 4238 C CA . ALA B 1 207 ? 9.359 -21.312 -2.504 1 71.75 207 ALA B CA 1
ATOM 4239 C C . ALA B 1 207 ? 9.219 -20.406 -1.283 1 71.75 207 ALA B C 1
ATOM 4241 O O . ALA B 1 207 ? 9.156 -20.891 -0.15 1 71.75 207 ALA B O 1
ATOM 4242 N N . GLU B 1 208 ? 9.117 -19.125 -1.584 1 80 208 GLU B N 1
ATOM 4243 C CA . GLU B 1 208 ? 8.945 -18.172 -0.495 1 80 208 GLU B CA 1
ATOM 4244 C C . GLU B 1 208 ? 7.629 -18.391 0.24 1 80 208 GLU B C 1
ATOM 4246 O O . GLU B 1 208 ? 7.574 -18.312 1.469 1 80 208 GLU B O 1
ATOM 4251 N N . VAL B 1 209 ? 6.574 -18.625 -0.469 1 77.69 209 VAL B N 1
ATOM 4252 C CA . VAL B 1 209 ? 5.25 -18.844 0.101 1 77.69 209 VAL B CA 1
ATOM 4253 C C . VAL B 1 209 ? 5.273 -20.094 0.98 1 77.69 209 VAL B C 1
ATOM 4255 O O . VAL B 1 209 ? 4.742 -20.094 2.094 1 77.69 209 VAL B O 1
ATOM 4258 N N . ASP B 1 210 ? 5.934 -21.062 0.518 1 72.06 210 ASP B N 1
ATOM 4259 C CA . ASP B 1 210 ? 6.023 -22.312 1.257 1 72.06 210 ASP B CA 1
ATOM 4260 C C . ASP B 1 210 ? 6.812 -22.141 2.551 1 72.06 210 ASP B C 1
ATOM 4262 O O . ASP B 1 210 ? 6.41 -22.625 3.605 1 72.06 210 ASP B O 1
ATOM 4266 N N . HIS B 1 211 ? 7.895 -21.484 2.404 1 75.81 211 HIS B N 1
ATOM 4267 C CA . HIS B 1 211 ? 8.766 -21.281 3.557 1 75.81 211 HIS B CA 1
ATOM 4268 C C . HIS B 1 211 ? 8.078 -20.453 4.637 1 75.81 211 HIS B C 1
ATOM 4270 O O . HIS B 1 211 ? 8.258 -20.703 5.828 1 75.81 211 HIS B O 1
ATOM 4276 N N . LEU B 1 212 ? 7.254 -19.531 4.184 1 84 212 LEU B N 1
ATOM 4277 C CA . LEU B 1 212 ? 6.59 -18.641 5.125 1 84 212 LEU B CA 1
ATOM 4278 C C . LEU B 1 212 ? 5.344 -19.297 5.707 1 84 212 LEU B C 1
ATOM 4280 O O . LEU B 1 212 ? 4.871 -18.906 6.777 1 84 212 LEU B O 1
ATOM 4284 N N . GLY B 1 213 ? 4.734 -20.219 4.988 1 77.06 213 GLY B N 1
ATOM 4285 C CA . GLY B 1 213 ? 3.508 -20.875 5.426 1 77.06 213 GLY B CA 1
ATOM 4286 C C . GLY B 1 213 ? 2.291 -19.969 5.336 1 77.06 213 GLY B C 1
ATOM 4287 O O . GLY B 1 213 ? 1.302 -20.188 6.043 1 77.06 213 GLY B O 1
ATOM 4288 N N . VAL B 1 214 ? 2.453 -18.906 4.609 1 83.19 214 VAL B N 1
ATOM 4289 C CA . VAL B 1 214 ? 1.373 -17.938 4.426 1 83.19 214 VAL B CA 1
ATOM 4290 C C . VAL B 1 214 ? 1.162 -17.672 2.936 1 83.19 214 VAL B C 1
ATOM 4292 O O . VAL B 1 214 ? 2.127 -17.484 2.189 1 83.19 214 VAL B O 1
ATOM 4295 N N . GLY B 1 215 ? -0.089 -17.719 2.459 1 82.5 215 GLY B N 1
ATOM 4296 C CA . GLY B 1 215 ? -0.388 -17.484 1.055 1 82.5 215 GLY B CA 1
ATOM 4297 C C . GLY B 1 215 ? -0.15 -16.047 0.631 1 82.5 215 GLY B C 1
ATOM 4298 O O . GLY B 1 215 ? -0.022 -15.156 1.476 1 82.5 215 GLY B O 1
ATOM 4299 N N . ARG B 1 216 ? -0.111 -15.828 -0.643 1 87.25 216 ARG B N 1
ATOM 4300 C CA . ARG B 1 216 ? 0.198 -14.523 -1.205 1 87.25 216 ARG B CA 1
ATOM 4301 C C . ARG B 1 216 ? -0.85 -13.492 -0.8 1 87.25 216 ARG B C 1
ATOM 4303 O O . ARG B 1 216 ? -0.514 -12.344 -0.489 1 87.25 216 ARG B O 1
ATOM 4310 N N . ALA B 1 217 ? -2.158 -13.844 -0.843 1 90.25 217 ALA B N 1
ATOM 4311 C CA . ALA B 1 217 ? -3.221 -12.914 -0.476 1 90.25 217 ALA B CA 1
ATOM 4312 C C . ALA B 1 217 ? -3.076 -12.461 0.974 1 90.25 217 ALA B C 1
ATOM 4314 O O . ALA B 1 217 ? -3.211 -11.273 1.276 1 90.25 217 ALA B O 1
ATOM 4315 N N . ALA B 1 218 ? -2.789 -13.406 1.827 1 91.31 218 ALA B N 1
ATOM 4316 C CA . ALA B 1 218 ? -2.59 -13.078 3.236 1 91.31 218 ALA B CA 1
ATOM 4317 C C . ALA B 1 218 ? -1.344 -12.219 3.43 1 91.31 218 ALA B C 1
ATOM 4319 O O . ALA B 1 218 ? -1.341 -11.289 4.242 1 91.31 218 ALA B O 1
ATOM 4320 N N . LEU B 1 219 ? -0.24 -12.602 2.744 1 93.5 219 LEU B N 1
ATOM 4321 C CA . LEU B 1 219 ? 0.98 -11.805 2.807 1 93.5 219 LEU B CA 1
ATOM 4322 C C . LEU B 1 219 ? 0.708 -10.359 2.391 1 93.5 219 LEU B C 1
ATOM 4324 O O . LEU B 1 219 ? 1.209 -9.422 3.018 1 93.5 21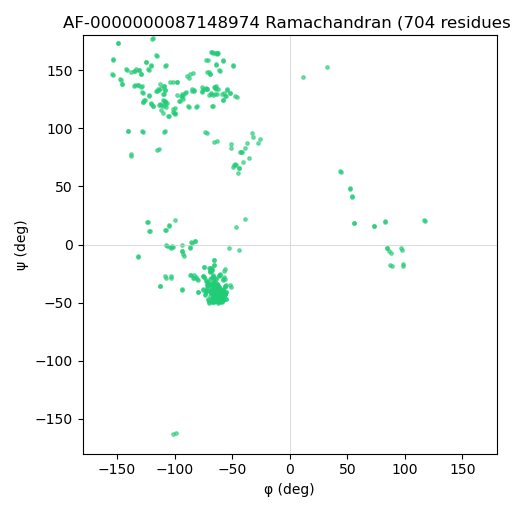9 LEU B O 1
ATOM 4328 N N . PHE B 1 220 ? -0.088 -10.18 1.384 1 96.44 220 PHE B N 1
ATOM 4329 C CA . PHE B 1 220 ? -0.458 -8.852 0.92 1 96.44 220 PHE B CA 1
ATOM 4330 C C . PHE B 1 220 ? -1.241 -8.102 1.992 1 96.44 220 PHE B C 1
ATOM 4332 O O . PHE B 1 220 ? -0.995 -6.918 2.236 1 96.44 220 PHE B O 1
ATOM 4339 N N . ASP B 1 221 ? -2.189 -8.711 2.596 1 96.31 221 ASP B N 1
ATOM 4340 C CA . ASP B 1 221 ? -2.955 -8.086 3.668 1 96.31 221 ASP B CA 1
ATOM 4341 C C . ASP B 1 221 ? -2.041 -7.645 4.809 1 96.31 221 ASP B C 1
ATOM 4343 O O . ASP B 1 221 ? -2.178 -6.531 5.324 1 96.31 221 ASP B O 1
ATOM 4347 N N . TYR B 1 222 ? -1.133 -8.555 5.215 1 96.44 222 TYR B N 1
ATOM 4348 C CA . TYR B 1 222 ? -0.198 -8.203 6.277 1 96.44 222 TYR B CA 1
ATOM 4349 C C . TYR B 1 222 ? 0.667 -7.016 5.871 1 96.44 222 TYR B C 1
ATOM 4351 O O . TYR B 1 222 ? 0.978 -6.152 6.699 1 96.44 222 TYR B O 1
ATOM 4359 N N . TYR B 1 223 ? 1.072 -6.969 4.652 1 97.88 223 TYR B N 1
ATOM 4360 C CA . TYR B 1 223 ? 1.819 -5.824 4.145 1 97.88 223 TYR B CA 1
ATOM 4361 C C . TYR B 1 223 ? 1.012 -4.539 4.285 1 97.88 223 TYR B C 1
ATOM 4363 O O . TYR B 1 223 ? 1.54 -3.508 4.715 1 97.88 223 TYR B O 1
ATOM 4371 N N . LEU B 1 224 ? -0.247 -4.578 3.848 1 98.12 224 LEU B N 1
ATOM 4372 C CA . LEU B 1 224 ? -1.107 -3.402 3.945 1 98.12 224 LEU B CA 1
ATOM 4373 C C . LEU B 1 224 ? -1.212 -2.922 5.387 1 98.12 224 LEU B C 1
ATOM 4375 O O . LEU B 1 224 ? -1.153 -1.72 5.652 1 98.12 224 LEU B O 1
ATOM 4379 N N . VAL B 1 225 ? -1.35 -3.859 6.281 1 98.44 225 VAL B N 1
ATOM 4380 C CA . VAL B 1 225 ? -1.427 -3.518 7.699 1 98.44 225 VAL B CA 1
ATOM 4381 C C . VAL B 1 225 ? -0.104 -2.906 8.156 1 98.44 225 VAL B C 1
ATOM 4383 O O . VAL B 1 225 ? -0.089 -1.858 8.805 1 98.44 225 VAL B O 1
ATOM 4386 N N . ALA B 1 226 ? 0.979 -3.564 7.812 1 98.44 226 ALA B N 1
ATOM 4387 C CA . ALA B 1 226 ? 2.305 -3.076 8.188 1 98.44 226 ALA B CA 1
ATOM 4388 C C . ALA B 1 226 ? 2.529 -1.654 7.684 1 98.44 226 ALA B C 1
ATOM 4390 O O . ALA B 1 226 ? 3.088 -0.818 8.398 1 98.44 226 ALA B O 1
ATOM 4391 N N . ARG B 1 227 ? 2.121 -1.397 6.477 1 98 227 ARG B N 1
ATOM 4392 C CA . ARG B 1 227 ? 2.256 -0.067 5.891 1 98 227 ARG B CA 1
ATOM 4393 C C . ARG B 1 227 ? 1.504 0.972 6.715 1 98 227 ARG B C 1
ATOM 4395 O O . ARG B 1 227 ? 2.008 2.074 6.945 1 98 227 ARG B O 1
ATOM 4402 N N . GLN B 1 228 ? 0.311 0.652 7.102 1 98.38 228 GLN B N 1
ATOM 4403 C CA . GLN B 1 228 ? -0.452 1.578 7.93 1 98.38 228 GLN B CA 1
ATOM 4404 C C . GLN B 1 228 ? 0.229 1.796 9.281 1 98.38 228 GLN B C 1
ATOM 4406 O O . GLN B 1 228 ? 0.252 2.916 9.797 1 98.38 228 GLN B O 1
ATOM 4411 N N . LEU B 1 229 ? 0.783 0.762 9.859 1 98.56 229 LEU B N 1
ATOM 4412 C CA . LEU B 1 229 ? 1.459 0.873 11.148 1 98.56 229 LEU B CA 1
ATOM 4413 C C . LEU B 1 229 ? 2.73 1.706 11.023 1 98.56 229 LEU B C 1
ATOM 4415 O O . LEU B 1 229 ? 3.057 2.484 11.922 1 98.56 229 LEU B O 1
ATOM 4419 N N . GLU B 1 230 ? 3.439 1.479 9.945 1 98.38 230 GLU B N 1
ATOM 4420 C CA . GLU B 1 230 ? 4.59 2.332 9.664 1 98.38 230 GLU B CA 1
ATOM 4421 C C . GLU B 1 230 ? 4.18 3.799 9.562 1 98.38 230 GLU B C 1
ATOM 4423 O O . GLU B 1 230 ? 4.883 4.68 10.062 1 98.38 230 GLU B O 1
ATOM 4428 N N . ARG B 1 231 ? 3.053 4.09 8.992 1 96.94 231 ARG B N 1
ATOM 4429 C CA . ARG B 1 231 ? 2.535 5.449 8.898 1 96.94 231 ARG B CA 1
ATOM 4430 C C . ARG B 1 231 ? 2.162 5.996 10.273 1 96.94 231 ARG B C 1
ATOM 4432 O O . ARG B 1 231 ? 2.35 7.184 10.547 1 96.94 231 ARG B O 1
ATOM 4439 N N . VAL B 1 232 ? 1.566 5.184 11.086 1 98.12 232 VAL B N 1
ATOM 4440 C CA . VAL B 1 232 ? 1.261 5.586 12.453 1 98.12 232 VAL B CA 1
ATOM 4441 C C . VAL B 1 232 ? 2.537 6.047 13.156 1 98.12 232 VAL B C 1
ATOM 4443 O O . VAL B 1 232 ? 2.551 7.086 13.82 1 98.12 232 VAL B O 1
ATOM 4446 N N . ALA B 1 233 ? 3.592 5.273 13.031 1 98.12 233 ALA B N 1
ATOM 4447 C CA . ALA B 1 233 ? 4.883 5.637 13.609 1 98.12 233 ALA B CA 1
ATOM 4448 C C . ALA B 1 233 ? 5.387 6.961 13.047 1 98.12 233 ALA B C 1
ATOM 4450 O O . ALA B 1 233 ? 5.902 7.805 13.781 1 98.12 233 ALA B O 1
ATOM 4451 N N . ASP B 1 234 ? 5.215 7.141 11.758 1 95.56 234 ASP B N 1
ATOM 4452 C CA . ASP B 1 234 ? 5.613 8.391 11.117 1 95.56 234 ASP B CA 1
ATOM 4453 C C . ASP B 1 234 ? 4.855 9.578 11.711 1 95.56 234 ASP B C 1
ATOM 4455 O O . ASP B 1 234 ? 5.441 10.633 11.961 1 95.56 234 ASP B O 1
ATOM 4459 N N . HIS B 1 235 ? 3.572 9.438 11.852 1 95.75 235 HIS B N 1
ATOM 4460 C CA . HIS B 1 235 ? 2.766 10.508 12.422 1 95.75 235 HIS B CA 1
ATOM 4461 C C . HIS B 1 235 ? 3.172 10.805 13.859 1 95.75 235 HIS B C 1
ATOM 4463 O O . HIS B 1 235 ? 3.113 11.953 14.305 1 95.75 235 HIS B O 1
ATOM 4469 N N . ALA B 1 236 ? 3.572 9.781 14.617 1 96.94 236 ALA B N 1
ATOM 4470 C CA . ALA B 1 236 ? 4.078 9.977 15.977 1 96.94 236 ALA B CA 1
ATOM 4471 C C . ALA B 1 236 ? 5.332 10.852 15.969 1 96.94 236 ALA B C 1
ATOM 4473 O O . ALA B 1 236 ? 5.461 11.766 16.797 1 96.94 236 ALA B O 1
ATOM 4474 N N . VAL B 1 237 ? 6.199 10.562 15.055 1 95.25 237 VAL B N 1
ATOM 4475 C CA . VAL B 1 237 ? 7.422 11.344 14.922 1 95.25 237 VAL B CA 1
ATOM 4476 C C . VAL B 1 237 ? 7.07 12.797 14.586 1 95.25 237 VAL B C 1
ATOM 4478 O O . VAL B 1 237 ? 7.66 13.727 15.133 1 95.25 237 VAL B O 1
ATOM 4481 N N . ASP B 1 238 ? 6.113 13.008 13.727 1 91.94 238 ASP B N 1
ATOM 4482 C CA . ASP B 1 238 ? 5.68 14.344 13.336 1 91.94 238 ASP B CA 1
ATOM 4483 C C . ASP B 1 238 ? 5.152 15.125 14.539 1 91.94 238 ASP B C 1
ATOM 4485 O O . ASP B 1 238 ? 5.492 16.297 14.727 1 91.94 238 ASP B O 1
ATOM 4489 N N . VAL B 1 239 ? 4.324 14.5 15.305 1 93.44 239 VAL B N 1
ATOM 4490 C CA . VAL B 1 239 ? 3.748 15.141 16.484 1 93.44 239 VAL B CA 1
ATOM 4491 C C . VAL B 1 239 ? 4.859 15.539 17.453 1 93.44 239 VAL B C 1
ATOM 4493 O O . VAL B 1 239 ? 4.906 16.688 17.922 1 93.44 239 VAL B O 1
ATOM 4496 N N . ALA B 1 240 ? 5.758 14.633 17.703 1 92.44 240 ALA B N 1
ATOM 4497 C CA . ALA B 1 240 ? 6.863 14.906 18.625 1 92.44 240 ALA B CA 1
ATOM 4498 C C . ALA B 1 240 ? 7.719 16.062 18.109 1 92.44 240 ALA B C 1
ATOM 4500 O O . ALA B 1 240 ? 8.141 16.922 18.906 1 92.44 240 ALA B O 1
ATOM 4501 N N . ALA B 1 241 ? 7.945 16.109 16.859 1 89.69 241 ALA B N 1
ATOM 4502 C CA . ALA B 1 241 ? 8.758 17.172 16.266 1 89.69 241 ALA B CA 1
ATOM 4503 C C . ALA B 1 241 ? 8.086 18.531 16.391 1 89.69 241 ALA B C 1
ATOM 4505 O O . ALA B 1 241 ? 8.742 19.531 16.641 1 89.69 241 ALA B O 1
ATOM 4506 N N . VAL B 1 242 ? 6.816 18.578 16.219 1 88.69 242 VAL B N 1
ATOM 4507 C CA . VAL B 1 242 ? 6.062 19.812 16.328 1 88.69 242 VAL B CA 1
ATOM 4508 C C . VAL B 1 242 ? 6.098 20.312 17.781 1 88.69 242 VAL B C 1
ATOM 4510 O O . VAL B 1 242 ? 6.309 21.5 18.031 1 88.69 242 VAL B O 1
ATOM 4513 N N . VAL B 1 243 ? 5.934 19.469 18.703 1 88.81 243 VAL B N 1
ATOM 4514 C CA . VAL B 1 243 ? 5.941 19.828 20.125 1 88.81 243 VAL B CA 1
ATOM 4515 C C . VAL B 1 243 ? 7.32 20.344 20.516 1 88.81 243 VAL B C 1
ATOM 4517 O O . VAL B 1 243 ? 7.43 21.344 21.234 1 88.81 243 VAL B O 1
ATOM 4520 N N . ASP B 1 244 ? 8.305 19.734 19.984 1 86.81 244 ASP B N 1
ATOM 4521 C CA . ASP B 1 244 ? 9.672 20.141 20.281 1 86.81 244 ASP B CA 1
ATOM 4522 C C . ASP B 1 244 ? 9.977 21.531 19.75 1 86.81 244 ASP B C 1
ATOM 4524 O O . ASP B 1 244 ? 10.758 22.281 20.344 1 86.81 244 ASP B O 1
ATOM 4528 N N . ARG B 1 245 ? 9.375 21.875 18.703 1 84.31 245 ARG B N 1
ATOM 4529 C CA . ARG B 1 245 ? 9.641 23.156 18.047 1 84.31 245 ARG B CA 1
ATOM 4530 C C . ARG B 1 245 ? 8.797 24.266 18.641 1 84.31 245 ARG B C 1
ATOM 4532 O O . ARG B 1 245 ? 9.125 25.438 18.516 1 84.31 245 ARG B O 1
ATOM 4539 N N . ALA B 1 246 ? 7.723 23.891 19.156 1 81.19 246 ALA B N 1
ATOM 4540 C CA . ALA B 1 246 ? 6.781 24.891 19.641 1 81.19 246 ALA B CA 1
ATOM 4541 C C . ALA B 1 246 ? 7.348 25.641 20.844 1 81.19 246 ALA B C 1
ATOM 4543 O O . ALA B 1 246 ? 7.836 25.031 21.797 1 81.19 246 ALA B O 1
ATOM 4544 N N . ASP B 1 247 ? 7.465 26.938 20.625 1 72.81 247 ASP B N 1
ATOM 4545 C CA . ASP B 1 247 ? 7.926 27.781 21.719 1 72.81 247 ASP B CA 1
ATOM 4546 C C . ASP B 1 247 ? 6.902 27.812 22.859 1 72.81 247 ASP B C 1
ATOM 4548 O O . ASP B 1 247 ? 7.27 27.844 24.031 1 72.81 247 ASP B O 1
ATOM 4552 N N . GLU B 1 248 ? 5.668 27.938 22.469 1 75.31 248 GLU B N 1
ATOM 4553 C CA . GLU B 1 248 ? 4.566 27.938 23.438 1 75.31 248 GLU B CA 1
ATOM 4554 C C . GLU B 1 248 ? 3.572 26.812 23.125 1 75.31 248 GLU B C 1
ATOM 4556 O O . GLU B 1 248 ? 3.182 26.625 21.969 1 75.31 248 GLU B O 1
ATOM 4561 N N . LEU B 1 249 ? 3.379 26.125 24.188 1 76.88 249 LEU B N 1
ATOM 4562 C CA . LEU B 1 249 ? 2.369 25.078 24.047 1 76.88 249 LEU B CA 1
ATOM 4563 C C . LEU B 1 249 ? 0.975 25.688 23.922 1 76.88 249 LEU B C 1
ATOM 4565 O O . LEU B 1 249 ? 0.709 26.766 24.484 1 76.88 249 LEU B O 1
ATOM 4569 N N . PRO B 1 250 ? 0.183 25 23.203 1 83.69 250 PRO B N 1
ATOM 4570 C CA . PRO B 1 250 ? -1.208 25.453 23.172 1 83.69 250 PRO B CA 1
ATOM 4571 C C . PRO B 1 250 ? -1.845 25.5 24.562 1 83.69 250 PRO B C 1
ATOM 4573 O O . PRO B 1 250 ? -1.296 24.938 25.5 1 83.69 250 PRO B O 1
ATOM 4576 N N . PRO B 1 251 ? -2.91 26.297 24.656 1 88.94 251 PRO B N 1
ATOM 4577 C CA . PRO B 1 251 ? -3.621 26.312 25.938 1 88.94 251 PRO B CA 1
ATOM 4578 C C . PRO B 1 251 ? -3.943 24.922 26.453 1 88.94 251 PRO B C 1
ATOM 4580 O O . PRO B 1 251 ? -4.145 24 25.656 1 88.94 251 PRO B O 1
ATOM 4583 N N . ALA B 1 252 ? -4.078 24.781 27.719 1 89.69 252 ALA B N 1
ATOM 4584 C CA . ALA B 1 252 ? -4.246 23.484 28.391 1 89.69 252 ALA B CA 1
ATOM 4585 C C . ALA B 1 252 ? -5.484 22.766 27.875 1 89.69 252 ALA B C 1
ATOM 4587 O O . ALA B 1 252 ? -5.453 21.547 27.656 1 89.69 252 ALA B O 1
ATOM 4588 N N . ALA B 1 253 ? -6.574 23.516 27.688 1 91.19 253 ALA B N 1
ATOM 4589 C CA . ALA B 1 253 ? -7.82 22.906 27.234 1 91.19 253 ALA B CA 1
ATOM 4590 C C . ALA B 1 253 ? -7.645 22.266 25.859 1 91.19 253 ALA B C 1
ATOM 4592 O O . ALA B 1 253 ? -8.172 21.188 25.594 1 91.19 253 ALA B O 1
ATOM 4593 N N . VAL B 1 254 ? -6.883 22.891 25.047 1 91.94 254 VAL B N 1
ATOM 4594 C CA . VAL B 1 254 ? -6.625 22.391 23.703 1 91.94 254 VAL B CA 1
ATOM 4595 C C . VAL B 1 254 ? -5.715 21.172 23.766 1 91.94 254 VAL B C 1
ATOM 4597 O O . VAL B 1 254 ? -5.949 20.172 23.062 1 91.94 254 VAL B O 1
ATOM 4600 N N . ARG B 1 255 ? -4.773 21.25 24.625 1 92.31 255 ARG B N 1
ATOM 4601 C CA . ARG B 1 255 ? -3.873 20.109 24.797 1 92.31 255 ARG B CA 1
ATOM 4602 C C . ARG B 1 255 ? -4.629 18.891 25.281 1 92.31 255 ARG B C 1
ATOM 4604 O O . ARG B 1 255 ? -4.367 17.766 24.844 1 92.31 255 ARG B O 1
ATOM 4611 N N . ASP B 1 256 ? -5.527 19.109 26.141 1 92.94 256 ASP B N 1
ATOM 4612 C CA . ASP B 1 256 ? -6.336 18 26.656 1 92.94 256 ASP B CA 1
ATOM 4613 C C . ASP B 1 256 ? -7.191 17.391 25.547 1 92.94 256 ASP B C 1
ATOM 4615 O O . ASP B 1 256 ? -7.328 16.156 25.469 1 92.94 256 ASP B O 1
ATOM 4619 N N . ASP B 1 257 ? -7.777 18.203 24.734 1 93.62 257 ASP B N 1
ATOM 4620 C CA . ASP B 1 257 ? -8.562 17.734 23.594 1 93.62 257 ASP B CA 1
ATOM 4621 C C . ASP B 1 257 ? -7.699 16.891 22.656 1 93.62 257 ASP B C 1
ATOM 4623 O O . ASP B 1 257 ? -8.133 15.828 22.203 1 93.62 257 ASP B O 1
ATOM 4627 N N . LEU B 1 258 ? -6.539 17.344 22.438 1 94.38 258 LEU B N 1
ATOM 4628 C CA . LEU B 1 258 ? -5.629 16.641 21.531 1 94.38 258 LEU B CA 1
ATOM 4629 C C . LEU B 1 258 ? -5.188 15.32 22.141 1 94.38 258 LEU B C 1
ATOM 4631 O O . LEU B 1 258 ? -5.078 14.312 21.438 1 94.38 258 LEU B O 1
ATOM 4635 N N . ALA B 1 259 ? -4.914 15.344 23.406 1 94.62 259 ALA B N 1
ATOM 4636 C CA . ALA B 1 259 ? -4.508 14.117 24.094 1 94.62 259 ALA B CA 1
ATOM 4637 C C . ALA B 1 259 ? -5.617 13.078 24.047 1 94.62 259 ALA B C 1
ATOM 4639 O O . ALA B 1 259 ? -5.355 11.891 23.844 1 94.62 259 ALA B O 1
ATOM 4640 N N . ASP B 1 260 ? -6.77 13.5 24.234 1 95.81 260 ASP B N 1
ATOM 4641 C CA . ASP B 1 260 ? -7.918 12.609 24.141 1 95.81 260 ASP B CA 1
ATOM 4642 C C . ASP B 1 260 ? -8.062 12.023 22.734 1 95.81 260 ASP B C 1
ATOM 4644 O O . ASP B 1 260 ? -8.273 10.82 22.578 1 95.81 260 ASP B O 1
ATOM 4648 N N . LEU B 1 261 ? -7.988 12.875 21.781 1 96.44 261 LEU B N 1
ATOM 4649 C CA . LEU B 1 261 ? -8.055 12.43 20.406 1 96.44 261 LEU B CA 1
ATOM 4650 C C . LEU B 1 261 ? -6.945 11.43 20.094 1 96.44 261 LEU B C 1
ATOM 4652 O O . LEU B 1 261 ? -7.176 10.43 19.406 1 96.44 261 LEU B O 1
ATOM 4656 N N . ALA B 1 262 ? -5.785 11.695 20.609 1 97.25 262 ALA B N 1
ATOM 4657 C CA . ALA B 1 262 ? -4.66 10.789 20.406 1 97.25 262 ALA B CA 1
ATOM 4658 C C . ALA B 1 262 ? -4.973 9.406 20.969 1 97.25 262 ALA B C 1
ATOM 4660 O O . ALA B 1 262 ? -4.734 8.391 20.312 1 97.25 262 ALA B O 1
ATOM 4661 N N . ALA B 1 263 ? -5.504 9.375 22.141 1 97.5 263 ALA B N 1
ATOM 4662 C CA . ALA B 1 263 ? -5.832 8.109 22.797 1 97.5 263 ALA B CA 1
ATOM 4663 C C . ALA B 1 263 ? -6.883 7.34 22 1 97.5 263 ALA B C 1
ATOM 4665 O O . ALA B 1 263 ? -6.746 6.137 21.766 1 97.5 263 ALA B O 1
ATOM 4666 N N . ARG B 1 264 ? -7.859 8.023 21.562 1 97.75 264 ARG B N 1
ATOM 4667 C CA . ARG B 1 264 ? -8.938 7.395 20.797 1 97.75 264 ARG B CA 1
ATOM 4668 C C . ARG B 1 264 ? -8.438 6.906 19.438 1 97.75 264 ARG B C 1
ATOM 4670 O O . ARG B 1 264 ? -8.844 5.836 18.984 1 97.75 264 ARG B O 1
ATOM 4677 N N . SER B 1 265 ? -7.637 7.695 18.797 1 98.12 265 SER B N 1
ATOM 4678 C CA . SER B 1 265 ? -7.059 7.277 17.516 1 98.12 265 SER B CA 1
ATOM 4679 C C . SER B 1 265 ? -6.203 6.023 17.688 1 98.12 265 SER B C 1
ATOM 4681 O O . SER B 1 265 ? -6.27 5.113 16.859 1 98.12 265 SER B O 1
ATOM 4683 N N . ARG B 1 266 ? -5.422 6.008 18.703 1 97.88 266 ARG B N 1
ATOM 4684 C CA . ARG B 1 266 ? -4.586 4.848 19 1 97.88 266 ARG B CA 1
ATOM 4685 C C . ARG B 1 266 ? -5.438 3.605 19.234 1 97.88 266 ARG B C 1
ATOM 4687 O O . ARG B 1 266 ? -5.09 2.516 18.781 1 97.88 266 ARG B O 1
ATOM 4694 N N . ASP B 1 267 ? -6.504 3.76 19.938 1 97.88 267 ASP B N 1
ATOM 4695 C CA . ASP B 1 267 ? -7.414 2.654 20.203 1 97.88 267 ASP B CA 1
ATOM 4696 C C . ASP B 1 267 ? -7.988 2.08 18.906 1 97.88 267 ASP B C 1
ATOM 4698 O O . ASP B 1 267 ? -8.164 0.866 18.781 1 97.88 267 ASP B O 1
ATOM 4702 N N . VAL B 1 268 ? -8.32 2.941 18 1 98.19 268 VAL B N 1
ATOM 4703 C CA . VAL B 1 268 ? -8.852 2.502 16.719 1 98.19 268 VAL B CA 1
ATOM 4704 C C . VAL B 1 268 ? -7.824 1.622 16 1 98.19 268 VAL B C 1
ATOM 4706 O O . VAL B 1 268 ? -8.164 0.554 15.492 1 98.19 268 VAL B O 1
ATOM 4709 N N . VAL B 1 269 ? -6.57 2.02 16.016 1 98.56 269 VAL B N 1
ATOM 4710 C CA . VAL B 1 269 ? -5.512 1.269 15.352 1 98.56 269 VAL B CA 1
ATOM 4711 C C . VAL B 1 269 ? -5.324 -0.08 16.047 1 98.56 269 VAL B C 1
ATOM 4713 O O . VAL B 1 269 ? -5.223 -1.115 15.375 1 98.56 269 VAL B O 1
ATOM 4716 N N . GLU B 1 270 ? -5.285 -0.07 17.344 1 98.19 270 GLU B N 1
ATOM 4717 C CA . GLU B 1 270 ? -5.074 -1.293 18.109 1 98.19 270 GLU B CA 1
ATOM 4718 C C . GLU B 1 270 ? -6.188 -2.303 17.859 1 98.19 270 GLU B C 1
ATOM 4720 O O . GLU B 1 270 ? -5.922 -3.473 17.578 1 98.19 270 GLU B O 1
ATOM 4725 N N . ALA B 1 271 ? -7.371 -1.82 17.953 1 98 271 ALA B N 1
ATOM 4726 C CA . ALA B 1 271 ? -8.523 -2.689 17.75 1 98 271 ALA B CA 1
ATOM 4727 C C . ALA B 1 271 ? -8.555 -3.223 16.312 1 98 271 ALA B C 1
ATOM 4729 O O . ALA B 1 271 ? -8.93 -4.375 16.078 1 98 271 ALA B O 1
ATOM 4730 N N . ALA B 1 272 ? -8.227 -2.402 15.375 1 98.5 272 ALA B N 1
ATOM 4731 C CA . ALA B 1 272 ? -8.219 -2.811 13.977 1 98.5 272 ALA B CA 1
ATOM 4732 C C . ALA B 1 272 ? -7.199 -3.92 13.734 1 98.5 272 ALA B C 1
ATOM 4734 O O . ALA B 1 272 ? -7.488 -4.891 13.023 1 98.5 272 ALA B O 1
ATOM 4735 N N . THR B 1 273 ? -6.02 -3.787 14.305 1 97.75 273 THR B N 1
ATOM 4736 C CA . THR B 1 273 ? -4.988 -4.801 14.117 1 97.75 273 THR B CA 1
ATOM 4737 C C . THR B 1 273 ? -5.41 -6.129 14.742 1 97.75 273 THR B C 1
ATOM 4739 O O . THR B 1 273 ? -5.172 -7.191 14.172 1 97.75 273 THR B O 1
ATOM 4742 N N . THR B 1 274 ? -6.043 -6.027 15.867 1 96.25 274 THR B N 1
ATOM 4743 C CA . THR B 1 274 ? -6.582 -7.223 16.5 1 96.25 274 THR B CA 1
ATOM 4744 C C . THR B 1 274 ? -7.609 -7.902 15.602 1 96.25 274 THR B C 1
ATOM 4746 O O . THR B 1 274 ? -7.625 -9.133 15.492 1 96.25 274 THR B O 1
ATOM 4749 N N . ALA B 1 275 ? -8.406 -7.102 14.961 1 96.81 275 ALA B N 1
ATOM 4750 C CA . ALA B 1 275 ? -9.414 -7.645 14.055 1 96.81 275 ALA B CA 1
ATOM 4751 C C . ALA B 1 275 ? -8.766 -8.414 12.906 1 96.81 275 ALA B C 1
ATOM 4753 O O . ALA B 1 275 ? -9.289 -9.438 12.461 1 96.81 275 ALA B O 1
ATOM 4754 N N . VAL B 1 276 ? -7.676 -7.953 12.406 1 95.94 276 VAL B N 1
ATOM 4755 C CA . VAL B 1 276 ? -6.969 -8.617 11.32 1 95.94 276 VAL B CA 1
ATOM 4756 C C . VAL B 1 276 ? -6.41 -9.953 11.805 1 95.94 276 VAL B C 1
ATOM 4758 O O . VAL B 1 276 ? -6.602 -10.984 11.156 1 95.94 276 VAL B O 1
ATOM 4761 N N . VAL B 1 277 ? -5.723 -9.953 12.938 1 92.38 277 VAL B N 1
ATOM 4762 C CA . VAL B 1 277 ? -5.035 -11.133 13.461 1 92.38 277 VAL B CA 1
ATOM 4763 C C . VAL B 1 277 ? -6.055 -12.219 13.797 1 92.38 277 VAL B C 1
ATOM 4765 O O . VAL B 1 277 ? -5.805 -13.406 13.555 1 92.38 277 VAL B O 1
ATOM 4768 N N . GLU B 1 278 ? -7.172 -11.75 14.203 1 91 278 GLU B N 1
ATOM 4769 C CA . GLU B 1 278 ? -8.203 -12.703 14.594 1 91 278 GLU B CA 1
ATOM 4770 C C . GLU B 1 278 ? -9.148 -13.008 13.438 1 91 278 GLU B C 1
ATOM 4772 O O . GLU B 1 278 ? -10.055 -13.828 13.562 1 91 278 GLU B O 1
ATOM 4777 N N . SER B 1 279 ? -9.008 -12.359 12.375 1 89 279 SER B N 1
ATOM 4778 C CA . SER B 1 279 ? -9.898 -12.484 11.227 1 89 279 SER B CA 1
ATOM 4779 C C . SER B 1 279 ? -11.352 -12.297 11.625 1 89 279 SER B C 1
ATOM 4781 O O . SER B 1 279 ? -12.211 -13.117 11.273 1 89 279 SER B O 1
ATOM 4783 N N . SER B 1 280 ? -11.625 -11.281 12.359 1 92.19 280 SER B N 1
ATOM 4784 C CA . SER B 1 280 ? -12.961 -11.023 12.883 1 92.19 280 SER B CA 1
ATOM 4785 C C . SER B 1 280 ? -13.641 -9.898 12.117 1 92.19 280 SER B C 1
ATOM 4787 O O . SER B 1 280 ? -13.312 -8.727 12.305 1 92.19 280 SER B O 1
ATOM 4789 N N . SER B 1 281 ? -14.617 -10.242 11.383 1 93.88 281 SER B N 1
ATOM 4790 C CA . SER B 1 281 ? -15.367 -9.211 10.672 1 93.88 281 SER B CA 1
ATOM 4791 C C . SER B 1 281 ? -16.188 -8.359 11.648 1 93.88 281 SER B C 1
ATOM 4793 O O . SER B 1 281 ? -16.328 -7.148 11.453 1 93.88 281 SER B O 1
ATOM 4795 N N . GLU B 1 282 ? -16.672 -8.945 12.695 1 93.75 282 GLU B N 1
ATOM 4796 C CA . GLU B 1 282 ? -17.453 -8.219 13.695 1 93.75 282 GLU B CA 1
ATOM 4797 C C . GLU B 1 282 ? -16.625 -7.098 14.328 1 93.75 282 GLU B C 1
ATOM 4799 O O . GLU B 1 282 ? -17.094 -5.961 14.43 1 93.75 282 GLU B O 1
ATOM 4804 N N . ARG B 1 283 ? -15.477 -7.453 14.711 1 95.88 283 ARG B N 1
ATOM 4805 C CA . ARG B 1 283 ? -14.594 -6.445 15.281 1 95.88 283 ARG B CA 1
ATOM 4806 C C . ARG B 1 283 ? -14.25 -5.375 14.25 1 95.88 283 ARG B C 1
ATOM 4808 O O . ARG B 1 283 ? -14.172 -4.191 14.586 1 95.88 283 ARG B O 1
ATOM 4815 N N . ALA B 1 284 ? -14.039 -5.777 13.039 1 97.31 284 ALA B N 1
ATOM 4816 C CA . ALA B 1 284 ? -13.703 -4.828 11.984 1 97.31 284 ALA B CA 1
ATOM 4817 C C . ALA B 1 284 ? -14.812 -3.801 11.789 1 97.31 284 ALA B C 1
ATOM 4819 O O . ALA B 1 284 ? -14.555 -2.598 11.719 1 97.31 284 ALA B O 1
ATOM 4820 N N . TYR B 1 285 ? -16.047 -4.23 11.758 1 96.12 285 TYR B N 1
ATOM 4821 C CA . TYR B 1 285 ? -17.188 -3.314 11.625 1 96.12 285 TYR B CA 1
ATOM 4822 C C . TYR B 1 285 ? -17.25 -2.355 12.805 1 96.12 285 TYR B C 1
ATOM 4824 O O . TYR B 1 285 ? -17.453 -1.153 12.625 1 96.12 285 TYR B O 1
ATOM 4832 N N . ALA B 1 286 ? -17.078 -2.898 13.922 1 96.44 286 ALA B N 1
ATOM 4833 C CA . ALA B 1 286 ? -17.141 -2.08 15.133 1 96.44 286 ALA B CA 1
ATOM 4834 C C . ALA B 1 286 ? -16.062 -1 15.117 1 96.44 286 ALA B C 1
ATOM 4836 O O . ALA B 1 286 ? -16.312 0.139 15.523 1 96.44 286 ALA B O 1
ATOM 4837 N N . VAL B 1 287 ? -14.906 -1.35 14.703 1 98 287 VAL B N 1
ATOM 4838 C CA . VAL B 1 287 ? -13.805 -0.4 14.633 1 98 287 VAL B CA 1
ATOM 4839 C C . VAL B 1 287 ? -14.133 0.702 13.625 1 98 287 VAL B C 1
ATOM 4841 O O . VAL B 1 287 ? -13.859 1.879 13.875 1 98 287 VAL B O 1
ATOM 4844 N N . LEU B 1 288 ? -14.688 0.342 12.5 1 97.5 288 LEU B N 1
ATOM 4845 C CA . LEU B 1 288 ? -15.039 1.326 11.484 1 97.5 288 LEU B CA 1
ATOM 4846 C C . LEU B 1 288 ? -16.109 2.289 12 1 97.5 288 LEU B C 1
ATOM 4848 O O . LEU B 1 288 ? -16.047 3.486 11.719 1 97.5 288 LEU B O 1
ATOM 4852 N N . ASP B 1 289 ? -17 1.783 12.781 1 96.25 289 ASP B N 1
ATOM 4853 C CA . ASP B 1 289 ? -18 2.65 13.406 1 96.25 289 ASP B CA 1
ATOM 4854 C C . ASP B 1 289 ? -17.328 3.629 14.375 1 96.25 289 ASP B C 1
ATOM 4856 O O . ASP B 1 289 ? -17.641 4.82 14.375 1 96.25 289 ASP B O 1
ATOM 4860 N N . ARG B 1 290 ? -16.469 3.098 15.133 1 96.31 290 ARG B N 1
ATOM 4861 C CA . ARG B 1 290 ? -15.742 3.924 16.094 1 96.31 290 ARG B CA 1
ATOM 4862 C C . ARG B 1 290 ? -14.914 4.992 15.383 1 96.31 290 ARG B C 1
ATOM 4864 O O . ARG B 1 290 ? -14.898 6.152 15.805 1 96.31 290 ARG B O 1
ATOM 4871 N N . LYS B 1 291 ? -14.258 4.574 14.375 1 97.56 291 LYS B N 1
ATOM 4872 C CA . LYS B 1 291 ? -13.461 5.508 13.594 1 97.56 291 LYS B CA 1
ATOM 4873 C C . LYS B 1 291 ? -14.328 6.613 13 1 97.56 291 LYS B C 1
ATOM 4875 O O . LYS B 1 291 ? -13.961 7.789 13.039 1 97.56 291 LYS B O 1
ATOM 4880 N N . ASP B 1 292 ? -15.445 6.27 12.461 1 95.5 292 ASP B N 1
ATOM 4881 C CA . ASP B 1 292 ? -16.344 7.266 11.875 1 95.5 292 ASP B CA 1
ATOM 4882 C C . ASP B 1 292 ? -16.844 8.242 12.93 1 95.5 292 ASP B C 1
ATOM 4884 O O . ASP B 1 292 ? -16.922 9.445 12.688 1 95.5 292 ASP B O 1
ATOM 4888 N N . ALA B 1 293 ? -17.203 7.742 14.078 1 95.06 293 ALA B N 1
ATOM 4889 C CA . ALA B 1 293 ? -17.625 8.602 15.18 1 95.06 293 ALA B CA 1
ATOM 4890 C C . ALA B 1 293 ? -16.516 9.562 15.586 1 95.06 293 ALA B C 1
ATOM 4892 O O . ALA B 1 293 ? -16.75 10.742 15.844 1 95.06 293 ALA B O 1
ATOM 4893 N N . LEU B 1 294 ? -15.32 9.062 15.617 1 95.88 294 LEU B N 1
ATOM 4894 C CA . LEU B 1 294 ? -14.156 9.875 15.953 1 95.88 294 LEU B CA 1
ATOM 4895 C C . LEU B 1 294 ? -13.953 10.977 14.922 1 95.88 294 LEU B C 1
ATOM 4897 O O . LEU B 1 294 ? -13.664 12.125 15.281 1 95.88 294 LEU B O 1
ATOM 4901 N N . VAL B 1 295 ? -14.094 10.664 13.711 1 92.88 295 VAL B N 1
ATOM 4902 C CA . VAL B 1 295 ? -13.938 11.625 12.633 1 92.88 295 VAL B CA 1
ATOM 4903 C C . VAL B 1 295 ? -14.953 12.758 12.789 1 92.88 295 VAL B C 1
ATOM 4905 O O . VAL B 1 295 ? -14.625 13.93 12.586 1 92.88 295 VAL B O 1
ATOM 4908 N N . ASP B 1 296 ? -16.062 12.445 13.172 1 92.75 296 ASP B N 1
ATOM 4909 C CA . ASP B 1 296 ? -17.094 13.453 13.383 1 92.75 296 ASP B CA 1
ATOM 4910 C C . ASP B 1 296 ? -16.734 14.383 14.531 1 92.75 296 ASP B C 1
ATOM 4912 O O . ASP B 1 296 ? -16.875 15.602 14.43 1 92.75 296 ASP B O 1
ATOM 4916 N N . ASP B 1 297 ? -16.234 13.828 15.547 1 92.56 297 ASP B N 1
ATOM 4917 C CA . ASP B 1 297 ? -15.797 14.617 16.688 1 92.56 297 ASP B CA 1
ATOM 4918 C C . ASP B 1 297 ? -14.633 15.531 16.312 1 92.56 297 ASP B C 1
ATOM 4920 O O . ASP B 1 297 ? -14.586 16.688 16.734 1 92.56 297 ASP B O 1
ATOM 4924 N N . VAL B 1 298 ? -13.766 15.023 15.562 1 93.12 298 VAL B N 1
ATOM 4925 C CA . VAL B 1 298 ? -12.594 15.781 15.141 1 93.12 298 VAL B CA 1
ATOM 4926 C C . VAL B 1 298 ? -13.023 16.953 14.258 1 93.12 298 VAL B C 1
ATOM 4928 O O . VAL B 1 298 ? -12.461 18.047 14.359 1 93.12 298 VAL B O 1
ATOM 4931 N N . ARG B 1 299 ? -13.945 16.688 13.414 1 90.12 299 ARG B N 1
ATOM 4932 C CA . ARG B 1 299 ? -14.453 17.75 12.562 1 90.12 299 ARG B CA 1
ATOM 4933 C C . ARG B 1 299 ? -14.969 18.922 13.391 1 90.12 299 ARG B C 1
ATOM 4935 O O . ARG B 1 299 ? -14.703 20.078 13.078 1 90.12 299 ARG B O 1
ATOM 4942 N N . ALA B 1 300 ? -15.68 18.656 14.445 1 90.69 300 ALA B N 1
ATOM 4943 C CA . ALA B 1 300 ? -16.188 19.688 15.336 1 90.69 300 ALA B CA 1
ATOM 4944 C C . ALA B 1 300 ? -15.047 20.438 16.016 1 90.69 300 ALA B C 1
ATOM 4946 O O . ALA B 1 300 ? -15.062 21.672 16.078 1 90.69 300 ALA B O 1
ATOM 4947 N N . LEU B 1 301 ? -14.086 19.703 16.469 1 90.38 301 LEU B N 1
ATOM 4948 C CA . LEU B 1 301 ? -12.93 20.312 17.109 1 90.38 301 LEU B CA 1
ATOM 4949 C C . LEU B 1 301 ? -12.141 21.172 16.125 1 90.38 301 LEU B C 1
ATOM 4951 O O . LEU B 1 301 ? -11.734 22.281 16.438 1 90.38 301 LEU B O 1
ATOM 4955 N N . ASP B 1 302 ? -11.93 20.641 14.984 1 90.62 302 ASP B N 1
ATOM 4956 C CA . ASP B 1 302 ? -11.211 21.344 13.93 1 90.62 302 ASP B CA 1
ATOM 4957 C C . ASP B 1 302 ? -11.891 22.656 13.57 1 90.62 302 ASP B C 1
ATOM 4959 O O . ASP B 1 302 ? -11.234 23.688 13.445 1 90.62 302 ASP B O 1
ATOM 4963 N N . ARG B 1 303 ? -13.172 22.641 13.469 1 88.5 303 ARG B N 1
ATOM 4964 C CA . ARG B 1 303 ? -13.93 23.844 13.164 1 88.5 303 ARG B CA 1
ATOM 4965 C C . ARG B 1 303 ? -13.766 24.891 14.273 1 88.5 303 ARG B C 1
ATOM 4967 O O . ARG B 1 303 ? -13.547 26.062 13.992 1 88.5 303 ARG B O 1
ATOM 4974 N N . ALA B 1 304 ? -13.859 24.438 15.445 1 87.69 304 ALA B N 1
ATOM 4975 C CA . ALA B 1 304 ? -13.727 25.328 16.578 1 87.69 304 ALA B CA 1
ATOM 4976 C C . ALA B 1 304 ? -12.336 25.969 16.625 1 87.69 304 ALA B C 1
ATOM 4978 O O . ALA B 1 304 ? -12.203 27.172 16.859 1 87.69 304 ALA B O 1
ATOM 4979 N N . LEU B 1 305 ? -11.352 25.188 16.344 1 85.94 305 LEU B N 1
ATOM 4980 C CA . LEU B 1 305 ? -9.977 25.672 16.391 1 85.94 305 LEU B CA 1
ATOM 4981 C C . LEU B 1 305 ? -9.688 26.609 15.211 1 85.94 305 LEU B C 1
ATOM 4983 O O . LEU B 1 305 ? -8.961 27.594 15.359 1 85.94 305 LEU B O 1
ATOM 4987 N N . PHE B 1 306 ? -10.242 26.188 14.117 1 83.88 306 PHE B N 1
ATOM 4988 C CA . PHE B 1 306 ? -10.102 27.016 12.922 1 83.88 306 PHE B CA 1
ATOM 4989 C C . PHE B 1 306 ? -10.664 28.406 13.148 1 83.88 306 PHE B C 1
ATOM 4991 O O . PHE B 1 306 ? -10.023 29.406 12.797 1 83.88 306 PHE B O 1
ATOM 4998 N N . GLU B 1 307 ? -11.742 28.484 13.812 1 83.56 307 GLU B N 1
ATOM 4999 C CA . GLU B 1 307 ? -12.414 29.75 14.078 1 83.56 307 GLU B CA 1
ATOM 5000 C C . GLU B 1 307 ? -11.695 30.547 15.164 1 83.56 307 GLU B C 1
ATOM 5002 O O . GLU B 1 307 ? -11.516 31.75 15.047 1 83.56 307 GLU B O 1
ATOM 5007 N N . ARG B 1 308 ? -11.211 29.859 16.156 1 81.56 308 ARG B N 1
ATOM 5008 C CA . ARG B 1 308 ? -10.609 30.531 17.312 1 81.56 308 ARG B CA 1
ATOM 5009 C C . ARG B 1 308 ? -9.172 30.953 17 1 81.56 308 ARG B C 1
ATOM 5011 O O . ARG B 1 308 ? -8.68 31.938 17.562 1 81.56 308 ARG B O 1
ATOM 5018 N N . SER B 1 309 ? -8.547 30.203 16.156 1 78.75 309 SER B N 1
ATOM 5019 C CA . SER B 1 309 ? -7.137 30.406 15.836 1 78.75 309 SER B CA 1
ATOM 5020 C C . SER B 1 309 ? -6.312 30.656 17.094 1 78.75 309 SER B C 1
ATOM 5022 O O . SER B 1 309 ? -5.703 31.719 17.25 1 78.75 309 SER B O 1
ATOM 5024 N N . PRO B 1 310 ? -6.234 29.734 18 1 78.31 310 PRO B N 1
ATOM 5025 C CA . PRO B 1 310 ? -5.527 29.922 19.266 1 78.31 310 PRO B CA 1
ATOM 5026 C C . PRO B 1 310 ? -4.035 30.172 19.078 1 78.31 310 PRO B C 1
ATOM 5028 O O . PRO B 1 310 ? -3.506 29.984 17.984 1 78.31 310 PRO B O 1
ATOM 5031 N N . PRO B 1 311 ? -3.422 30.672 20.188 1 80.06 311 PRO B N 1
ATOM 5032 C CA . PRO B 1 311 ? -1.959 30.703 20.125 1 80.06 311 PRO B CA 1
ATOM 5033 C C . PRO B 1 311 ? -1.359 29.344 19.734 1 80.06 311 PRO B C 1
ATOM 5035 O O . PRO B 1 311 ? -1.818 28.297 20.219 1 80.06 311 PRO B O 1
ATOM 5038 N N . GLY B 1 312 ? -0.509 29.328 18.812 1 83.94 312 GLY B N 1
ATOM 5039 C CA . GLY B 1 312 ? 0.092 28.094 18.344 1 83.94 312 GLY B CA 1
ATOM 5040 C C . GLY B 1 312 ? -0.776 27.359 17.344 1 83.94 312 GLY B C 1
ATOM 5041 O O . GLY B 1 312 ? -0.705 26.125 17.25 1 83.94 312 GLY B O 1
ATOM 5042 N N . ALA B 1 313 ? -1.66 28.125 16.781 1 83.62 313 ALA B N 1
ATOM 5043 C CA . ALA B 1 313 ? -2.629 27.531 15.867 1 83.62 313 ALA B CA 1
ATOM 5044 C C . ALA B 1 313 ? -1.929 26.688 14.797 1 83.62 313 ALA B C 1
ATOM 5046 O O . ALA B 1 313 ? -2.439 25.641 14.383 1 83.62 313 ALA B O 1
ATOM 5047 N N . TYR B 1 314 ? -0.797 27.141 14.414 1 84.5 314 TYR B N 1
ATOM 5048 C CA . TYR B 1 314 ? -0.027 26.391 13.414 1 84.5 314 TYR B C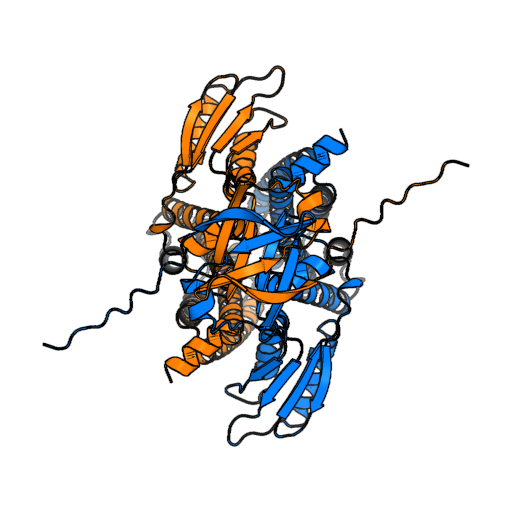A 1
ATOM 5049 C C . TYR B 1 314 ? 0.336 25.016 13.93 1 84.5 314 TYR B C 1
ATOM 5051 O O . TYR B 1 314 ? 0.086 24 13.258 1 84.5 314 TYR B O 1
ATOM 5059 N N . ALA B 1 315 ? 0.845 24.984 15.133 1 86.44 315 ALA B N 1
ATOM 5060 C CA . ALA B 1 315 ? 1.235 23.719 15.758 1 86.44 315 ALA B CA 1
ATOM 5061 C C . ALA B 1 315 ? 0.018 22.844 16.016 1 86.44 315 ALA B C 1
ATOM 5063 O O . ALA B 1 315 ? 0.048 21.625 15.766 1 86.44 315 ALA B O 1
ATOM 5064 N N . VAL B 1 316 ? -1.017 23.484 16.484 1 88.94 316 VAL B N 1
ATOM 5065 C CA . VAL B 1 316 ? -2.242 22.766 16.828 1 88.94 316 VAL B CA 1
ATOM 5066 C C . VAL B 1 316 ? -2.814 22.109 15.57 1 88.94 316 VAL B C 1
ATOM 5068 O O . VAL B 1 316 ? -3.199 20.938 15.594 1 88.94 316 VAL B O 1
ATOM 5071 N N . SER B 1 317 ? -2.814 22.797 14.516 1 89.56 317 SER B N 1
ATOM 5072 C CA . SER B 1 317 ? -3.336 22.281 13.258 1 89.56 317 SER B CA 1
ATOM 5073 C C . SER B 1 317 ? -2.527 21.094 12.766 1 89.56 317 SER B C 1
ATOM 5075 O O . SER B 1 317 ? -3.096 20.094 12.312 1 89.56 317 SER B O 1
ATOM 5077 N N . ARG B 1 318 ? -1.271 21.172 12.898 1 89.75 318 ARG B N 1
ATOM 5078 C CA . ARG B 1 318 ? -0.385 20.094 12.461 1 89.75 318 ARG B CA 1
ATOM 5079 C C . ARG B 1 318 ? -0.588 18.844 13.297 1 89.75 318 ARG B C 1
ATOM 5081 O O . ARG B 1 318 ? -0.649 17.734 12.758 1 89.75 318 ARG B O 1
ATOM 5088 N N . ILE B 1 319 ? -0.669 19 14.539 1 92.06 319 ILE B N 1
ATOM 5089 C CA . ILE B 1 319 ? -0.847 17.875 15.445 1 92.06 319 ILE B CA 1
ATOM 5090 C C . ILE B 1 319 ? -2.201 17.219 15.188 1 92.06 319 ILE B C 1
ATOM 5092 O O . ILE B 1 319 ? -2.297 15.992 15.102 1 92.06 319 ILE B O 1
ATOM 5096 N N . LEU B 1 320 ? -3.215 18.078 15.07 1 93.44 320 LEU B N 1
ATOM 5097 C CA . LEU B 1 320 ? -4.551 17.578 14.789 1 93.44 320 LEU B CA 1
ATOM 5098 C C . LEU B 1 320 ? -4.562 16.75 13.5 1 93.44 320 LEU B C 1
ATOM 5100 O O . LEU B 1 320 ? -5.129 15.656 13.461 1 93.44 320 LEU B O 1
ATOM 5104 N N . ALA B 1 321 ? -3.934 17.234 12.492 1 92.12 321 ALA B N 1
ATOM 5105 C CA . ALA B 1 321 ? -3.861 16.531 11.211 1 92.12 321 ALA B CA 1
ATOM 5106 C C . ALA B 1 321 ? -3.193 15.172 11.367 1 92.12 321 ALA B C 1
ATOM 5108 O O . ALA B 1 321 ? -3.66 14.172 10.812 1 92.12 321 ALA B O 1
ATOM 5109 N N . ALA B 1 322 ? -2.125 15.094 12.109 1 93.94 322 ALA B N 1
ATOM 5110 C CA . ALA B 1 322 ? -1.4 13.844 12.328 1 93.94 322 ALA B CA 1
ATOM 5111 C C . ALA B 1 322 ? -2.271 12.828 13.055 1 93.94 322 ALA B C 1
ATOM 5113 O O . ALA B 1 322 ? -2.254 11.641 12.727 1 93.94 322 ALA B O 1
ATOM 5114 N N . LEU B 1 323 ? -3.035 13.289 14.016 1 94.81 323 LEU B N 1
ATOM 5115 C CA . LEU B 1 323 ? -3.873 12.391 14.797 1 94.81 323 LEU B CA 1
ATOM 5116 C C . LEU B 1 323 ? -5.043 11.867 13.969 1 94.81 323 LEU B C 1
ATOM 5118 O O . LEU B 1 323 ? -5.43 10.703 14.094 1 94.81 323 LEU B O 1
ATOM 5122 N N . VAL B 1 324 ? -5.57 12.734 13.148 1 94.25 324 VAL B N 1
ATOM 5123 C CA . VAL B 1 324 ? -6.633 12.32 12.234 1 94.25 324 VAL B CA 1
ATOM 5124 C C . VAL B 1 324 ? -6.113 11.242 11.289 1 94.25 324 VAL B C 1
ATOM 5126 O O . VAL B 1 324 ? -6.805 10.25 11.023 1 94.25 324 VAL B O 1
ATOM 5129 N N . ARG B 1 325 ? -4.949 11.406 10.852 1 94.25 325 ARG B N 1
ATOM 5130 C CA . ARG B 1 325 ? -4.34 10.43 9.953 1 94.25 325 ARG B CA 1
ATOM 5131 C C . ARG B 1 325 ? -4.09 9.102 10.672 1 94.25 325 ARG B C 1
ATOM 5133 O O . ARG B 1 325 ? -4.191 8.031 10.07 1 94.25 325 ARG B O 1
ATOM 5140 N N . THR B 1 326 ? -3.744 9.195 11.922 1 97.31 326 THR B N 1
ATOM 5141 C CA . THR B 1 326 ? -3.582 7.977 12.703 1 97.31 326 THR B CA 1
ATOM 5142 C C . THR B 1 326 ? -4.887 7.184 12.742 1 97.31 326 THR B C 1
ATOM 5144 O O . THR B 1 326 ? -4.891 5.973 12.508 1 97.31 326 THR B O 1
ATOM 5147 N N . ALA B 1 327 ? -5.957 7.887 13.008 1 97.44 327 ALA B N 1
ATOM 5148 C CA . ALA B 1 327 ? -7.262 7.223 13.008 1 97.44 327 ALA B CA 1
ATOM 5149 C C . ALA B 1 327 ? -7.586 6.645 11.633 1 97.44 327 ALA B C 1
ATOM 5151 O O . ALA B 1 327 ? -8.148 5.551 11.531 1 97.44 327 ALA B O 1
ATOM 5152 N N . ALA B 1 328 ? -7.258 7.383 10.594 1 96.5 328 ALA B N 1
ATOM 5153 C CA . ALA B 1 328 ? -7.477 6.902 9.234 1 96.5 328 ALA B CA 1
ATOM 5154 C C . ALA B 1 328 ? -6.703 5.613 8.969 1 96.5 328 ALA B C 1
ATOM 5156 O O . ALA B 1 328 ? -7.199 4.711 8.297 1 96.5 328 ALA B O 1
ATOM 5157 N N . CYS B 1 329 ? -5.5 5.539 9.492 1 98 329 CYS B N 1
ATOM 5158 C CA . CYS B 1 329 ? -4.719 4.312 9.375 1 98 329 CYS B CA 1
ATOM 5159 C C . CYS B 1 329 ? -5.453 3.135 10.008 1 98 329 CYS B C 1
ATOM 5161 O O . CYS B 1 329 ? -5.492 2.045 9.438 1 98 329 CYS B O 1
ATOM 5163 N N . GLY B 1 330 ? -6.02 3.404 11.219 1 98.38 330 GLY B N 1
ATOM 5164 C CA . GLY B 1 330 ? -6.812 2.359 11.844 1 98.38 330 GLY B CA 1
ATOM 5165 C C . GLY B 1 330 ? -7.996 1.924 11 1 98.38 330 GLY B C 1
ATOM 5166 O O . GLY B 1 330 ? -8.297 0.731 10.906 1 98.38 330 GLY B O 1
ATOM 5167 N N . GLY B 1 331 ? -8.672 2.852 10.414 1 98 331 GLY B N 1
ATOM 5168 C CA . GLY B 1 331 ? -9.766 2.525 9.5 1 98 331 GLY B CA 1
ATOM 5169 C C . GLY B 1 331 ? -9.32 1.674 8.328 1 98 331 GLY B C 1
ATOM 5170 O O . GLY B 1 331 ? -10.016 0.73 7.945 1 98 331 GLY B O 1
ATOM 5171 N N . ASN B 1 332 ? -8.203 2.012 7.742 1 97.56 332 ASN B N 1
ATOM 5172 C CA . ASN B 1 332 ? -7.66 1.233 6.637 1 97.56 332 ASN B CA 1
ATOM 5173 C C . ASN B 1 332 ? -7.348 -0.199 7.059 1 97.56 332 ASN B C 1
ATOM 5175 O O . ASN B 1 332 ? -7.617 -1.144 6.316 1 97.56 332 ASN B O 1
ATOM 5179 N N . VAL B 1 333 ? -6.785 -0.328 8.266 1 98.56 333 VAL B N 1
ATOM 5180 C CA . VAL B 1 333 ? -6.477 -1.656 8.789 1 98.56 333 VAL B CA 1
ATOM 5181 C C . VAL B 1 333 ? -7.77 -2.447 8.984 1 98.56 333 VAL B C 1
ATOM 5183 O O . VAL B 1 333 ? -7.832 -3.635 8.656 1 98.56 333 VAL B O 1
ATOM 5186 N N . ALA B 1 334 ? -8.781 -1.786 9.5 1 98.44 334 ALA B N 1
ATOM 5187 C CA . ALA B 1 334 ? -10.062 -2.449 9.695 1 98.44 334 ALA B CA 1
ATOM 5188 C C . ALA B 1 334 ? -10.648 -2.918 8.367 1 98.44 334 ALA B C 1
ATOM 5190 O O . ALA B 1 334 ? -11.266 -3.982 8.297 1 98.44 334 ALA B O 1
ATOM 5191 N N . ARG B 1 335 ? -10.492 -2.17 7.352 1 97.56 335 ARG B N 1
ATOM 5192 C CA . ARG B 1 335 ? -10.961 -2.566 6.031 1 97.56 335 ARG B CA 1
ATOM 5193 C C . ARG B 1 335 ? -10.203 -3.789 5.523 1 97.56 335 ARG B C 1
ATOM 5195 O O . ARG B 1 335 ? -10.773 -4.641 4.836 1 97.56 335 ARG B O 1
ATOM 5202 N N . VAL B 1 336 ? -8.93 -3.861 5.82 1 97.56 336 VAL B N 1
ATOM 5203 C CA . VAL B 1 336 ? -8.172 -5.062 5.488 1 97.56 336 VAL B CA 1
ATOM 5204 C C . VAL B 1 336 ? -8.75 -6.262 6.23 1 97.56 336 VAL B C 1
ATOM 5206 O O . VAL B 1 336 ? -8.867 -7.352 5.66 1 97.56 336 VAL B O 1
ATOM 5209 N N . ALA B 1 337 ? -9.102 -6.039 7.512 1 97.31 337 ALA B N 1
ATOM 5210 C CA . ALA B 1 337 ? -9.695 -7.117 8.297 1 97.31 337 ALA B CA 1
ATOM 5211 C C . ALA B 1 337 ? -10.977 -7.629 7.641 1 97.31 337 ALA B C 1
ATOM 5213 O O . ALA B 1 337 ? -11.211 -8.836 7.586 1 97.31 337 ALA B O 1
ATOM 5214 N N . LEU B 1 338 ? -11.773 -6.719 7.145 1 96 338 LEU B N 1
ATOM 5215 C CA . LEU B 1 338 ? -13 -7.121 6.461 1 96 338 LEU B CA 1
ATOM 5216 C C . LEU B 1 338 ? -12.68 -7.938 5.215 1 96 338 LEU B C 1
ATOM 5218 O O . LEU B 1 338 ? -13.305 -8.977 4.969 1 96 338 LEU B O 1
ATOM 5222 N N . ARG B 1 339 ? -11.742 -7.473 4.461 1 94.56 339 ARG B N 1
ATOM 5223 C CA . ARG B 1 339 ? -11.336 -8.172 3.246 1 94.56 339 ARG B CA 1
ATOM 5224 C C . ARG B 1 339 ? -10.844 -9.578 3.566 1 94.56 339 ARG B C 1
ATOM 5226 O O . ARG B 1 339 ? -11.234 -10.547 2.904 1 94.56 339 ARG B O 1
ATOM 5233 N N . THR B 1 340 ? -10.031 -9.664 4.59 1 92.81 340 THR B N 1
ATOM 5234 C CA . THR B 1 340 ? -9.477 -10.953 5.008 1 92.81 340 THR B CA 1
ATOM 5235 C C . THR B 1 340 ? -10.594 -11.906 5.426 1 92.81 340 THR B C 1
ATOM 5237 O O . THR B 1 340 ? -10.547 -13.102 5.113 1 92.81 340 THR B O 1
ATOM 5240 N N . SER B 1 341 ? -11.547 -11.406 6.07 1 92.31 341 SER B N 1
ATOM 5241 C CA . SER B 1 341 ? -12.625 -12.227 6.613 1 92.31 341 SER B CA 1
ATOM 5242 C C . SER B 1 341 ? -13.492 -12.812 5.504 1 92.31 341 SER B C 1
ATOM 5244 O O . SER B 1 341 ? -14.148 -13.844 5.695 1 92.31 341 SER B O 1
ATOM 5246 N N . VAL B 1 342 ? -13.5 -12.195 4.344 1 92.19 342 VAL B N 1
ATOM 5247 C CA . VAL B 1 342 ? -14.406 -12.656 3.293 1 92.19 342 VAL B CA 1
ATOM 5248 C C . VAL B 1 342 ? -13.625 -13.438 2.24 1 92.19 342 VAL B C 1
ATOM 5250 O O . VAL B 1 342 ? -14.203 -13.953 1.282 1 92.19 342 VAL B O 1
ATOM 5253 N N . ARG B 1 343 ? -12.328 -13.555 2.383 1 90.06 343 ARG B N 1
ATOM 5254 C CA . ARG B 1 343 ? -11.523 -14.344 1.452 1 90.06 343 ARG B CA 1
ATOM 5255 C C . ARG B 1 343 ? -11.906 -15.82 1.511 1 90.06 343 ARG B C 1
ATOM 5257 O O . ARG B 1 343 ? -12.359 -16.312 2.547 1 90.06 343 ARG B O 1
ATOM 5264 N N . PRO B 1 344 ? -11.656 -16.516 0.436 1 79.75 344 PRO B N 1
ATOM 5265 C CA . PRO B 1 344 ? -11.984 -17.953 0.44 1 79.75 344 PRO B CA 1
ATOM 5266 C C . PRO B 1 344 ? -11.258 -18.719 1.538 1 79.75 344 PRO B C 1
ATOM 5268 O O . PRO B 1 344 ? -11.836 -19.609 2.164 1 79.75 344 PRO B O 1
ATOM 5271 N N . ASP B 1 345 ? -9.977 -18.406 1.773 1 70.44 345 ASP B N 1
ATOM 5272 C CA . ASP B 1 345 ? -9.203 -19.109 2.787 1 70.44 345 ASP B CA 1
ATOM 5273 C C . ASP B 1 345 ? -9.602 -18.672 4.191 1 70.44 345 ASP B C 1
ATOM 5275 O O . ASP B 1 345 ? -9.398 -19.406 5.16 1 70.44 345 ASP B O 1
ATOM 5279 N N . GLY B 1 346 ? -10.07 -17.469 4.363 1 59.28 346 GLY B N 1
ATOM 5280 C CA . GLY B 1 346 ? -10.484 -16.953 5.656 1 59.28 346 GLY B CA 1
ATOM 5281 C C . GLY B 1 346 ? -11.797 -17.547 6.145 1 59.28 346 GLY B C 1
ATOM 5282 O O . GLY B 1 346 ? -11.984 -17.734 7.348 1 59.28 346 GLY B O 1
ATOM 5283 N N . ARG B 1 347 ? -12.641 -17.891 5.254 1 53.88 347 ARG B N 1
ATOM 5284 C CA . ARG B 1 347 ? -13.945 -18.453 5.578 1 53.88 347 ARG B CA 1
ATOM 5285 C C . ARG B 1 347 ? -13.828 -19.906 6.031 1 53.88 347 ARG B C 1
ATOM 5287 O O . ARG B 1 347 ? -14.602 -20.359 6.879 1 53.88 347 ARG B O 1
ATOM 5294 N N . ARG B 1 348 ? -12.812 -20.5 5.551 1 48.12 348 ARG B N 1
ATOM 5295 C CA . ARG B 1 348 ? -12.633 -21.891 5.977 1 48.12 348 ARG B CA 1
ATOM 5296 C C . ARG B 1 348 ? -12.211 -21.953 7.441 1 48.12 348 ARG B C 1
ATOM 5298 O O . ARG B 1 348 ? -12.586 -22.891 8.156 1 48.12 348 ARG B O 1
ATOM 5305 N N . ARG B 1 349 ? -11.477 -21.031 7.836 1 47.59 349 ARG B N 1
ATOM 5306 C CA . ARG B 1 349 ? -11.016 -21.031 9.219 1 47.59 349 ARG B CA 1
ATOM 5307 C C . ARG B 1 349 ? -12.172 -20.797 10.18 1 47.59 349 ARG B C 1
ATOM 5309 O O . ARG B 1 349 ? -12.18 -21.312 11.297 1 47.59 349 ARG B O 1
ATOM 5316 N N . ARG B 1 350 ? -13.117 -20.031 9.75 1 48.41 350 ARG B N 1
ATOM 5317 C CA . ARG B 1 350 ? -14.25 -19.75 10.625 1 48.41 350 ARG B CA 1
ATOM 5318 C C . ARG B 1 350 ? -15.172 -20.953 10.734 1 48.41 350 ARG B C 1
ATOM 5320 O O . ARG B 1 350 ? -15.742 -21.219 11.797 1 48.41 350 ARG B O 1
ATOM 5327 N N . SER B 1 351 ? -15.367 -21.516 9.609 1 44.28 351 SER B N 1
ATOM 5328 C CA . SER B 1 351 ? -16.25 -22.688 9.664 1 44.28 351 SER B CA 1
ATOM 5329 C C . SER B 1 351 ? -15.672 -23.766 10.562 1 44.28 351 SER B C 1
ATOM 5331 O O . SER B 1 351 ? -16.406 -24.562 11.148 1 44.28 351 SER B O 1
ATOM 5333 N N . SER B 1 352 ? -14.344 -23.766 10.695 1 40.28 352 SER B N 1
ATOM 5334 C CA . SER B 1 352 ? -13.781 -24.812 11.539 1 40.28 352 SER B CA 1
ATOM 5335 C C . SER B 1 352 ? -13.844 -24.422 13.008 1 40.28 352 SER B C 1
ATOM 5337 O O . SER B 1 352 ? -13.75 -25.281 13.891 1 40.28 352 SER B O 1
ATOM 5339 N N . HIS B 1 353 ? -13.797 -23.25 13.219 1 39.31 353 HIS B N 1
ATOM 5340 C CA . HIS B 1 353 ? -13.836 -22.891 14.633 1 39.31 353 HIS B CA 1
ATOM 5341 C C . HIS B 1 353 ? -15.266 -22.625 15.094 1 39.31 353 HIS B C 1
ATOM 5343 O O . HIS B 1 353 ? -15.492 -22.234 16.25 1 39.31 353 HIS B O 1
ATOM 5349 N N . GLY B 1 354 ? -16.203 -22.594 14.172 1 33.31 354 GLY B N 1
ATOM 5350 C CA . GLY B 1 354 ? -17.547 -22.688 14.695 1 33.31 354 GLY B CA 1
ATOM 5351 C C . GLY B 1 354 ? -18.062 -24.109 14.773 1 33.31 354 GLY B C 1
ATOM 5352 O O . GLY B 1 354 ? -17.594 -24.984 14.047 1 33.31 354 GLY B O 1
#

InterPro domains:
  IPR007159 SpoVT-AbrB domain [PF04014] (20-61)
  IPR007159 SpoVT-AbrB domain [SM00966] (21-67)
  IPR026022 PhoU domain [PF01895] (156-242)
  IPR028366 PhoU [PTHR42930] (139-341)
  IPR038078 PhoU-like domain superfamily [G3DSA:1.20.58.220] (149-341)

Secondary structure (DSSP, 8-state):
--------------EEEE-EEETTTEEEEEPPHHHHHHTT--TT-EEEEEE-TTS-EEEEEGGG-S-TTSEEEE--S---HHHHHHHHHHHHHHT-SEEEEEPPTT----HHHHHHHHHHHHTSTTEEEEEE-SSEEEEEE---GGG--HHHHHHHHHHHHHHHHHHHHHHTT-GGG---SHHHHHHHHHHHHHHHHHHHHHHH-HHHHHHHT--HHHHHHHHHHHHHHHHHHHHHHHHHHHHHH-SSPPPHHHHHHHHHHHHHHHHHHHHHHHHHHTT-HHHHHHHHHHHHHHHHHHHHHHHHHHHH--TTHHHHHHHHHHHHHHHHHHHHHHHHHHHHHHSHHHHHHHHHH-/--------------EEEE-EEETTTEEEEEPPHHHHHHTT--TT-EEEEEE-TTS-EEEEEGGGTT-TTSEEEE--S---HHHHHHHHHHHHHHT-SEEEEEPPTT----HHHHHHHHHHHHTSTTEEEEEE-SSEEEEEE---GGG--HHHHHHHHHHHHHHHHHHHHHHHH-GGG---SHHHHHHHHHHHHHHHHHHHHHHH-HHHHHHHT--HHHHHHHHHHHHHHHHHHHHHHHHHHHHHH-SSPPPHHHHHHHHHHHHHHHHHHHHHHHHHHTT-HHHHHHHHHHHHHHHHHHHHHHHHHHHH--TTHHHHHHHHHHHHHHHHHHHHHHHHHHHHHHSHHHHHHHHHH-

Foldseek 3Di:
DPPPPPVPPPPPDDDDWDWDDDPNHDIDTDDDPVVCVVQVPDPPFDWDWDQDPVRDIDIGGCVCVCPPQAEDEEEFPALDLVRVLVVVLVNQLLQHFKYKYFHPPPFWHDPNNVVSVVVSQVLAAQKDWDDHGRTMTMIGGDDQLLPDALLVLLVVLLVLLLVLLLLLLVCLVPVVDGDDSVVSLSSLSRSLSVLSNLLSCVVRPVVSCVSNVHHNLLSVLSNLLSVLSNLSSVLSNQSSVLSVPDPDRFDPVLSVVLSVLSVLLSVLQVQLSVLQSVLPLVSLVVSLVSLVVSVVVLVVVVVVCVVVVTVVSVSSVSSSVSSNSSSVSSNSSSVSSNVQCPDPVNVVVVVVVD/DPPPPPVPPPPPDDDDWDWDDDPNHDTDTDDDPVVCVVQVPDPPFDWDWDQDPVRDIDIGGPVCVCDPQAEDEEEFPALDLVRVLVVVLVNQLLQHFKYKYFHPPPFWHDPNNVVSVVVSQVLAAQKDWDDHGRTMTMIGGDDQLLPDALLVLLVVLLVLLLVLLLLLLVCLVPVVDGDDSVVSLSSLSRSLSVLSNLLSCVVRPVVSCVSNVHHNLLSVLSNLLSVLSNLSSVLSNQSSVLSVPDPDRFDPVLSVVLSVLSVLLSVLQVQLSVLQSVLPLVSLVVSLVSLVVSVVVLVVVVVVCVVVVTVVSVSSVSSSVSSNSSSVSSNSSSVSSNVQCPDPVNVVVVVVVD

Sequence (708 aa):
MTRNSSETAAEATMETRKLQKIGGSTYSVSLPKEWATEHHLEAGMPIHLYPHTDGSLVVRSAARDGGPLAAVELTPPDADAATLRRTLAAAYAVGYDAVTIHAPDGASFGADEHRALRGIADRLVGLSVAEATGERLVVETLLDTGEVSIQQSVIQLQFTALSMHRTAAESLTAPDEVERLADRDDGVDRLFRMLTRHLNRSLVDFAEVDHLGVGRAALFDYYLVARQLERVADHAVDVAAVVDRADELPPAAVRDDLADLAARSRDVVEAATTAVVESSSERAYAVLDRKDALVDDVRALDRALFERSPPGAYAVSRILAALVRTAACGGNVARVALRTSVRPDGRRRRSSHGMTRNSSETAAEATMETRKLQKIGGSTYSVSLPKEWATEHHLEAGMPIHLYPHTDGSLVVRSAARDGGPLAAVELTPPDADAATLRRTLAAAYAVGYDAVTIHAPDGASFGADEHRALRGIADRLVGLSVAEATGERLVVETLLDTGEVSIQQSVIQLQFTALSMHRTAAESLTAPDEVERLADRDDGVDRLFRMLTRHLNRSLVDFAEVDHLGVGRAALFDYYLVARQLERVADHAVDVAAVVDRADELPPAAVRDDLADLAARSRDVVEAATTAVVESSSERAYAVLDRKDALVDDVRALDRALFERSPPGAYAVSRILAALVRTAACGGNVARVALRTSVRPDGRRRRSSHG

Nearest PDB structures (foldseek):
  1xwm-assembly1_A-2  TM=8.324E-01  e=2.315E-03  Geobacillus stearothermophilus
  1t72-assembly1_A  TM=7.089E-01  e=4.218E-04  Aquifex aeolicus
  4q25-assembly1_B  TM=7.455E-01  e=6.870E-03  Pseudomonas aeruginosa PAO1
  2iiu-assembly2_B  TM=5.904E-01  e=1.290E-01  Shewanella oneidensis
  9jr2-assembly1_R  TM=1.850E-01  e=3.885E+00  Homo sapiens

Solvent-accessible surface area (backbone atoms only — not comparable to full-atom values): 36281 Å² total; per-residue (Å²): 136,83,80,76,76,71,74,67,75,79,73,62,58,74,41,78,41,57,31,36,62,48,94,85,72,40,39,31,39,70,51,59,60,67,59,36,56,77,64,66,63,48,72,63,39,52,28,33,36,38,50,40,94,88,58,38,31,37,35,32,58,41,88,59,54,74,42,79,41,45,58,50,79,45,65,52,96,52,59,46,49,70,54,48,52,54,51,51,51,24,46,46,36,52,36,40,33,27,43,35,40,37,42,28,90,95,51,56,40,49,70,65,30,52,51,42,50,52,56,49,31,75,56,36,77,44,38,40,80,74,42,82,47,43,57,37,37,29,36,37,45,65,66,67,50,77,73,49,52,70,69,58,51,45,52,51,36,45,53,52,22,51,51,40,33,50,49,26,42,48,27,68,81,42,61,90,70,56,74,80,56,63,69,61,50,50,54,40,51,21,52,45,48,48,49,45,13,53,42,40,29,36,52,78,32,64,66,47,30,62,51,52,72,46,55,57,57,57,41,48,49,53,43,55,40,37,53,34,34,47,47,35,31,50,34,17,51,51,38,38,51,46,56,70,65,46,87,56,75,52,58,67,73,56,37,50,52,49,41,50,50,39,53,53,21,50,48,30,31,53,50,7,52,51,12,40,80,65,46,28,44,68,50,10,53,52,34,44,51,50,40,54,54,49,51,54,52,47,51,55,51,49,51,53,45,64,73,63,52,49,74,44,27,41,56,51,44,52,40,50,51,35,40,53,48,32,25,48,32,12,41,54,31,11,48,47,5,37,27,46,31,68,34,61,74,40,44,53,55,48,59,67,72,94,136,82,79,76,78,70,75,68,75,77,73,64,58,72,41,79,41,56,32,36,62,49,96,82,74,41,40,30,40,69,50,58,59,68,59,36,57,75,64,66,62,48,72,62,41,52,27,31,36,38,48,41,94,87,61,38,31,36,35,32,56,44,86,58,53,77,39,79,41,44,58,47,80,44,64,52,95,51,60,47,49,69,53,49,50,52,51,49,51,24,44,46,35,52,35,38,33,27,43,35,40,37,41,27,91,97,51,56,40,50,71,66,32,52,50,42,49,53,54,50,31,73,55,35,76,44,38,40,82,75,42,81,47,43,57,39,35,30,37,37,46,64,67,64,50,75,72,50,51,69,69,58,50,47,52,51,37,45,54,53,21,51,51,40,34,51,49,27,43,48,28,67,82,43,61,91,71,57,74,81,57,61,68,61,49,51,52,39,51,22,53,42,47,47,49,45,12,53,43,41,31,37,52,76,31,65,67,48,29,60,50,52,73,45,53,58,56,57,41,49,49,51,42,55,38,37,52,35,35,48,48,35,30,51,32,18,52,51,38,39,52,45,56,69,65,45,86,55,76,51,56,67,72,56,38,50,53,50,41,51,50,38,54,54,19,51,49,31,31,52,51,8,51,50,11,41,78,64,46,27,44,68,50,11,52,51,35,42,52,50,39,52,54,48,50,54,53,46,52,55,50,49,51,52,46,65,72,61,53,49,74,45,27,41,55,52,44,53,41,53,52,35,40,52,48,32,26,48,32,11,40,54,30,13,49,45,5,36,27,47,31,68,30,62,74,42,43,54,55,47,60,67,72,94